Protein AF-0000000067322946 (afdb_homodimer)

Solvent-accessible surface area (backbone atoms only — not comparable to full-atom values): 24548 Å² total; per-residue (Å²): 133,87,91,70,87,67,65,72,63,44,41,66,24,53,55,15,77,59,27,58,57,23,61,69,42,35,69,72,88,60,49,67,82,47,16,80,63,34,53,45,49,14,8,49,31,56,38,44,69,89,38,52,57,18,73,52,90,95,55,76,48,85,44,21,18,17,45,37,29,33,56,47,69,25,25,78,84,68,79,54,48,31,35,37,69,29,37,24,50,40,33,40,50,65,66,45,53,72,65,61,15,50,51,48,16,50,52,50,24,67,71,39,6,61,66,18,43,95,51,94,66,80,58,95,71,26,48,28,29,43,72,34,44,39,47,51,45,48,36,24,46,74,58,30,48,49,67,60,14,21,28,27,38,44,37,51,54,35,52,40,54,36,29,26,76,89,40,85,61,28,30,40,66,69,27,49,52,48,42,42,58,60,28,47,28,37,80,25,67,58,15,42,52,52,35,46,50,52,53,50,52,49,40,73,72,54,38,44,96,86,51,32,32,42,45,65,55,55,50,27,44,53,42,19,49,40,54,54,50,48,27,50,52,49,52,52,51,53,57,71,77,103,133,86,91,67,83,70,62,70,62,43,40,67,24,51,56,15,78,58,25,58,57,22,62,69,42,36,68,72,89,60,51,66,82,46,17,80,64,35,55,44,47,13,8,50,31,56,37,44,67,89,37,51,57,18,73,52,89,94,56,78,48,83,44,22,18,18,46,34,28,34,55,47,68,26,24,78,84,67,79,52,48,32,34,37,69,30,38,24,50,40,33,42,50,64,66,44,54,73,64,62,15,51,52,47,15,50,53,49,25,67,70,38,6,61,65,18,42,96,51,94,68,80,57,95,69,25,47,28,30,43,71,33,44,38,48,51,43,49,35,23,46,73,57,29,50,48,67,61,15,23,27,27,36,45,37,50,54,34,51,40,53,37,30,26,77,89,39,86,59,28,30,40,65,69,26,50,52,50,42,42,59,61,30,47,29,36,81,25,66,60,15,42,52,51,37,45,51,53,52,49,52,49,40,73,72,54,38,45,97,88,52,33,31,41,46,66,56,56,50,28,45,52,44,20,49,39,55,54,50,48,29,50,53,49,52,52,52,53,56,71,76,103

pLDDT: mean 95.19, std 11.11, range [24.11, 98.94]

InterPro domains:
  IPR007736 Caleosin-related [PF05042] (63-230)
  IPR007736 Caleosin-related [PTHR31495] (4-237)

Secondary structure (DSSP, 8-state):
----S-HHHHTT----TT-THHHHS---TTGGGTSSSTTSPBSS---BTTBTT---TT---TT--HHHHHHHTT-TTSSSEE-HHHHHHHHHHTT--HHHHHHHHHHHHHHHHHHH-SSSS--TT--EEGGGGGGG-BSSS---B-TTS-B-HHHHHHHHHHH--SSTTEE-HHHHHHHHHHTPPBT-HHHHHHHHHHHHHHHHHH--TTS-EEHHHHHHHHTTHHHHHHHHHHHHHHHHH-/----SSHHHHTT----TT-THHHHS---TTGGGTSSSTTSPBSS---BTTBTT---TT---TT--HHHHHHHTT-TTSSSEE-HHHHHHHHHHTT--HHHHHHHHHHHHHHHHHHH-SSSS--TT--EEGGGGGGG-BSSS---B-TTS-B-HHHHHHHHHHH--SBTTEE-HHHHHHHHHHTPPBT-HHHHHHHHHHHHHHHHHH--TTS-EEHHHHHHHHTTHHHHHHHHHHHHHHHHH-

Sequence (484 aa):
MAEEAKAPADATSTVAEEAPVTAERPVRPDLETHLPKPYLARALVVPDVYHPEGAVEGHEHGQKSVLQQHVAFFDLDGDGIVYPWETYGGMRALGFNVIVSFVFAIVFNIGFSFPTLPSWIPSLLLPVYIKNIHRDKHGSDSSTYDTEGRFMPVNFESIFSKYARTAPDKLSFGDIWRMTEGNRLNFDFIGWIVSKGEWILLYVLAKDEEGFLSREAVRRCFDGSLFEFIAQQRREAHEKLHMAEEAKAPADATSTVAEEAPVTAERPVRPDLETHLPKPYLARALVVPDVYHPEGAVEGHEHGQKSVLQQHVAFFDLDGDGIVYPWETYGGMRALGFNVIVSFVFAIVFNIGFSFPTLPSWIPSLLLPVYIKNIHRDKHGSDSSTYDTEGRFMPVNFESIFSKYARTAPDKLSFGDIWRMTEGNRLNFDFIGWIVSKGEWILLYVLAKDEEGFLSREAVRRCFDGSLFEFIAQQRREAHEKLH

Nearest PDB structures (foldseek):
  6u2m-assembly2_C  TM=3.483E-01  e=3.264E-02  Rhodococcus sp. (in: high G+C Gram-positive bacteria)
  1kfu-assembly1_L  TM=4.540E-01  e=4.239E-01  Homo sapiens
  1h4b-assembly1_A  TM=6.573E-01  e=2.605E+00  Betula pendula
  5joj-assembly1_A  TM=6.038E-01  e=1.995E+00  Homo sapiens
  7swg-assembly1_A  TM=3.468E-01  e=3.994E+00  Homo sapiens

Radius of gyration: 23.42 Å; Cα contacts (8 Å, |Δi|>4): 884; chains: 2; bounding box: 45×84×63 Å

Structure (mmCIF, N/CA/C/O backbone):
data_AF-0000000067322946-model_v1
#
loop_
_entity.id
_entity.type
_entity.pdbx_description
1 polymer Caleosin
#
loop_
_atom_site.group_PDB
_atom_site.id
_atom_site.type_symbol
_atom_site.label_atom_id
_atom_site.label_alt_id
_atom_site.label_comp_id
_atom_site.label_asym_id
_atom_site.label_entity_id
_atom_site.label_seq_id
_atom_site.pdbx_PDB_ins_code
_atom_site.Cartn_x
_atom_site.Cartn_y
_atom_site.Cartn_z
_atom_site.occupancy
_atom_site.B_iso_or_equiv
_atom_site.auth_seq_id
_atom_site.auth_comp_id
_atom_site.auth_asym_id
_atom_site.auth_atom_id
_atom_site.pdbx_PDB_model_num
ATOM 1 N N . MET A 1 1 ? 9.695 42.5 -11.812 1 24.11 1 MET A N 1
ATOM 2 C CA . MET A 1 1 ? 10.273 41.375 -12.523 1 24.11 1 MET A CA 1
ATOM 3 C C . MET A 1 1 ? 9.602 40.062 -12.109 1 24.11 1 MET A C 1
ATOM 5 O O . MET A 1 1 ? 9.281 39.875 -10.938 1 24.11 1 MET A O 1
ATOM 9 N N . ALA A 1 2 ? 8.961 39.219 -13.148 1 32.5 2 ALA A N 1
ATOM 10 C CA . ALA A 1 2 ? 7.898 38.219 -13.109 1 32.5 2 ALA A CA 1
ATOM 11 C C . ALA A 1 2 ? 8.289 37.062 -12.219 1 32.5 2 ALA A C 1
ATOM 13 O O . ALA A 1 2 ? 9.234 36.312 -12.516 1 32.5 2 ALA A O 1
ATOM 14 N N . GLU A 1 3 ? 8.336 36.906 -10.914 1 30.22 3 GLU A N 1
ATOM 15 C CA . GLU A 1 3 ? 8.195 35.875 -9.875 1 30.22 3 GLU A CA 1
ATOM 16 C C . GLU A 1 3 ? 7.355 34.719 -10.367 1 30.22 3 GLU A C 1
ATOM 18 O O . GLU A 1 3 ? 6.164 34.625 -10.062 1 30.22 3 GLU A O 1
ATOM 23 N N . GLU A 1 4 ? 7.285 34.125 -11.648 1 34.47 4 GLU A N 1
ATOM 24 C CA . GLU A 1 4 ? 6.543 33.5 -12.742 1 34.47 4 GLU A CA 1
ATOM 25 C C . GLU A 1 4 ? 6.262 32.031 -12.453 1 34.47 4 GLU A C 1
ATOM 27 O O . GLU A 1 4 ? 6.781 31.469 -11.484 1 34.47 4 GLU A O 1
ATOM 32 N N . ALA A 1 5 ? 6.551 30.797 -13.492 1 37.53 5 ALA A N 1
ATOM 33 C CA . ALA A 1 5 ? 6.152 29.5 -14.062 1 37.53 5 ALA A CA 1
ATOM 34 C C . ALA A 1 5 ? 6.707 28.344 -13.227 1 37.53 5 ALA A C 1
ATOM 36 O O . ALA A 1 5 ? 7.438 27.5 -13.742 1 37.53 5 ALA A O 1
ATOM 37 N N . LYS A 1 6 ? 7.297 28.25 -12.109 1 43.44 6 LYS A N 1
ATOM 38 C CA . LYS A 1 6 ? 7.773 27.234 -11.172 1 43.44 6 LYS A CA 1
ATOM 39 C C . LYS A 1 6 ? 6.656 26.266 -10.797 1 43.44 6 LYS A C 1
ATOM 41 O O . LYS A 1 6 ? 6.906 25.219 -10.18 1 43.44 6 LYS A O 1
ATOM 46 N N . ALA A 1 7 ? 5.395 26.531 -10.883 1 49.09 7 ALA A N 1
ATOM 47 C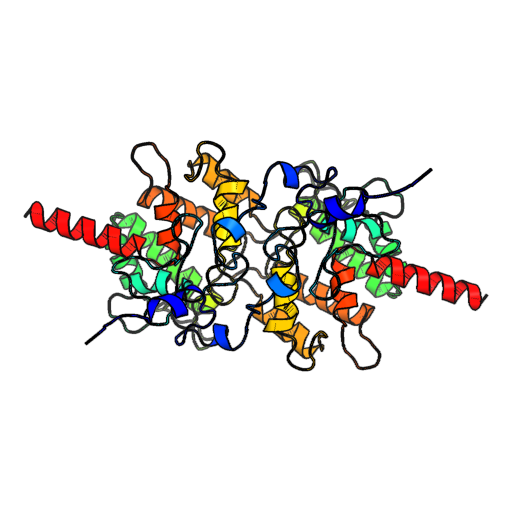 CA . ALA A 1 7 ? 4.117 25.922 -10.516 1 49.09 7 ALA A CA 1
ATOM 48 C C . ALA A 1 7 ? 3.869 24.641 -11.305 1 49.09 7 ALA A C 1
ATOM 50 O O . ALA A 1 7 ? 3.508 23.609 -10.734 1 49.09 7 ALA A O 1
ATOM 51 N N . PRO A 1 8 ? 4.109 24.672 -12.68 1 54.25 8 PRO A N 1
ATOM 52 C CA . PRO A 1 8 ? 3.729 23.5 -13.461 1 54.25 8 PRO A CA 1
ATOM 53 C C . PRO A 1 8 ? 4.633 22.297 -13.203 1 54.25 8 PRO A C 1
ATOM 55 O O . PRO A 1 8 ? 4.156 21.156 -13.148 1 54.25 8 PRO A O 1
ATOM 58 N N . ALA A 1 9 ? 5.922 22.547 -12.906 1 69.75 9 ALA A N 1
ATOM 59 C CA . ALA A 1 9 ? 6.91 21.484 -12.766 1 69.75 9 ALA A CA 1
ATOM 60 C C . ALA A 1 9 ? 6.754 20.766 -11.422 1 69.75 9 ALA A C 1
ATOM 62 O O . ALA A 1 9 ? 6.887 19.547 -11.352 1 69.75 9 ALA A O 1
ATOM 63 N N . ASP A 1 10 ? 6.238 21.469 -10.531 1 86.19 10 ASP A N 1
ATOM 64 C CA . ASP A 1 10 ? 6.082 20.891 -9.203 1 86.19 10 ASP A CA 1
ATOM 65 C C . ASP A 1 10 ? 4.891 19.938 -9.156 1 86.19 10 ASP A C 1
ATOM 67 O O . ASP A 1 10 ? 4.922 18.922 -8.438 1 86.19 10 ASP A O 1
ATOM 71 N N . ALA A 1 11 ? 3.969 20.156 -9.961 1 91.44 11 ALA A N 1
ATOM 72 C CA . ALA A 1 11 ? 2.695 19.438 -9.922 1 91.44 11 ALA A CA 1
ATOM 73 C C . ALA A 1 11 ? 2.881 17.969 -10.258 1 91.44 11 ALA A C 1
ATOM 75 O O . ALA A 1 11 ? 2.1 17.109 -9.82 1 91.44 11 ALA A O 1
ATOM 76 N N . THR A 1 12 ? 3.955 17.672 -10.953 1 94.75 12 THR A N 1
ATOM 77 C CA . THR A 1 12 ? 4.145 16.281 -11.328 1 94.75 12 THR A CA 1
ATOM 78 C C . THR A 1 12 ? 5.535 15.789 -10.93 1 94.75 12 THR A C 1
ATOM 80 O O . THR A 1 12 ? 6.02 14.781 -11.445 1 94.75 12 THR A O 1
ATOM 83 N N . SER A 1 13 ? 6.145 16.594 -10.016 1 97.44 13 SER A N 1
ATOM 84 C CA . SER A 1 13 ? 7.469 16.188 -9.562 1 97.44 13 SER A CA 1
ATOM 85 C C . SER A 1 13 ? 7.406 14.891 -8.75 1 97.44 13 SER A C 1
ATOM 87 O O . SER A 1 13 ? 6.559 14.75 -7.867 1 97.44 13 SER A O 1
ATOM 89 N N . THR A 1 14 ? 8.297 13.977 -9.117 1 98.5 14 THR A N 1
ATOM 90 C CA . THR A 1 14 ? 8.359 12.703 -8.406 1 98.5 14 THR A CA 1
ATOM 91 C C . THR A 1 14 ? 9.547 12.672 -7.453 1 98.5 14 THR A C 1
ATOM 93 O O . THR A 1 14 ? 9.766 11.68 -6.754 1 98.5 14 THR A O 1
ATOM 96 N N . VAL A 1 15 ? 10.336 13.805 -7.395 1 98.62 15 VAL A N 1
ATOM 97 C CA . VAL A 1 15 ? 11.539 13.875 -6.574 1 98.62 15 VAL A CA 1
ATOM 98 C C . VAL A 1 15 ? 11.461 15.094 -5.652 1 98.62 15 VAL A C 1
ATOM 100 O O . VAL A 1 15 ? 11.086 16.188 -6.086 1 98.62 15 VAL A O 1
ATOM 103 N N . ALA A 1 16 ? 11.656 14.891 -4.391 1 98.62 16 ALA A N 1
ATOM 104 C CA . ALA A 1 16 ? 11.875 15.938 -3.398 1 98.62 16 ALA A CA 1
ATOM 105 C C . ALA A 1 16 ? 13.336 15.992 -2.971 1 98.62 16 ALA A C 1
ATOM 107 O O . ALA A 1 16 ? 13.906 14.984 -2.545 1 98.62 16 ALA A O 1
ATOM 108 N N . GLU A 1 17 ? 13.93 17.094 -2.965 1 98.25 17 GLU A N 1
ATOM 109 C CA . GLU A 1 17 ? 15.359 17.234 -2.695 1 98.25 17 GLU A CA 1
ATOM 110 C C . GLU A 1 17 ? 15.688 16.844 -1.259 1 98.25 17 GLU A C 1
ATOM 112 O O . GLU A 1 17 ? 16.75 16.281 -0.995 1 98.25 17 GLU A O 1
ATOM 117 N N . GLU A 1 18 ? 14.797 17.094 -0.373 1 98.38 18 GLU A N 1
ATOM 118 C CA . GLU A 1 18 ? 15.047 16.812 1.036 1 98.38 18 GLU A CA 1
ATOM 119 C C . GLU A 1 18 ? 14.742 15.359 1.367 1 98.38 18 GLU A C 1
ATOM 121 O O . GLU A 1 18 ? 14.969 14.914 2.496 1 98.38 18 GLU A O 1
ATOM 126 N N . ALA A 1 19 ? 14.258 14.586 0.443 1 98.5 19 ALA A N 1
ATOM 127 C CA . ALA A 1 19 ? 14.023 13.148 0.562 1 98.5 19 ALA A CA 1
ATOM 128 C C . ALA A 1 19 ? 14.734 12.383 -0.552 1 98.5 19 ALA A C 1
ATOM 130 O O . ALA A 1 19 ? 14.094 11.922 -1.5 1 98.5 19 ALA A O 1
ATOM 131 N N . PRO A 1 20 ? 15.992 12.148 -0.406 1 98.12 20 PRO A N 1
ATOM 132 C CA . PRO A 1 20 ? 16.797 11.555 -1.472 1 98.12 20 PRO A CA 1
ATOM 133 C C . PRO A 1 20 ? 16.266 10.195 -1.926 1 98.12 20 PRO A C 1
ATOM 135 O O . PRO A 1 20 ? 16.484 9.797 -3.072 1 98.12 20 PRO A O 1
ATOM 138 N N . VAL A 1 21 ? 15.578 9.555 -1.101 1 98.44 21 VAL A N 1
ATOM 139 C CA . VAL A 1 21 ? 15.047 8.234 -1.42 1 98.44 21 VAL A CA 1
ATOM 140 C C . VAL A 1 21 ? 14.109 8.328 -2.619 1 98.44 21 VAL A C 1
ATOM 142 O O . VAL A 1 21 ? 13.969 7.371 -3.385 1 98.44 21 VAL A O 1
ATOM 145 N N . THR A 1 22 ? 13.453 9.492 -2.834 1 98.69 22 THR A N 1
ATOM 146 C CA . THR A 1 22 ? 12.547 9.664 -3.961 1 98.69 22 THR A CA 1
ATOM 147 C C . THR A 1 22 ? 13.312 9.633 -5.281 1 98.69 22 THR A C 1
ATOM 149 O O . THR A 1 22 ? 12.773 9.203 -6.305 1 98.69 22 THR A O 1
ATOM 152 N N . ALA A 1 23 ? 14.523 10.086 -5.246 1 98.38 23 ALA A N 1
ATOM 153 C CA . ALA A 1 23 ? 15.375 10.016 -6.434 1 98.38 23 ALA A CA 1
ATOM 154 C C . ALA A 1 23 ? 15.984 8.625 -6.59 1 98.38 23 ALA A C 1
ATOM 156 O O . ALA A 1 23 ? 16.156 8.141 -7.707 1 98.38 23 ALA A O 1
ATOM 157 N N . GLU A 1 24 ? 16.312 8.016 -5.508 1 98.12 24 GLU A N 1
ATOM 158 C CA . GLU A 1 24 ? 16.938 6.691 -5.508 1 98.12 24 GLU A CA 1
ATOM 159 C C . GLU A 1 24 ? 15.977 5.629 -6.027 1 98.12 24 GLU A C 1
ATOM 161 O O . GLU A 1 24 ? 16.406 4.625 -6.598 1 98.12 24 GLU A O 1
ATOM 166 N N . ARG A 1 25 ? 14.727 5.84 -5.797 1 98.5 25 ARG A N 1
ATOM 167 C CA . ARG A 1 25 ? 13.68 4.926 -6.234 1 98.5 25 ARG A CA 1
ATOM 168 C C . ARG A 1 25 ? 12.711 5.621 -7.188 1 98.5 25 ARG A C 1
ATOM 170 O O . ARG A 1 25 ? 11.586 5.938 -6.812 1 98.5 25 ARG A O 1
ATOM 177 N N . PRO A 1 26 ? 13.125 5.746 -8.383 1 98 26 PRO A N 1
ATOM 178 C CA . PRO A 1 26 ? 12.344 6.531 -9.352 1 98 26 PRO A CA 1
ATOM 179 C C . PRO A 1 26 ? 11.086 5.805 -9.82 1 98 26 PRO A C 1
ATOM 181 O O . PRO A 1 26 ? 11.023 4.574 -9.766 1 98 26 PRO A O 1
ATOM 184 N N . VAL A 1 27 ? 10.102 6.535 -10.211 1 98 27 VAL A N 1
ATOM 185 C CA . VAL A 1 27 ? 8.883 6.012 -10.828 1 98 27 VAL A CA 1
ATOM 186 C C . VAL A 1 27 ? 8.742 6.566 -12.242 1 98 27 VAL A C 1
ATOM 188 O O . VAL A 1 27 ? 9.242 7.656 -12.539 1 98 27 VAL A O 1
ATOM 191 N N . ARG A 1 28 ? 8.07 5.859 -13.094 1 95.69 28 ARG A N 1
ATOM 192 C CA . ARG A 1 28 ? 7.965 6.223 -14.5 1 95.69 28 ARG A CA 1
ATOM 193 C C . ARG A 1 28 ? 6.82 7.207 -14.734 1 95.69 28 ARG A C 1
ATOM 195 O O . ARG A 1 28 ? 5.676 6.926 -14.375 1 95.69 28 ARG A O 1
ATOM 202 N N . PRO A 1 29 ? 7.098 8.312 -15.375 1 96.75 29 PRO A N 1
ATOM 203 C CA . PRO A 1 29 ? 6.055 9.305 -15.609 1 96.75 29 PRO A CA 1
ATOM 204 C C . PRO A 1 29 ? 5.34 9.109 -16.938 1 96.75 29 PRO A C 1
ATOM 206 O O . PRO A 1 29 ? 4.496 9.93 -17.328 1 96.75 29 PRO A O 1
ATOM 209 N N . ASP A 1 30 ? 5.609 8.055 -17.734 1 97.12 30 ASP A N 1
ATOM 210 C CA . ASP A 1 30 ? 5.074 7.91 -19.094 1 97.12 30 ASP A CA 1
ATOM 211 C C . ASP A 1 30 ? 4.27 6.621 -19.234 1 97.12 30 ASP A C 1
ATOM 213 O O . ASP A 1 30 ? 4.133 6.086 -20.328 1 97.12 30 ASP A O 1
ATOM 217 N N . LEU A 1 31 ? 3.76 6.078 -18.156 1 97.75 31 LEU A N 1
ATOM 218 C CA . LEU A 1 31 ? 3.078 4.789 -18.203 1 97.75 31 LEU A CA 1
ATOM 219 C C . LEU A 1 31 ? 1.843 4.863 -19.109 1 97.75 31 LEU A C 1
ATOM 221 O O . LEU A 1 31 ? 1.492 3.887 -19.766 1 97.75 31 LEU A O 1
ATOM 225 N N . GLU A 1 32 ? 1.165 6.016 -19.094 1 96.69 32 GLU A N 1
ATOM 226 C CA . GLU A 1 32 ? -0.086 6.152 -19.828 1 96.69 32 GLU A CA 1
ATOM 227 C C . GLU A 1 32 ? 0.139 6 -21.344 1 96.69 32 GLU A C 1
ATOM 229 O O . GLU A 1 32 ? -0.802 5.734 -22.094 1 96.69 32 GLU A O 1
ATOM 234 N N . THR A 1 33 ? 1.333 6.18 -21.781 1 97.06 33 THR A N 1
ATOM 235 C CA . THR A 1 33 ? 1.634 6.051 -23.203 1 97.06 33 THR A CA 1
ATOM 236 C C . THR A 1 33 ? 1.754 4.582 -23.609 1 97.06 33 THR A C 1
ATOM 238 O O . THR A 1 33 ? 1.711 4.246 -24.797 1 97.06 33 THR A O 1
ATOM 241 N N . HIS A 1 34 ? 1.852 3.65 -22.625 1 96.31 34 HIS A N 1
ATOM 242 C CA . HIS A 1 34 ? 2.092 2.238 -22.906 1 96.31 34 HIS A CA 1
ATOM 243 C C . HIS A 1 34 ? 0.958 1.37 -22.359 1 96.31 34 HIS A C 1
ATOM 245 O O . HIS A 1 34 ? 0.754 0.248 -22.828 1 96.31 34 HIS A O 1
ATOM 251 N N . LEU A 1 35 ? 0.288 1.902 -21.359 1 95.38 35 LEU A N 1
ATOM 252 C CA . LEU A 1 35 ? -0.744 1.163 -20.641 1 95.38 35 LEU A CA 1
ATOM 253 C C . LEU A 1 35 ? -2.002 2.01 -20.469 1 95.38 35 LEU A C 1
ATOM 255 O O . LEU A 1 35 ? -1.948 3.102 -19.906 1 95.38 35 LEU A O 1
ATOM 259 N N . PRO A 1 36 ? -3.055 1.455 -21.031 1 95.69 36 PRO A N 1
ATOM 260 C CA . PRO A 1 36 ? -4.281 2.209 -20.766 1 95.69 36 PRO A CA 1
ATOM 261 C C . PRO A 1 36 ? -4.613 2.299 -19.281 1 95.69 36 PRO A C 1
ATOM 263 O O . PRO A 1 36 ? -4.625 1.281 -18.578 1 95.69 36 PRO A O 1
ATOM 266 N N . LYS A 1 37 ? -4.844 3.506 -18.734 1 97.31 37 LYS A N 1
ATOM 267 C CA . LYS A 1 37 ? -5.258 3.764 -17.359 1 97.31 37 LYS A CA 1
ATOM 268 C C . LYS A 1 37 ? -4.367 3.014 -16.375 1 97.31 37 LYS A C 1
ATOM 270 O O . LYS A 1 37 ? -4.855 2.201 -15.586 1 97.31 37 LYS A O 1
ATOM 275 N N . PRO A 1 38 ? -3.121 3.303 -16.297 1 98.06 38 PRO A N 1
ATOM 276 C CA . PRO A 1 38 ? -2.199 2.564 -15.438 1 98.06 38 PRO A CA 1
ATOM 277 C C . PRO A 1 38 ? -2.557 2.686 -13.953 1 98.06 38 PRO A C 1
ATOM 279 O O . PRO A 1 38 ? -2.047 1.925 -13.133 1 98.06 38 PRO A O 1
ATOM 282 N N . TYR A 1 39 ? -3.496 3.623 -13.625 1 98.25 39 TYR A N 1
ATOM 283 C CA . TYR A 1 39 ? -3.904 3.846 -12.242 1 98.25 39 TYR A CA 1
ATOM 284 C C . TYR A 1 39 ? -5.027 2.896 -11.852 1 98.25 39 TYR A C 1
ATOM 286 O O . TYR A 1 39 ? -5.309 2.723 -10.664 1 98.25 39 TYR A O 1
ATOM 294 N N . LEU A 1 40 ? -5.676 2.281 -12.789 1 98.5 40 LEU A N 1
ATOM 295 C CA . LEU A 1 40 ? -6.914 1.546 -12.555 1 98.5 40 LEU A CA 1
ATOM 296 C C . LEU A 1 40 ? -6.621 0.115 -12.117 1 98.5 40 LEU A C 1
ATOM 298 O O . LEU A 1 40 ? -5.902 -0.615 -12.805 1 98.5 40 LEU A O 1
ATOM 302 N N . ALA A 1 41 ? -7.117 -0.269 -10.938 1 98.69 41 ALA A N 1
ATOM 303 C CA . ALA A 1 41 ? -6.996 -1.646 -10.461 1 98.69 41 ALA A CA 1
ATOM 304 C C . ALA A 1 41 ? -7.672 -2.619 -11.422 1 98.69 41 ALA A C 1
ATOM 306 O O . ALA A 1 41 ? -8.781 -2.365 -11.891 1 98.69 41 ALA A O 1
ATOM 307 N N . ARG A 1 42 ? -7.027 -3.693 -11.773 1 98.81 42 ARG A N 1
ATOM 308 C CA . ARG A 1 42 ? -7.562 -4.73 -12.648 1 98.81 42 ARG A CA 1
ATOM 309 C C . ARG A 1 42 ? -8.023 -5.945 -11.844 1 98.81 42 ARG A C 1
ATOM 311 O O . ARG A 1 42 ? -7.223 -6.559 -11.133 1 98.81 42 ARG A O 1
ATOM 318 N N . ALA A 1 43 ? -9.219 -6.316 -12.055 1 98.75 43 ALA A N 1
ATOM 319 C CA . ALA A 1 43 ? -9.758 -7.41 -11.25 1 98.75 43 ALA A CA 1
ATOM 320 C C . ALA A 1 43 ? -9.391 -8.766 -11.852 1 98.75 43 ALA A C 1
ATOM 322 O O . ALA A 1 43 ? -9.25 -9.75 -11.125 1 98.75 43 ALA A O 1
ATOM 323 N N . LEU A 1 44 ? -9.117 -8.773 -13.195 1 98.75 44 LEU A N 1
ATOM 324 C CA . LEU A 1 44 ? -9.172 -10.086 -13.836 1 98.75 44 LEU A CA 1
ATOM 325 C C . LEU A 1 44 ? -7.852 -10.398 -14.539 1 98.75 44 LEU A C 1
ATOM 327 O O . LEU A 1 44 ? -7.555 -11.562 -14.82 1 98.75 44 LEU A O 1
ATOM 331 N N . VAL A 1 45 ? -7.086 -9.352 -14.859 1 98.69 45 VAL A N 1
ATOM 332 C CA . VAL A 1 45 ? -5.93 -9.57 -15.719 1 98.69 45 VAL A CA 1
ATOM 333 C C . VAL A 1 45 ? -4.711 -8.844 -15.148 1 98.69 45 VAL A C 1
ATOM 335 O O . VAL A 1 45 ? -4.836 -8.078 -14.188 1 98.69 45 VAL A O 1
ATOM 338 N N . VAL A 1 46 ? -3.553 -9.125 -15.641 1 98.75 46 VAL A N 1
ATOM 339 C CA . VAL A 1 46 ? -2.303 -8.578 -15.117 1 98.75 46 VAL A CA 1
ATOM 340 C C . VAL A 1 46 ? -1.541 -7.867 -16.234 1 98.75 46 VAL A C 1
ATOM 342 O O . VAL A 1 46 ? -0.536 -8.383 -16.734 1 98.75 46 VAL A O 1
ATOM 345 N N . PRO A 1 47 ? -1.897 -6.668 -16.609 1 98.56 47 PRO A N 1
ATOM 346 C CA . PRO A 1 47 ? -1.222 -5.945 -17.688 1 98.56 47 PRO A CA 1
ATOM 347 C C . PRO A 1 47 ? 0.114 -5.348 -17.25 1 98.56 47 PRO A C 1
ATOM 349 O O . PRO A 1 47 ? 0.348 -5.156 -16.047 1 98.56 47 PRO A O 1
ATOM 352 N N . ASP A 1 48 ? 0.963 -5.133 -18.172 1 97.62 48 ASP A N 1
ATOM 353 C CA . ASP A 1 48 ? 2.158 -4.305 -18.047 1 97.62 48 ASP A CA 1
ATOM 354 C C . ASP A 1 48 ? 2.457 -3.561 -19.344 1 97.62 48 ASP A C 1
ATOM 356 O O . ASP A 1 48 ? 1.644 -3.568 -20.281 1 97.62 48 ASP A O 1
ATOM 360 N N . VAL A 1 49 ? 3.504 -2.889 -19.469 1 97 49 VAL A N 1
ATOM 361 C CA . VAL A 1 49 ? 3.799 -2.004 -20.594 1 97 49 VAL A CA 1
ATOM 362 C C . VAL A 1 49 ? 3.969 -2.826 -21.859 1 97 49 VAL A C 1
ATOM 364 O O . VAL A 1 49 ? 3.732 -2.326 -22.969 1 97 49 VAL A O 1
ATOM 367 N N . TYR A 1 50 ? 4.285 -4.094 -21.781 1 97.12 50 TYR A N 1
ATOM 368 C CA . TYR A 1 50 ? 4.488 -4.941 -22.953 1 97.12 50 TYR A CA 1
ATOM 369 C C . TYR A 1 50 ? 3.24 -5.762 -23.266 1 97.12 50 TYR A C 1
ATOM 371 O O . TYR A 1 50 ? 3.102 -6.312 -24.359 1 97.12 50 TYR A O 1
ATOM 379 N N . HIS A 1 51 ? 2.352 -5.84 -22.281 1 97.44 51 HIS A N 1
AT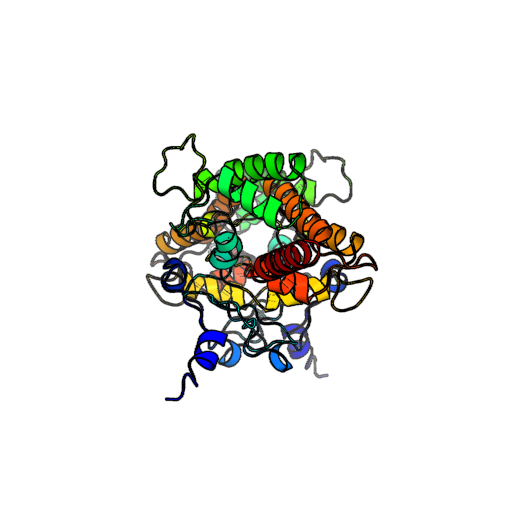OM 380 C CA . HIS A 1 51 ? 1.092 -6.562 -22.422 1 97.44 51 HIS A CA 1
ATOM 381 C C . HIS A 1 51 ? -0.079 -5.723 -21.922 1 97.44 51 HIS A C 1
ATOM 383 O O . HIS A 1 51 ? -0.695 -6.059 -20.906 1 97.44 51 HIS A O 1
ATOM 389 N N . PRO A 1 52 ? -0.451 -4.723 -22.609 1 96.31 52 PRO A N 1
ATOM 390 C CA . PRO A 1 52 ? -1.444 -3.764 -22.109 1 96.31 52 PRO A CA 1
ATOM 391 C C . PRO A 1 52 ? -2.809 -4.402 -21.875 1 96.31 52 PRO A C 1
ATOM 393 O O . PRO A 1 52 ? -3.578 -3.922 -21.031 1 96.31 52 PRO A O 1
ATOM 396 N N . GLU A 1 53 ? -3.152 -5.5 -22.531 1 95.12 53 GLU A N 1
ATOM 397 C CA . GLU A 1 53 ? -4.438 -6.164 -22.328 1 95.12 53 GLU A CA 1
ATOM 398 C C . GLU A 1 53 ? -4.406 -7.07 -21.094 1 95.12 53 GLU A C 1
ATOM 400 O O . GLU A 1 53 ? -5.449 -7.371 -20.516 1 95.12 53 GLU A O 1
ATOM 405 N N . GLY A 1 54 ? -3.217 -7.566 -20.719 1 96.5 54 GLY A N 1
ATOM 406 C CA . GLY A 1 54 ? -2.973 -8.227 -19.453 1 96.5 54 GLY A CA 1
ATOM 407 C C . GLY A 1 54 ? -3.369 -9.688 -19.453 1 96.5 54 GLY A C 1
ATOM 408 O O . GLY A 1 54 ? -2.973 -10.445 -18.562 1 96.5 54 GLY A O 1
ATOM 409 N N . ALA A 1 55 ? -4.141 -10.156 -20.438 1 92.81 55 ALA A N 1
ATOM 410 C CA . ALA A 1 55 ? -4.559 -11.547 -20.516 1 92.81 55 ALA A CA 1
ATOM 411 C C . ALA A 1 55 ? -3.381 -12.461 -20.859 1 92.81 55 ALA A C 1
ATOM 413 O O . ALA A 1 55 ? -2.51 -12.086 -21.641 1 92.81 55 ALA A O 1
ATOM 414 N N . VAL A 1 56 ? -3.34 -13.602 -20.203 1 95.12 56 VAL A N 1
ATOM 415 C CA . VAL A 1 56 ? -2.33 -14.617 -20.5 1 95.12 56 VAL A CA 1
ATOM 416 C C . VAL A 1 56 ? -2.953 -15.75 -21.297 1 95.12 56 VAL A C 1
ATOM 418 O O . VAL A 1 56 ? -3.984 -16.297 -20.906 1 95.12 56 VAL A O 1
ATOM 421 N N . GLU A 1 57 ? -2.312 -16.078 -22.375 1 93.06 57 GLU A N 1
ATOM 422 C CA . GLU A 1 57 ? -2.832 -17.125 -23.234 1 93.06 57 GLU A CA 1
ATOM 423 C C . GLU A 1 57 ? -2.959 -18.453 -22.484 1 93.06 57 GLU A C 1
ATOM 425 O O . GLU A 1 57 ? -2.033 -18.859 -21.781 1 93.06 57 GLU A O 1
ATOM 430 N N . GLY A 1 58 ? -4.148 -19.016 -22.594 1 94.19 58 GLY A N 1
ATOM 431 C CA . GLY A 1 58 ? -4.375 -20.328 -21.984 1 94.19 58 GLY A CA 1
ATOM 432 C C . GLY A 1 58 ? -4.824 -20.234 -20.531 1 94.19 58 GLY A C 1
ATOM 433 O O . GLY A 1 58 ? -5.195 -21.234 -19.922 1 94.19 58 GLY A O 1
ATOM 434 N N . HIS A 1 59 ? -4.703 -19.078 -19.969 1 97 59 HIS A N 1
ATOM 435 C CA . HIS A 1 59 ? -5.109 -18.875 -18.578 1 97 59 HIS A CA 1
ATOM 436 C C . HIS A 1 59 ? -6.516 -18.281 -18.5 1 97 59 HIS A C 1
ATOM 438 O O . HIS A 1 59 ? -6.785 -17.234 -19.094 1 97 59 HIS A O 1
ATOM 444 N N . GLU A 1 60 ? -7.363 -18.953 -17.812 1 96 60 GLU A N 1
ATOM 445 C CA . GLU A 1 60 ? -8.734 -18.484 -17.625 1 96 60 GLU A CA 1
ATOM 446 C C . GLU A 1 60 ? -8.961 -17.969 -16.203 1 96 60 GLU A C 1
ATOM 448 O O . GLU A 1 60 ? -8.781 -18.703 -15.234 1 96 60 GLU A O 1
ATOM 453 N N . HIS A 1 61 ? -9.359 -16.781 -16.109 1 97.31 61 HIS A N 1
ATOM 454 C CA . HIS A 1 61 ? -9.492 -16.156 -14.797 1 97.31 61 HIS A CA 1
ATOM 455 C C . HIS A 1 61 ? -10.742 -16.656 -14.078 1 97.31 61 HIS A C 1
ATOM 457 O O . HIS A 1 61 ? -10.805 -16.641 -12.852 1 97.31 61 HIS A O 1
ATOM 463 N N . GLY A 1 62 ? -11.836 -17.062 -14.836 1 96.88 62 GLY A N 1
ATOM 464 C CA . GLY A 1 62 ? -13.055 -17.562 -14.219 1 96.88 62 GLY A CA 1
ATOM 465 C C . GLY A 1 62 ? -13.75 -16.531 -13.359 1 96.88 62 GLY A C 1
ATOM 466 O O . GLY A 1 62 ? -14.344 -16.875 -12.328 1 96.88 62 GLY A O 1
ATOM 467 N N . GLN A 1 63 ? -13.555 -15.289 -13.594 1 97.94 63 GLN A N 1
ATOM 468 C CA . GLN A 1 63 ? -14.133 -14.172 -12.852 1 97.94 63 GLN A CA 1
ATOM 469 C C . GLN A 1 63 ? -13.633 -14.148 -11.414 1 97.94 63 GLN A C 1
ATOM 471 O O . GLN A 1 63 ? -14.32 -13.672 -10.516 1 97.94 63 GLN A O 1
ATOM 476 N N . LYS A 1 64 ? -12.508 -14.75 -11.195 1 98.81 64 LYS A N 1
ATOM 477 C CA . LYS A 1 64 ? -11.781 -14.617 -9.938 1 98.81 64 LYS A CA 1
ATOM 478 C C . LYS A 1 64 ? -10.875 -13.391 -9.945 1 98.81 64 LYS A C 1
ATOM 480 O O . LYS A 1 64 ? -10.344 -13.016 -10.992 1 98.81 64 LYS A O 1
ATOM 485 N N . SER A 1 65 ? -10.75 -12.719 -8.75 1 98.88 65 SER A N 1
ATOM 486 C CA . SER A 1 65 ? -9.75 -11.648 -8.672 1 98.88 65 SER A CA 1
ATOM 487 C C . SER A 1 65 ? -8.352 -12.18 -8.961 1 98.88 65 SER A C 1
ATOM 489 O O . SER A 1 65 ? -8.109 -13.383 -8.883 1 98.88 65 SER A O 1
ATOM 491 N N . VAL A 1 66 ? -7.473 -11.328 -9.32 1 98.94 66 VAL A N 1
ATOM 492 C CA . VAL A 1 66 ? -6.109 -11.727 -9.656 1 98.94 66 VAL A CA 1
ATOM 493 C C . VAL A 1 66 ? -5.492 -12.492 -8.484 1 98.94 66 VAL A C 1
ATOM 495 O O . VAL A 1 66 ? -4.832 -13.516 -8.672 1 98.94 66 VAL A O 1
ATOM 498 N N . LEU A 1 67 ? -5.723 -12.039 -7.277 1 98.94 67 LEU A N 1
ATOM 499 C CA . LEU A 1 67 ? -5.184 -12.727 -6.105 1 98.94 67 LEU A CA 1
ATOM 500 C C . LEU A 1 67 ? -5.82 -14.102 -5.941 1 98.94 67 LEU A C 1
ATOM 502 O O . LEU A 1 67 ? -5.137 -15.07 -5.602 1 98.94 67 LEU A O 1
ATOM 506 N N . GLN A 1 68 ? -7.113 -14.219 -6.176 1 98.94 68 GLN A N 1
ATOM 507 C CA . GLN A 1 68 ? -7.762 -15.523 -6.148 1 98.94 68 GLN A CA 1
ATOM 508 C C . GLN A 1 68 ? -7.148 -16.469 -7.18 1 98.94 68 GLN A C 1
ATOM 510 O O . GLN A 1 68 ? -6.926 -17.641 -6.895 1 98.94 68 GLN A O 1
ATOM 515 N N . GLN A 1 69 ? -6.934 -15.945 -8.359 1 98.88 69 GLN A N 1
ATOM 516 C CA . GLN A 1 69 ? -6.32 -16.734 -9.422 1 98.88 69 GLN A CA 1
ATOM 517 C C . GLN A 1 69 ? -4.957 -17.266 -8.984 1 98.88 69 GLN A C 1
ATOM 519 O O . GLN A 1 69 ? -4.637 -18.438 -9.227 1 98.88 69 GLN A O 1
ATOM 524 N N . HIS A 1 70 ? -4.184 -16.453 -8.344 1 98.81 70 HIS A N 1
ATOM 525 C CA . HIS A 1 70 ? -2.854 -16.812 -7.855 1 98.81 70 HIS A CA 1
ATOM 526 C C . HIS A 1 70 ? -2.904 -18.062 -6.98 1 98.81 70 HIS A C 1
ATOM 528 O O . HIS A 1 70 ? -2.047 -18.938 -7.094 1 98.81 70 HIS A O 1
ATOM 534 N N . VAL A 1 71 ? -3.896 -18.203 -6.16 1 98.56 71 VAL A N 1
ATOM 535 C CA . VAL A 1 71 ? -3.969 -19.266 -5.168 1 98.56 71 VAL A CA 1
ATOM 536 C C . VAL A 1 71 ? -4.75 -20.453 -5.734 1 98.56 71 VAL A C 1
ATOM 538 O O . VAL A 1 71 ? -4.609 -21.578 -5.262 1 98.56 71 VAL A O 1
ATOM 541 N N . ALA A 1 72 ? -5.543 -20.172 -6.801 1 98.62 72 ALA A N 1
ATOM 542 C CA . ALA A 1 72 ? -6.441 -21.172 -7.363 1 98.62 72 ALA A CA 1
ATOM 543 C C . ALA A 1 72 ? -5.66 -22.375 -7.895 1 98.62 72 ALA A C 1
ATOM 545 O O . ALA A 1 72 ? -6.168 -23.5 -7.914 1 98.62 72 ALA A O 1
ATOM 546 N N . PHE A 1 73 ? -4.426 -22.172 -8.281 1 98.44 73 PHE A N 1
ATOM 547 C CA . PHE A 1 73 ? -3.582 -23.25 -8.773 1 98.44 73 PHE A CA 1
ATOM 548 C C . PHE A 1 73 ? -3.475 -24.375 -7.742 1 98.44 73 PHE A C 1
ATOM 550 O O . PHE A 1 73 ? -3.402 -25.547 -8.102 1 98.44 73 PHE A O 1
ATOM 557 N N . PHE A 1 74 ? -3.512 -24.016 -6.508 1 98.75 74 PHE A N 1
ATOM 558 C CA . PHE A 1 74 ? -3.244 -24.969 -5.441 1 98.75 74 PHE A CA 1
ATOM 559 C C . PHE A 1 74 ? -4.516 -25.719 -5.051 1 98.75 74 PHE A C 1
ATOM 561 O O . PHE A 1 74 ? -4.469 -26.656 -4.262 1 98.75 74 PHE A O 1
ATOM 568 N N . ASP A 1 75 ? -5.625 -25.219 -5.555 1 98.69 75 ASP A N 1
ATOM 569 C CA . ASP A 1 75 ? -6.895 -25.906 -5.328 1 98.69 75 ASP A CA 1
ATOM 570 C C . ASP A 1 75 ? -7.031 -27.125 -6.25 1 98.69 75 ASP A C 1
ATOM 572 O O . ASP A 1 75 ? -7.703 -27.047 -7.281 1 98.69 75 ASP A O 1
ATOM 576 N N . LEU A 1 76 ? -6.543 -28.219 -5.844 1 98.12 76 LEU A N 1
ATOM 577 C CA . LEU A 1 76 ? -6.328 -29.359 -6.723 1 98.12 76 LEU A CA 1
ATOM 578 C C . LEU A 1 76 ? -7.641 -30.078 -7.004 1 98.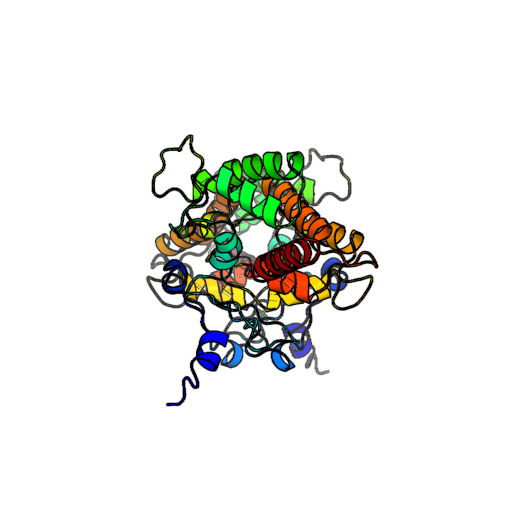12 76 LEU A C 1
ATOM 580 O O . LEU A 1 76 ? -7.781 -30.75 -8.039 1 98.12 76 LEU A O 1
ATOM 584 N N . ASP A 1 77 ? -8.633 -29.938 -6.145 1 98 77 ASP A N 1
ATOM 585 C CA . ASP A 1 77 ? -9.891 -30.641 -6.387 1 98 77 ASP A CA 1
ATOM 586 C C . ASP A 1 77 ? -10.984 -29.672 -6.832 1 98 77 ASP A C 1
ATOM 588 O O . ASP A 1 77 ? -12.125 -30.078 -7.051 1 98 77 ASP A O 1
ATOM 592 N N . GLY A 1 78 ? -10.734 -28.375 -6.801 1 97.5 78 GLY A N 1
ATOM 593 C CA . GLY A 1 78 ? -11.609 -27.375 -7.387 1 97.5 78 GLY A CA 1
ATOM 594 C C . GLY A 1 78 ? -12.781 -27.016 -6.496 1 97.5 78 GLY A C 1
ATOM 595 O O . GLY A 1 78 ? -13.789 -26.5 -6.977 1 97.5 78 GLY A O 1
ATOM 596 N N . ASP A 1 79 ? -12.672 -27.188 -5.199 1 98.31 79 ASP A N 1
ATOM 597 C CA . ASP A 1 79 ? -13.82 -26.922 -4.336 1 98.31 79 ASP A CA 1
ATOM 598 C C . ASP A 1 79 ? -13.734 -25.531 -3.721 1 98.31 79 ASP A C 1
ATOM 600 O O . ASP A 1 79 ? -14.578 -25.156 -2.906 1 98.31 79 ASP A O 1
ATOM 604 N N . GLY A 1 80 ? -12.68 -24.797 -4.047 1 98.38 80 GLY A N 1
ATOM 605 C CA . GLY A 1 80 ? -12.547 -23.422 -3.572 1 98.38 80 GLY A CA 1
ATOM 606 C C . GLY A 1 80 ? -11.805 -23.312 -2.258 1 98.38 80 GLY A C 1
ATOM 607 O O . GLY A 1 80 ? -11.703 -22.234 -1.684 1 98.38 80 GLY A O 1
ATOM 608 N N . ILE A 1 81 ? -11.297 -24.453 -1.788 1 98.69 81 ILE A N 1
ATOM 609 C CA . ILE A 1 81 ? -10.57 -24.5 -0.525 1 98.69 81 ILE A CA 1
ATOM 610 C C . ILE A 1 81 ? -9.219 -25.188 -0.735 1 98.69 81 ILE A C 1
ATOM 612 O O . ILE A 1 81 ? -9.133 -26.203 -1.433 1 98.69 81 ILE A O 1
ATOM 616 N N . VAL A 1 82 ? -8.164 -24.625 -0.201 1 98.81 82 VAL A N 1
ATOM 617 C CA . VAL A 1 82 ? -6.832 -25.219 -0.303 1 98.81 82 VAL A CA 1
ATOM 618 C C . VAL A 1 82 ? -6.41 -25.781 1.051 1 98.81 82 VAL A C 1
ATOM 620 O O . VAL A 1 82 ? -6.121 -25.031 1.983 1 98.81 82 VAL A O 1
ATOM 623 N N . TYR A 1 83 ? -6.352 -27.016 1.131 1 98.69 83 TYR A N 1
ATOM 624 C CA . TYR A 1 83 ? -5.871 -27.672 2.334 1 98.69 83 TYR A CA 1
ATOM 625 C C . TYR A 1 83 ? -4.359 -27.875 2.281 1 98.69 83 TYR A C 1
ATOM 627 O O . TYR A 1 83 ? -3.75 -27.766 1.215 1 98.69 83 TYR A O 1
ATOM 635 N N . PRO A 1 84 ? -3.73 -28.203 3.457 1 98.62 84 PRO A N 1
ATOM 636 C CA . PRO A 1 84 ? -2.273 -28.344 3.48 1 98.62 84 PRO A CA 1
ATOM 637 C C . PRO A 1 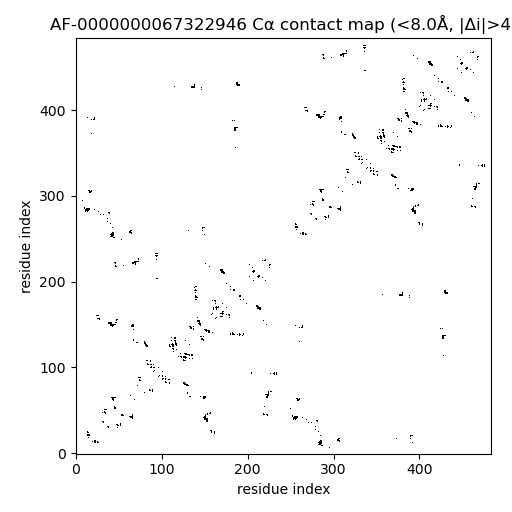84 ? -1.766 -29.391 2.496 1 98.62 84 PRO A C 1
ATOM 639 O O . PRO A 1 84 ? -0.719 -29.203 1.872 1 98.62 84 PRO A O 1
ATOM 642 N N . TRP A 1 85 ? -2.473 -30.438 2.283 1 98.62 85 TRP A N 1
ATOM 643 C CA . TRP A 1 85 ? -2.021 -31.5 1.378 1 98.62 85 TRP A CA 1
ATOM 644 C C . TRP A 1 85 ? -2.137 -31.047 -0.076 1 98.62 85 TRP A C 1
ATOM 646 O O . TRP A 1 85 ? -1.42 -31.547 -0.944 1 98.62 85 TRP A O 1
ATOM 656 N N . GLU A 1 86 ? -3.033 -30.125 -0.352 1 98.88 86 GLU A N 1
ATOM 657 C CA . GLU A 1 86 ? -3.104 -29.562 -1.7 1 98.88 86 GLU A CA 1
ATOM 658 C C . GLU A 1 86 ? -1.97 -28.578 -1.95 1 98.88 86 GLU A C 1
ATOM 660 O O . GLU A 1 86 ? -1.393 -28.547 -3.039 1 98.88 86 GLU A O 1
ATOM 665 N N . THR A 1 87 ? -1.683 -27.734 -0.881 1 98.81 87 THR A N 1
ATOM 666 C CA . THR A 1 87 ? -0.505 -26.875 -0.98 1 98.81 87 THR A CA 1
ATOM 667 C C . THR A 1 87 ? 0.746 -27.703 -1.248 1 98.81 87 THR A C 1
ATOM 669 O O . THR A 1 87 ? 1.537 -27.375 -2.135 1 98.81 87 THR A O 1
ATOM 672 N N . TYR A 1 88 ? 0.878 -28.781 -0.488 1 98.75 88 TYR A N 1
ATOM 673 C CA . TYR A 1 88 ? 1.999 -29.688 -0.678 1 98.75 88 TYR A CA 1
ATOM 674 C C . TYR A 1 88 ? 2.031 -30.219 -2.105 1 98.75 88 TYR A C 1
ATOM 676 O O . TYR A 1 88 ? 3.074 -30.203 -2.762 1 98.75 88 TYR A O 1
ATOM 684 N N . GLY A 1 89 ? 0.931 -30.719 -2.578 1 98.75 89 GLY A N 1
ATOM 685 C CA . GLY A 1 89 ? 0.848 -31.25 -3.934 1 98.75 89 GLY A CA 1
ATOM 686 C C . GLY A 1 89 ? 1.204 -30.219 -4.992 1 98.75 89 GLY A C 1
ATOM 687 O O . GLY A 1 89 ? 1.883 -30.531 -5.969 1 98.75 89 GLY A O 1
ATOM 688 N N . GLY A 1 90 ? 0.684 -28.984 -4.812 1 98.69 90 GLY A N 1
ATOM 689 C CA . GLY A 1 90 ? 1.027 -27.906 -5.73 1 98.69 90 GLY A CA 1
ATOM 690 C C . GLY A 1 90 ? 2.51 -27.578 -5.75 1 98.69 90 GLY A C 1
ATOM 691 O O . GLY A 1 90 ? 3.1 -27.406 -6.816 1 98.69 90 GLY A O 1
ATOM 692 N N . MET A 1 91 ? 3.113 -27.562 -4.555 1 98.69 91 MET A N 1
ATOM 693 C CA . MET A 1 91 ? 4.547 -27.312 -4.461 1 98.69 91 MET A CA 1
ATOM 694 C C . MET A 1 91 ? 5.344 -28.406 -5.156 1 98.69 91 MET A C 1
ATOM 696 O O . MET A 1 91 ? 6.312 -28.125 -5.863 1 98.69 91 MET A O 1
ATOM 700 N N . ARG A 1 92 ? 4.922 -29.609 -5.008 1 98.62 92 ARG A N 1
ATOM 701 C CA . ARG A 1 92 ? 5.559 -30.734 -5.691 1 98.62 92 ARG A CA 1
ATOM 702 C C . ARG A 1 92 ? 5.43 -30.594 -7.207 1 98.62 92 ARG A C 1
ATOM 704 O O . ARG A 1 92 ? 6.387 -30.844 -7.941 1 98.62 92 ARG A O 1
ATOM 711 N N . ALA A 1 93 ? 4.258 -30.234 -7.633 1 98.44 93 ALA A N 1
ATOM 712 C CA . ALA A 1 93 ? 4.004 -30.062 -9.062 1 98.44 93 ALA A CA 1
ATOM 713 C C . ALA A 1 93 ? 4.898 -28.984 -9.656 1 98.44 93 ALA A C 1
ATOM 715 O O . ALA A 1 93 ? 5.242 -29.031 -10.844 1 98.44 93 ALA A O 1
ATOM 716 N N . LEU A 1 94 ? 5.305 -28.047 -8.82 1 98.5 94 LEU A N 1
ATOM 717 C CA . LEU A 1 94 ? 6.145 -26.938 -9.273 1 98.5 94 LEU A CA 1
ATOM 718 C C . LEU A 1 94 ? 7.617 -27.328 -9.242 1 98.5 94 LEU A C 1
ATOM 720 O O . LEU A 1 94 ? 8.477 -26.562 -9.688 1 98.5 94 LEU A O 1
ATOM 724 N N . GLY A 1 95 ? 7.914 -28.469 -8.641 1 97.56 95 GLY A N 1
ATOM 725 C CA . GLY A 1 95 ? 9.266 -29 -8.719 1 97.56 95 GLY A CA 1
ATOM 726 C C . GLY A 1 95 ? 10.039 -28.859 -7.426 1 97.56 95 GLY A C 1
ATOM 727 O O . GLY A 1 95 ? 11.227 -29.203 -7.367 1 97.56 95 GLY A O 1
ATOM 728 N N . PHE A 1 96 ? 9.422 -28.438 -6.402 1 98.25 96 PHE A N 1
ATOM 729 C CA . PHE A 1 96 ? 10.094 -28.359 -5.109 1 98.25 96 PHE A CA 1
ATOM 730 C C . PHE A 1 96 ? 10.234 -29.75 -4.5 1 98.25 96 PHE A C 1
ATOM 732 O O . PHE A 1 96 ? 9.391 -30.625 -4.734 1 98.25 96 PHE A O 1
ATOM 739 N N . ASN A 1 97 ? 11.266 -30 -3.713 1 97.88 97 ASN A N 1
ATOM 740 C CA . ASN A 1 97 ? 11.461 -31.312 -3.113 1 97.88 97 ASN A CA 1
ATOM 741 C C . ASN A 1 97 ? 10.508 -31.547 -1.944 1 97.88 97 ASN A C 1
ATOM 743 O O . ASN A 1 97 ? 9.758 -30.641 -1.56 1 97.88 97 ASN A O 1
ATOM 747 N N . VAL A 1 98 ? 10.492 -32.656 -1.382 1 98.31 98 VAL A N 1
ATOM 748 C CA . VAL A 1 98 ? 9.531 -33.125 -0.392 1 98.31 98 VAL A CA 1
ATOM 749 C C . VAL A 1 98 ? 9.641 -32.281 0.873 1 98.31 98 VAL A C 1
ATOM 751 O O . VAL A 1 98 ? 8.625 -31.906 1.466 1 98.31 98 VAL A O 1
ATOM 754 N N . ILE A 1 99 ? 10.836 -31.906 1.279 1 98.06 99 ILE A N 1
ATOM 755 C CA . ILE A 1 99 ? 11.062 -31.188 2.529 1 98.06 99 ILE A CA 1
ATOM 756 C C . ILE A 1 99 ? 10.547 -29.75 2.398 1 98.06 99 ILE A C 1
ATOM 758 O O . ILE A 1 99 ? 9.758 -29.297 3.229 1 98.06 99 ILE A O 1
ATOM 762 N N . VAL A 1 100 ? 10.969 -29.094 1.29 1 97 100 VAL A N 1
ATOM 763 C CA . VAL A 1 100 ? 10.547 -27.719 1.039 1 97 100 VAL A CA 1
ATOM 764 C C . VAL A 1 100 ? 9.031 -27.656 0.89 1 97 100 VAL A C 1
ATOM 766 O O . VAL A 1 100 ? 8.383 -26.781 1.468 1 97 100 VAL A O 1
ATOM 769 N N . SER A 1 101 ? 8.484 -28.609 0.187 1 98.44 101 SER A N 1
ATOM 770 C CA . SER A 1 101 ? 7.047 -28.656 -0.031 1 98.44 101 SER A CA 1
ATOM 771 C C . SER A 1 101 ? 6.293 -28.844 1.283 1 98.44 101 SER A C 1
ATOM 773 O O . SER A 1 101 ? 5.285 -28.188 1.526 1 98.44 101 SER A O 1
ATOM 775 N N . PHE A 1 102 ? 6.824 -29.734 2.109 1 98.19 102 PHE A N 1
ATOM 776 C CA . PHE A 1 102 ? 6.195 -30.016 3.395 1 98.19 102 PHE A CA 1
ATOM 777 C C . PHE A 1 102 ? 6.234 -28.781 4.297 1 98.19 102 PHE A C 1
ATOM 779 O O . PHE A 1 102 ? 5.219 -28.391 4.875 1 98.19 102 PHE A O 1
ATOM 786 N N . VAL A 1 103 ? 7.355 -28.156 4.41 1 96.94 103 VAL A N 1
ATOM 787 C CA . VAL A 1 103 ? 7.551 -27.016 5.281 1 96.94 103 VAL A CA 1
ATOM 788 C C . VAL A 1 103 ? 6.656 -25.859 4.82 1 96.94 103 VAL A C 1
ATOM 790 O O . VAL A 1 103 ? 5.934 -25.266 5.625 1 96.94 103 VAL A O 1
ATOM 793 N N . PHE A 1 104 ? 6.629 -25.594 3.531 1 95.94 104 PHE A N 1
ATOM 794 C CA . PHE A 1 104 ? 5.883 -24.438 3.041 1 95.94 104 PHE A CA 1
ATOM 795 C C . PHE A 1 104 ? 4.383 -24.703 3.08 1 95.94 104 PHE A C 1
ATOM 797 O O . PHE A 1 104 ? 3.586 -23.797 3.293 1 95.94 104 PHE A O 1
ATOM 804 N N . ALA A 1 105 ? 4.02 -25.984 2.887 1 97.94 105 ALA A N 1
ATOM 805 C CA . ALA A 1 105 ? 2.607 -26.312 3.07 1 97.94 105 ALA A CA 1
ATOM 806 C C . ALA A 1 105 ? 2.139 -25.953 4.477 1 97.94 105 ALA A C 1
ATOM 808 O O . ALA A 1 105 ? 1.061 -25.375 4.652 1 97.94 105 ALA A O 1
ATOM 809 N N . ILE A 1 106 ? 2.975 -26.234 5.473 1 96.69 106 ILE A N 1
ATOM 810 C CA . ILE A 1 106 ? 2.65 -25.938 6.863 1 96.69 106 ILE A CA 1
ATOM 811 C C . ILE A 1 106 ? 2.674 -24.422 7.086 1 96.69 106 ILE A C 1
ATOM 813 O O . ILE A 1 106 ? 1.722 -23.859 7.621 1 96.69 106 ILE A O 1
ATOM 817 N N . VAL A 1 107 ? 3.666 -23.766 6.645 1 95.38 107 VAL A N 1
ATOM 818 C CA . VAL A 1 107 ? 3.867 -22.344 6.867 1 95.38 107 VAL A CA 1
ATOM 819 C C . VAL A 1 107 ? 2.74 -21.547 6.207 1 95.38 107 VAL A C 1
ATOM 821 O O . VAL A 1 107 ? 2.135 -20.688 6.836 1 95.38 107 VAL A O 1
ATOM 824 N N . PHE A 1 108 ? 2.426 -21.875 4.965 1 96.44 108 PHE A N 1
ATOM 825 C CA . PHE A 1 108 ? 1.417 -21.125 4.227 1 96.44 108 PHE A CA 1
ATOM 826 C C . PHE A 1 108 ? 0.032 -21.344 4.824 1 96.44 108 PHE A C 1
ATOM 828 O O . PHE A 1 108 ? -0.714 -20.391 5.043 1 96.44 108 PHE A O 1
ATOM 835 N N . ASN A 1 109 ? -0.267 -22.594 5.094 1 98.06 109 ASN A N 1
ATOM 836 C CA . ASN A 1 109 ? -1.613 -22.859 5.586 1 98.06 109 ASN A CA 1
ATOM 837 C C . ASN A 1 109 ? -1.797 -22.359 7.016 1 98.06 109 ASN A C 1
ATOM 839 O O . ASN A 1 109 ? -2.881 -21.906 7.383 1 98.06 109 ASN A O 1
ATOM 843 N N . ILE A 1 110 ? -0.781 -22.391 7.859 1 95.69 110 ILE A N 1
ATOM 844 C CA . ILE A 1 110 ? -0.867 -21.781 9.188 1 95.69 110 ILE A CA 1
ATOM 845 C C . ILE A 1 110 ? -1.041 -20.281 9.062 1 95.69 110 ILE A C 1
ATOM 847 O O . ILE A 1 110 ? -1.85 -19.672 9.773 1 95.69 110 ILE A O 1
ATOM 851 N N . GLY A 1 111 ? -0.387 -19.672 8.125 1 94.44 111 GLY A N 1
ATOM 852 C CA . GLY A 1 111 ? -0.406 -18.234 7.953 1 94.44 111 GLY A CA 1
ATOM 853 C C . GLY A 1 111 ? -1.686 -17.719 7.312 1 94.44 111 GLY A C 1
ATOM 854 O O . GLY A 1 111 ? -2.158 -16.625 7.641 1 94.44 111 GLY A O 1
ATOM 855 N N . PHE A 1 112 ? -2.305 -18.547 6.477 1 96.25 112 PHE A N 1
ATOM 856 C CA . PHE A 1 112 ? -3.352 -18 5.625 1 96.25 112 PHE A CA 1
ATOM 857 C C . PHE A 1 112 ? -4.715 -18.547 6.02 1 96.25 112 PHE A C 1
ATOM 859 O O . PHE A 1 112 ? -5.75 -18 5.621 1 96.25 112 PHE A O 1
ATOM 866 N N . SER A 1 113 ? -4.77 -19.578 6.812 1 97.94 113 SER A N 1
ATOM 867 C CA . SER A 1 113 ? -6.035 -20.266 7.066 1 97.94 113 SER A CA 1
ATOM 868 C C . SER A 1 113 ? -6.984 -19.391 7.879 1 97.94 113 SER A C 1
ATOM 870 O O . SER A 1 113 ? -8.086 -19.078 7.426 1 97.94 113 SER A O 1
ATOM 872 N N . PHE A 1 114 ? -6.621 -18.906 8.977 1 96.44 114 PHE A N 1
ATOM 873 C CA . PHE A 1 114 ? -7.523 -18.297 9.945 1 96.44 114 PHE A CA 1
ATOM 874 C C . PHE A 1 114 ? -8.219 -17.078 9.336 1 96.44 114 PHE A C 1
ATOM 876 O O . PHE A 1 114 ? -9.445 -16.984 9.359 1 96.44 114 PHE A O 1
ATOM 883 N N . PRO A 1 115 ? -7.5 -16.172 8.664 1 96.12 115 PRO A N 1
ATOM 884 C CA . PRO A 1 115 ? -8.172 -14.992 8.125 1 96.12 115 PRO A CA 1
ATOM 885 C C . PRO A 1 115 ? -9.188 -15.336 7.039 1 96.12 115 PRO A C 1
ATOM 887 O O . PRO A 1 115 ? -10.109 -14.547 6.781 1 96.12 115 PRO A O 1
ATOM 890 N N . THR A 1 116 ? -9.062 -16.422 6.449 1 97.88 116 THR A N 1
ATOM 891 C CA . THR A 1 116 ? -9.922 -16.734 5.316 1 97.88 116 THR A CA 1
ATOM 892 C C . THR A 1 116 ? -11.141 -17.531 5.77 1 97.88 116 THR A C 1
ATOM 894 O O . THR A 1 116 ? -12.07 -17.75 4.992 1 97.88 116 THR A O 1
ATOM 897 N N . LEU A 1 117 ? -11.109 -17.953 6.98 1 97.62 117 LEU A N 1
ATOM 898 C CA . LEU A 1 117 ? -12.211 -18.781 7.477 1 97.62 117 LEU A CA 1
ATOM 899 C C . LEU A 1 117 ? -13.516 -18 7.477 1 97.62 117 LEU A C 1
ATOM 901 O O . LEU A 1 117 ? -13.523 -16.797 7.711 1 97.62 117 LEU A O 1
ATOM 905 N N . PRO A 1 118 ? -14.625 -18.656 7.215 1 93.81 118 PRO A N 1
ATOM 906 C CA . PRO A 1 118 ? -15.922 -17.984 7.25 1 93.81 118 PRO A CA 1
ATOM 907 C C . PRO A 1 118 ? -16.391 -17.672 8.664 1 93.81 118 PRO A C 1
ATOM 909 O O . PRO A 1 118 ? -17.328 -16.891 8.859 1 93.81 118 PRO A O 1
ATOM 912 N N . SER A 1 119 ? -15.742 -18.312 9.68 1 91.5 119 SER A N 1
ATOM 913 C CA . SER A 1 119 ? -16.078 -18.062 11.078 1 91.5 119 SER A CA 1
ATOM 914 C C . SER A 1 119 ? -14.828 -17.734 11.891 1 91.5 119 SER A C 1
ATOM 916 O O . SER A 1 119 ? -13.703 -17.906 11.414 1 91.5 119 SER A O 1
ATOM 918 N N . TRP A 1 120 ? -15 -17.297 13.031 1 90.31 120 TRP A N 1
ATOM 919 C CA . TRP A 1 120 ? -13.875 -16.906 13.883 1 90.31 120 TRP A CA 1
ATOM 920 C C . TRP A 1 120 ? -13.289 -18.125 14.594 1 90.31 120 TRP A C 1
ATOM 922 O O . TRP A 1 120 ? -12.328 -18 15.359 1 90.31 120 TRP A O 1
ATOM 932 N N . ILE A 1 121 ? -13.836 -19.328 14.328 1 92.75 121 ILE A N 1
ATOM 933 C CA . ILE A 1 121 ? -13.359 -20.562 14.961 1 92.75 121 ILE A CA 1
ATOM 934 C C . ILE A 1 121 ? -12.203 -21.141 14.156 1 92.75 121 ILE A C 1
ATOM 936 O O . ILE A 1 121 ? -12.367 -21.469 12.977 1 92.75 121 ILE A O 1
ATOM 940 N N . PRO A 1 122 ? -11.156 -21.266 14.852 1 92.56 122 PRO A N 1
ATOM 941 C CA . PRO A 1 122 ? -10.023 -21.859 14.133 1 92.56 122 PRO A CA 1
ATOM 942 C C . PRO A 1 122 ? -10.266 -23.312 13.742 1 92.56 122 PRO A C 1
ATOM 944 O O . PRO A 1 122 ? -11.023 -24.016 14.414 1 92.56 122 PRO A O 1
ATOM 947 N N . SER A 1 123 ? -9.734 -23.719 12.664 1 94.62 123 SER A N 1
ATOM 948 C CA . SER A 1 123 ? -9.82 -25.094 12.172 1 94.62 123 SER A CA 1
ATOM 949 C C . SER A 1 123 ? -8.469 -25.797 12.258 1 94.62 123 SER A C 1
ATOM 951 O O . SER A 1 123 ? -7.449 -25.25 11.844 1 94.62 123 SER A O 1
ATOM 953 N N . LEU A 1 124 ? -8.422 -27 12.719 1 94.69 124 LEU A N 1
ATOM 954 C CA . LEU A 1 124 ? -7.191 -27.766 12.852 1 94.69 124 LEU A CA 1
ATOM 955 C C . LEU A 1 124 ? -6.746 -28.312 11.508 1 94.69 124 LEU A C 1
ATOM 957 O O . LEU A 1 124 ? -5.594 -28.719 11.352 1 94.69 124 LEU A O 1
ATOM 961 N N . LEU A 1 125 ? -7.672 -28.281 10.492 1 97.44 125 LEU A N 1
ATOM 962 C CA . LEU A 1 125 ? -7.32 -28.766 9.164 1 97.44 125 LEU A CA 1
ATOM 963 C C . LEU A 1 125 ? -6.648 -27.656 8.352 1 97.44 125 LEU A C 1
ATOM 965 O O . LEU A 1 125 ? -6.188 -27.891 7.234 1 97.44 125 LEU A O 1
ATOM 969 N N . LEU A 1 126 ? -6.656 -26.453 8.797 1 98.12 126 LEU A N 1
ATOM 970 C CA . LEU A 1 126 ? -5.969 -25.281 8.273 1 98.12 126 LEU A CA 1
ATOM 971 C C . LEU A 1 126 ? -6.371 -25.016 6.824 1 98.12 126 LEU A C 1
ATOM 973 O O . LEU A 1 126 ? -5.512 -24.875 5.953 1 98.12 126 LEU A O 1
ATOM 977 N N . PRO A 1 127 ? -7.703 -24.984 6.539 1 98.44 127 PRO A N 1
ATOM 978 C CA . PRO A 1 127 ? -8.156 -24.656 5.184 1 98.44 127 PRO A CA 1
ATOM 979 C C . PRO A 1 127 ? -7.945 -23.188 4.82 1 98.44 127 PRO A C 1
ATOM 981 O O . PRO A 1 127 ? -8.055 -22.312 5.684 1 98.44 127 PRO A O 1
ATOM 984 N N . VAL A 1 128 ? -7.617 -22.953 3.627 1 98.62 128 VAL A N 1
ATOM 985 C CA . VAL A 1 128 ? -7.555 -21.594 3.082 1 98.62 128 VAL A CA 1
ATOM 986 C C . VAL A 1 128 ? -8.688 -21.391 2.082 1 98.62 128 VAL A C 1
ATOM 988 O O . VAL A 1 128 ? -8.703 -22 1.012 1 98.62 128 VAL A O 1
ATOM 991 N N . TYR A 1 129 ? -9.633 -20.578 2.414 1 98.62 129 TYR A N 1
ATOM 992 C CA . TYR A 1 129 ? -10.773 -20.297 1.546 1 98.62 129 TYR A CA 1
ATOM 993 C C . TYR A 1 129 ? -10.414 -19.25 0.504 1 98.62 129 TYR A C 1
ATOM 995 O O . TYR A 1 129 ? -10.172 -18.078 0.842 1 98.62 129 TYR A O 1
ATOM 1003 N N . ILE A 1 130 ? -10.445 -19.609 -0.747 1 98.75 130 ILE A N 1
ATOM 1004 C CA . ILE A 1 130 ? -10.031 -18.75 -1.853 1 98.75 130 ILE A CA 1
ATOM 1005 C C . ILE A 1 130 ? -10.953 -17.531 -1.939 1 98.75 130 ILE A C 1
ATOM 1007 O O . ILE A 1 130 ? -10.508 -16.422 -2.229 1 98.75 130 ILE A O 1
ATOM 1011 N N . LYS A 1 131 ? -12.227 -17.719 -1.668 1 98.06 131 LYS A N 1
ATOM 1012 C CA . LYS A 1 131 ? -13.211 -16.641 -1.74 1 98.06 131 LYS A CA 1
ATOM 1013 C C . LYS A 1 131 ? -12.82 -15.477 -0.843 1 98.06 131 LYS A C 1
ATOM 1015 O O . LYS A 1 131 ? -13.117 -14.32 -1.149 1 98.06 131 LYS A O 1
ATOM 1020 N N . ASN A 1 132 ? -12.086 -15.75 0.271 1 98.19 132 ASN A N 1
ATOM 1021 C CA . ASN A 1 132 ? -11.734 -14.742 1.268 1 98.19 132 ASN A CA 1
ATOM 1022 C C . ASN A 1 132 ? -10.242 -14.438 1.253 1 98.19 132 ASN A C 1
ATOM 1024 O O . ASN A 1 132 ? -9.719 -13.836 2.189 1 98.19 132 ASN A O 1
ATOM 1028 N N . ILE A 1 133 ? -9.531 -14.789 0.151 1 98.69 133 ILE A N 1
ATOM 1029 C CA . ILE A 1 133 ? -8.07 -14.766 0.159 1 98.69 133 ILE A CA 1
ATOM 1030 C C . ILE A 1 133 ? -7.578 -13.328 0.238 1 98.69 133 ILE A C 1
ATOM 1032 O O . ILE A 1 133 ? -6.438 -13.07 0.633 1 98.69 133 ILE A O 1
ATOM 1036 N N . HIS A 1 134 ? -8.438 -12.297 -0.143 1 98.5 134 HIS A N 1
ATOM 1037 C CA . HIS A 1 134 ? -8.031 -10.891 -0.056 1 98.5 134 HIS A CA 1
ATOM 1038 C C . HIS A 1 134 ? -7.73 -10.5 1.384 1 98.5 134 HIS A C 1
ATOM 1040 O O . HIS A 1 134 ? -6.938 -9.578 1.625 1 98.5 134 HIS A O 1
ATOM 1046 N N . ARG A 1 135 ? -8.258 -11.242 2.373 1 97.88 135 ARG A N 1
ATOM 1047 C CA . ARG A 1 135 ? -8.031 -10.945 3.787 1 97.88 135 ARG A CA 1
ATOM 1048 C C . ARG A 1 135 ? -6.617 -11.328 4.211 1 97.88 135 ARG A C 1
ATOM 1050 O O . ARG A 1 135 ? -6.16 -10.938 5.285 1 97.88 135 ARG A O 1
ATOM 1057 N N . ASP A 1 136 ? -5.91 -12.031 3.365 1 97.81 136 ASP A N 1
ATOM 1058 C CA . ASP A 1 136 ? -4.574 -12.516 3.695 1 97.81 136 ASP A CA 1
ATOM 1059 C C . ASP A 1 136 ? -3.498 -11.586 3.143 1 97.81 136 ASP A C 1
ATOM 1061 O O . ASP A 1 136 ? -2.305 -11.859 3.283 1 97.81 136 ASP A O 1
ATOM 1065 N N . LYS A 1 137 ? -3.957 -10.531 2.426 1 98.25 137 LYS A N 1
ATOM 1066 C CA . LYS A 1 137 ? -2.936 -9.578 2.021 1 98.25 137 LYS A CA 1
ATOM 1067 C C . LYS A 1 137 ? -2.127 -9.094 3.223 1 98.25 137 LYS A C 1
ATOM 1069 O O . LYS A 1 137 ? -2.697 -8.68 4.234 1 98.25 137 LYS A O 1
ATOM 1074 N N . HIS A 1 138 ? -0.872 -9.227 3.193 1 97.56 138 HIS A N 1
ATOM 1075 C CA . HIS A 1 138 ? 0.005 -8.75 4.254 1 97.56 138 HIS A CA 1
ATOM 1076 C C . HIS A 1 138 ? 0.756 -7.492 3.822 1 97.56 138 HIS A C 1
ATOM 1078 O O . HIS A 1 138 ? 0.655 -7.07 2.668 1 97.56 138 HIS A O 1
ATOM 1084 N N . GLY A 1 139 ? 1.439 -6.84 4.762 1 97.81 139 GLY A N 1
ATOM 1085 C CA . GLY A 1 139 ? 2.184 -5.621 4.496 1 97.81 139 GLY A CA 1
ATOM 1086 C C . GLY A 1 139 ? 3.596 -5.875 4.008 1 97.81 139 GLY A C 1
ATOM 1087 O O . GLY A 1 139 ? 3.98 -7.023 3.775 1 97.81 139 GLY A O 1
ATOM 1088 N N . SER A 1 140 ? 4.305 -4.793 3.709 1 98.44 140 SER A N 1
ATOM 1089 C CA . SER A 1 140 ? 5.711 -4.812 3.316 1 98.44 140 SER A CA 1
ATOM 1090 C C . SER A 1 140 ? 5.902 -5.52 1.977 1 98.44 140 SER A C 1
ATOM 1092 O O . SER A 1 140 ? 6.961 -6.094 1.716 1 98.44 140 SER A O 1
ATOM 1094 N N . ASP A 1 141 ? 4.828 -5.621 1.199 1 97.56 141 ASP A N 1
ATOM 1095 C CA . ASP A 1 141 ? 4.887 -6.191 -0.143 1 97.56 141 ASP A CA 1
ATOM 1096 C C . ASP A 1 141 ? 5.023 -5.098 -1.199 1 97.56 141 ASP A C 1
ATOM 1098 O O . ASP A 1 141 ? 5.328 -3.949 -0.875 1 97.56 141 ASP A O 1
ATOM 1102 N N . SER A 1 142 ? 4.902 -5.414 -2.453 1 98 142 SER A N 1
ATOM 1103 C CA . SER A 1 142 ? 5.035 -4.465 -3.553 1 98 142 SER A CA 1
ATOM 1104 C C . SER A 1 142 ? 3.748 -3.678 -3.768 1 98 142 SER A C 1
ATOM 1106 O O . SER A 1 142 ? 3.715 -2.736 -4.559 1 98 142 SER A O 1
ATOM 1108 N N . SER A 1 143 ? 2.68 -3.988 -3.068 1 97.88 143 SER A N 1
ATOM 1109 C CA . SER A 1 143 ? 1.358 -3.383 -3.199 1 97.88 143 SER A CA 1
ATOM 1110 C C . SER A 1 143 ? 0.805 -3.562 -4.609 1 97.88 143 SER A C 1
ATOM 1112 O O . SER A 1 143 ? -0.014 -2.764 -5.066 1 97.88 143 SER A O 1
ATOM 1114 N N . THR A 1 144 ? 1.311 -4.605 -5.27 1 98.75 144 THR A N 1
ATOM 1115 C CA . THR A 1 144 ? 0.78 -4.906 -6.594 1 98.75 144 THR A CA 1
ATOM 1116 C C . THR A 1 144 ? -0.645 -5.445 -6.5 1 98.75 144 THR A C 1
ATOM 1118 O O . THR A 1 144 ? -1.446 -5.262 -7.414 1 98.75 144 THR A O 1
ATOM 1121 N N . TYR A 1 145 ? -0.949 -6.062 -5.402 1 98.75 145 TYR A N 1
ATOM 1122 C CA . TYR A 1 145 ? -2.344 -6.316 -5.062 1 98.75 145 TYR A CA 1
ATOM 1123 C C . TYR A 1 145 ? -2.918 -5.176 -4.23 1 98.75 145 TYR A C 1
ATOM 1125 O O . TYR A 1 145 ? -2.252 -4.66 -3.328 1 98.75 145 TYR A O 1
ATOM 1133 N N . ASP A 1 146 ? -4.098 -4.77 -4.543 1 98.5 146 ASP A N 1
ATOM 1134 C CA . ASP A 1 146 ? -4.766 -3.904 -3.574 1 98.5 146 ASP A CA 1
ATOM 1135 C C . ASP A 1 146 ? -5.496 -4.727 -2.514 1 98.5 146 ASP A C 1
ATOM 1137 O O . ASP A 1 146 ? -5.363 -5.953 -2.473 1 98.5 146 ASP A O 1
ATOM 1141 N N . THR A 1 147 ? -6.18 -4.145 -1.633 1 98.56 147 THR A N 1
ATOM 1142 C CA . THR A 1 147 ? -6.738 -4.82 -0.469 1 98.56 147 THR A CA 1
ATOM 1143 C C . THR A 1 147 ? -7.906 -5.719 -0.876 1 98.56 147 THR A C 1
ATOM 1145 O O . THR A 1 147 ? -8.344 -6.57 -0.098 1 98.56 147 THR A O 1
ATOM 1148 N N . GLU A 1 148 ? -8.43 -5.594 -2.104 1 98.75 148 GLU A N 1
ATOM 1149 C CA . GLU A 1 148 ? -9.516 -6.422 -2.615 1 98.75 148 GLU A CA 1
ATOM 1150 C C . GLU A 1 148 ? -8.984 -7.605 -3.418 1 98.75 148 GLU A C 1
ATOM 1152 O O . GLU A 1 148 ? -9.75 -8.484 -3.812 1 98.75 148 GLU A O 1
ATOM 1157 N N . GLY A 1 149 ? -7.652 -7.559 -3.686 1 98.81 149 GLY A N 1
ATOM 1158 C CA . GLY A 1 149 ? -7.043 -8.641 -4.441 1 98.81 149 GLY A CA 1
ATOM 1159 C C . GLY A 1 149 ? -6.918 -8.336 -5.922 1 98.81 149 GLY A C 1
ATOM 1160 O O . GLY A 1 149 ? -6.645 -9.234 -6.723 1 98.81 149 GLY A O 1
ATOM 1161 N N . ARG A 1 150 ? -7.16 -7.078 -6.32 1 98.88 150 ARG A N 1
ATOM 1162 C CA . ARG A 1 150 ? -6.98 -6.648 -7.703 1 98.88 150 ARG A CA 1
ATOM 1163 C C . ARG A 1 150 ? -5.516 -6.348 -7.996 1 98.88 150 ARG A C 1
ATOM 1165 O O . ARG A 1 150 ? -4.695 -6.258 -7.078 1 98.88 150 ARG A O 1
ATOM 1172 N N . PHE A 1 151 ? -5.23 -6.266 -9.227 1 98.88 151 PHE A N 1
ATOM 1173 C CA . PHE A 1 151 ? -3.881 -6.008 -9.719 1 98.88 151 PHE A CA 1
ATOM 1174 C C . PHE A 1 151 ? -3.684 -4.527 -10.008 1 98.88 151 PHE A C 1
ATOM 1176 O O . PHE A 1 151 ? -4.449 -3.932 -10.773 1 98.88 151 PHE A O 1
ATOM 1183 N N . MET A 1 152 ? -2.676 -3.918 -9.406 1 98.81 152 MET A N 1
ATOM 1184 C CA . MET A 1 152 ? -2.342 -2.518 -9.656 1 98.81 152 MET A CA 1
ATOM 1185 C C . MET A 1 152 ? -1.188 -2.402 -10.641 1 98.81 152 MET A C 1
ATOM 1187 O O . MET A 1 152 ? -0.024 -2.555 -10.266 1 98.81 152 MET A O 1
ATOM 1191 N N . PRO A 1 153 ? -1.507 -2.018 -11.906 1 98.62 153 PRO A N 1
ATOM 1192 C CA . PRO A 1 153 ? -0.452 -1.962 -12.922 1 98.62 153 PRO A CA 1
ATOM 1193 C C . PRO A 1 153 ? 0.67 -0.994 -12.555 1 98.62 153 PRO A C 1
ATOM 1195 O O . PRO A 1 153 ? 1.848 -1.298 -12.766 1 98.62 153 PRO A O 1
ATOM 1198 N N . VAL A 1 154 ? 0.354 0.107 -11.984 1 98.75 154 VAL A N 1
ATOM 1199 C CA . VAL A 1 154 ? 1.352 1.12 -11.664 1 98.75 154 VAL A CA 1
ATOM 1200 C C . VAL A 1 154 ? 2.33 0.567 -10.625 1 98.75 154 VAL A C 1
ATOM 1202 O O . VAL A 1 154 ? 3.537 0.806 -10.719 1 98.75 154 VAL A O 1
ATOM 1205 N N . ASN A 1 155 ? 1.83 -0.132 -9.656 1 98.81 155 ASN A N 1
ATOM 1206 C CA . ASN A 1 155 ? 2.697 -0.691 -8.625 1 98.81 155 ASN A CA 1
ATOM 1207 C C . ASN A 1 155 ? 3.582 -1.804 -9.18 1 98.81 155 ASN A C 1
ATOM 1209 O O . ASN A 1 155 ? 4.742 -1.939 -8.781 1 98.81 155 ASN A O 1
ATOM 1213 N N . PHE A 1 156 ? 3.01 -2.588 -10.078 1 98.88 156 PHE A N 1
ATOM 1214 C CA . PHE A 1 156 ? 3.826 -3.586 -10.758 1 98.88 156 PHE A CA 1
ATOM 1215 C C . PHE A 1 156 ? 4.988 -2.926 -11.492 1 98.88 156 PHE A C 1
ATOM 1217 O O . PHE A 1 156 ? 6.137 -3.355 -11.367 1 98.88 156 PHE A O 1
ATOM 1224 N N . GLU A 1 157 ? 4.695 -1.874 -12.305 1 98.62 157 GLU A N 1
ATOM 1225 C CA . GLU A 1 157 ? 5.719 -1.158 -13.055 1 98.62 157 GLU A CA 1
ATOM 1226 C C . GLU A 1 157 ? 6.758 -0.536 -12.125 1 98.62 157 GLU A C 1
ATOM 1228 O O . GLU A 1 157 ? 7.945 -0.48 -12.461 1 98.62 157 GLU A O 1
ATOM 1233 N N . SER A 1 158 ? 6.336 -0.16 -10.969 1 98.44 158 SER A N 1
ATOM 1234 C CA . SER A 1 158 ? 7.227 0.487 -10.008 1 98.44 158 SER A CA 1
ATOM 1235 C C . SER A 1 158 ? 8.242 -0.499 -9.445 1 98.44 158 SER A C 1
ATOM 1237 O O . SER A 1 158 ? 9.328 -0.103 -9.023 1 98.44 158 SER A O 1
ATOM 1239 N N . ILE A 1 159 ? 7.906 -1.811 -9.438 1 98.75 159 ILE A N 1
ATOM 1240 C CA . ILE A 1 159 ? 8.875 -2.814 -9.016 1 98.75 159 ILE A CA 1
ATOM 1241 C C . ILE A 1 159 ? 10.156 -2.674 -9.828 1 98.75 159 ILE A C 1
ATOM 1243 O O . ILE A 1 159 ? 11.25 -2.617 -9.273 1 98.75 159 ILE A O 1
ATOM 1247 N N . PHE A 1 160 ? 10.016 -2.543 -11.062 1 98.5 160 PHE A N 1
ATOM 1248 C CA . PHE A 1 160 ? 11.172 -2.555 -11.953 1 98.5 160 PHE A CA 1
ATOM 1249 C C . PHE A 1 160 ? 11.812 -1.175 -12.031 1 98.5 160 PHE A C 1
ATOM 1251 O O . PHE A 1 160 ? 13.039 -1.054 -12.07 1 98.5 160 PHE A O 1
ATOM 1258 N N . SER A 1 161 ? 10.984 -0.107 -12.039 1 97.88 161 SER A N 1
ATOM 1259 C CA . SER A 1 161 ? 11.562 1.23 -12.109 1 97.88 161 SER A CA 1
ATOM 1260 C C . SER A 1 161 ? 12.344 1.564 -10.852 1 97.88 161 SER A C 1
ATOM 1262 O O . SER A 1 161 ? 13.391 2.221 -10.914 1 97.88 161 SER A O 1
ATOM 1264 N N . LYS A 1 162 ? 11.93 1.098 -9.734 1 98.38 162 LYS A N 1
ATOM 1265 C CA . LYS A 1 162 ? 12.562 1.419 -8.461 1 98.38 162 LYS A CA 1
ATOM 1266 C C . LYS A 1 162 ? 13.758 0.513 -8.195 1 98.38 162 LYS A C 1
ATOM 1268 O O . LYS A 1 162 ? 14.766 0.951 -7.637 1 98.38 162 LYS A O 1
ATOM 1273 N N . TYR A 1 163 ? 13.672 -0.801 -8.656 1 98.38 163 TYR A N 1
ATOM 1274 C CA . TYR A 1 163 ? 14.586 -1.729 -7.996 1 98.38 163 TYR A CA 1
ATOM 1275 C C . TYR A 1 163 ? 15.375 -2.539 -9.016 1 98.38 163 TYR A C 1
ATOM 1277 O O . TYR A 1 163 ? 16.375 -3.184 -8.68 1 98.38 163 TYR A O 1
ATOM 1285 N N . ALA A 1 164 ? 14.883 -2.555 -10.297 1 98 164 ALA A N 1
ATOM 1286 C CA . ALA A 1 164 ? 15.672 -3.262 -11.305 1 98 164 ALA A CA 1
ATOM 1287 C C . ALA A 1 164 ? 16.906 -2.465 -11.695 1 98 164 ALA A C 1
ATOM 1289 O O . ALA A 1 164 ? 16.938 -1.829 -12.758 1 98 164 ALA A O 1
ATOM 1290 N N . ARG A 1 165 ? 17.984 -2.553 -10.953 1 94 165 ARG A N 1
ATOM 1291 C CA . ARG A 1 165 ? 19.172 -1.722 -11.109 1 94 165 ARG A CA 1
ATOM 1292 C C . ARG A 1 165 ? 20.219 -2.422 -11.969 1 94 165 ARG A C 1
ATOM 1294 O O . ARG A 1 165 ? 21.031 -1.768 -12.617 1 94 165 ARG A O 1
ATOM 1301 N N . THR A 1 166 ? 20.219 -3.701 -11.969 1 95.38 166 THR A N 1
ATOM 1302 C CA . THR A 1 166 ? 21.219 -4.473 -12.688 1 95.38 166 THR A CA 1
ATOM 1303 C C . THR A 1 166 ? 20.906 -4.543 -14.172 1 95.38 166 THR A C 1
ATOM 1305 O O . THR A 1 166 ? 21.797 -4.402 -15.016 1 95.38 166 THR A O 1
ATOM 1308 N N . ALA A 1 167 ? 19.688 -4.848 -14.547 1 94 167 ALA A N 1
ATOM 1309 C CA . ALA A 1 167 ? 19.156 -4.871 -15.906 1 94 167 ALA A CA 1
ATOM 1310 C C . ALA A 1 167 ? 17.688 -4.453 -15.938 1 94 167 ALA A C 1
ATOM 1312 O O . ALA A 1 167 ? 16.938 -4.77 -15.023 1 94 167 ALA A O 1
ATOM 1313 N N . PRO A 1 168 ? 17.453 -3.789 -17.109 1 91.38 168 PRO A N 1
ATOM 1314 C CA . PRO A 1 168 ? 16.062 -3.367 -17.203 1 91.38 168 PRO A CA 1
ATOM 1315 C C . PRO A 1 168 ? 15.094 -4.543 -17.344 1 91.38 168 PRO A C 1
ATOM 1317 O O . PRO A 1 168 ? 15.43 -5.555 -17.953 1 91.38 168 PRO A O 1
ATOM 1320 N N . ASP A 1 169 ? 13.969 -4.656 -16.672 1 94.06 169 ASP A N 1
ATOM 1321 C CA . ASP A 1 169 ? 12.844 -5.566 -16.812 1 94.06 169 ASP A CA 1
ATOM 1322 C C . ASP A 1 169 ? 13.164 -6.945 -16.25 1 94.06 169 ASP A C 1
ATOM 1324 O O . ASP A 1 169 ? 12.578 -7.949 -16.656 1 94.06 169 ASP A O 1
ATOM 1328 N N . LYS A 1 170 ? 14.141 -7.074 -15.523 1 98.06 170 LYS A N 1
ATOM 1329 C CA . LYS A 1 170 ? 14.438 -8.289 -14.773 1 98.06 170 LYS A CA 1
ATOM 1330 C C . LYS A 1 170 ? 15.062 -7.957 -13.422 1 98.06 170 LYS A C 1
ATOM 1332 O O . LYS A 1 170 ? 15.594 -6.863 -13.227 1 98.06 170 LYS A O 1
ATOM 1337 N N . LEU A 1 171 ? 15.008 -8.906 -12.5 1 98.81 171 LEU A N 1
ATOM 1338 C CA . LEU A 1 171 ? 15.477 -8.664 -11.141 1 98.81 171 LEU A CA 1
ATOM 1339 C C . LEU A 1 171 ? 16.547 -9.68 -10.758 1 98.81 171 LEU A C 1
ATOM 1341 O O . LEU A 1 171 ? 16.344 -10.891 -10.875 1 98.81 171 LEU A O 1
ATOM 1345 N N . SER A 1 172 ? 17.703 -9.195 -10.375 1 98.69 172 SER A N 1
ATOM 1346 C CA . SER A 1 172 ? 18.672 -10.047 -9.711 1 98.69 172 SER A CA 1
ATOM 1347 C C . SER A 1 172 ? 18.266 -10.336 -8.273 1 98.69 172 SER A C 1
ATOM 1349 O O . SER A 1 172 ? 17.328 -9.719 -7.75 1 98.69 172 SER A O 1
ATOM 1351 N N . PHE A 1 173 ? 18.953 -11.258 -7.68 1 98.56 173 PHE A N 1
ATOM 1352 C CA . PHE A 1 173 ? 18.688 -11.531 -6.277 1 98.56 173 PHE A CA 1
ATOM 1353 C C . PHE A 1 173 ? 18.922 -10.289 -5.426 1 98.56 173 PHE A C 1
ATOM 1355 O O . PHE A 1 173 ? 18.156 -10.008 -4.496 1 98.56 173 PHE A O 1
ATOM 1362 N N . GLY A 1 174 ? 20.016 -9.555 -5.75 1 98.56 174 GLY A N 1
ATOM 1363 C CA . GLY A 1 174 ? 20.281 -8.305 -5.062 1 98.56 174 GLY A CA 1
ATOM 1364 C C . GLY A 1 174 ? 19.172 -7.289 -5.203 1 98.56 174 GLY A C 1
ATOM 1365 O O . GLY A 1 174 ? 18.844 -6.582 -4.246 1 98.56 174 GLY A O 1
ATOM 1366 N N . ASP A 1 175 ? 18.578 -7.207 -6.391 1 98.75 175 ASP A N 1
ATOM 1367 C CA . ASP A 1 175 ? 17.453 -6.309 -6.629 1 98.75 175 ASP A CA 1
ATOM 1368 C C . ASP A 1 175 ? 16.25 -6.707 -5.785 1 98.75 175 ASP A C 1
ATOM 1370 O O . ASP A 1 175 ? 15.578 -5.848 -5.207 1 98.75 175 ASP A O 1
ATOM 1374 N N . ILE A 1 176 ? 16 -8 -5.688 1 98.81 176 ILE A N 1
ATOM 1375 C CA . ILE A 1 176 ? 14.883 -8.523 -4.902 1 98.81 176 ILE A CA 1
ATOM 1376 C C . ILE A 1 176 ? 15.102 -8.203 -3.426 1 98.81 176 ILE A C 1
ATOM 1378 O O . ILE A 1 176 ? 14.18 -7.777 -2.732 1 98.81 176 ILE A O 1
ATOM 1382 N N . TRP A 1 177 ? 16.344 -8.375 -3.004 1 98.56 177 TRP A N 1
ATOM 1383 C CA . TRP A 1 177 ? 16.688 -8.07 -1.616 1 98.56 177 TRP A CA 1
ATOM 1384 C C . TRP A 1 177 ? 16.469 -6.59 -1.313 1 98.56 177 TRP A C 1
ATOM 1386 O O . TRP A 1 177 ? 15.875 -6.242 -0.287 1 98.56 177 TRP A O 1
ATOM 1396 N N . ARG A 1 178 ? 16.875 -5.727 -2.184 1 98.12 178 ARG A N 1
ATOM 1397 C CA . ARG A 1 178 ? 16.703 -4.285 -2.035 1 98.12 178 ARG A CA 1
ATOM 1398 C C . ARG A 1 178 ? 15.219 -3.916 -2.027 1 98.12 178 ARG A C 1
ATOM 1400 O O . ARG A 1 178 ? 14.797 -3.064 -1.245 1 98.12 178 ARG A O 1
ATOM 1407 N N . MET A 1 179 ? 14.5 -4.559 -2.9 1 98.69 179 MET A N 1
ATOM 1408 C CA . MET A 1 179 ? 13.062 -4.281 -2.979 1 98.69 179 MET A CA 1
ATOM 1409 C C . MET A 1 179 ? 12.367 -4.648 -1.676 1 98.69 179 MET A C 1
ATOM 1411 O O . MET A 1 179 ? 11.578 -3.865 -1.145 1 98.69 179 MET A O 1
ATOM 1415 N N . THR A 1 180 ? 12.68 -5.875 -1.171 1 98.69 180 THR A N 1
ATOM 1416 C CA . THR A 1 180 ? 12.016 -6.332 0.042 1 98.69 180 THR A CA 1
ATOM 1417 C C . THR A 1 180 ? 12.445 -5.496 1.244 1 98.69 180 THR A C 1
ATOM 1419 O O . THR A 1 180 ? 11.664 -5.289 2.174 1 98.69 180 THR A O 1
ATOM 1422 N N . GLU A 1 181 ? 13.656 -4.941 1.204 1 97.94 181 GLU A N 1
ATOM 1423 C CA . GLU A 1 181 ? 14.086 -4.004 2.234 1 97.94 181 GLU A CA 1
ATOM 1424 C C . GLU A 1 181 ? 13.383 -2.66 2.092 1 97.94 181 GLU A C 1
ATOM 1426 O O . GLU A 1 181 ? 12.914 -2.092 3.082 1 97.94 181 GLU A O 1
ATOM 1431 N N . GLY A 1 182 ? 13.305 -2.199 0.895 1 97.81 182 GLY A N 1
ATOM 1432 C CA . GLY A 1 182 ? 12.711 -0.898 0.625 1 97.81 182 GLY A CA 1
ATOM 1433 C C . GLY A 1 182 ? 11.219 -0.85 0.899 1 97.81 182 GLY A C 1
ATOM 1434 O O . GLY A 1 182 ? 10.664 0.222 1.147 1 97.81 182 GLY A O 1
ATOM 1435 N N . ASN A 1 183 ? 10.555 -2.02 0.897 1 98.44 183 ASN A N 1
ATOM 1436 C CA . ASN A 1 183 ? 9.109 -2.096 1.075 1 98.44 183 ASN A CA 1
ATOM 1437 C C . ASN A 1 183 ? 8.734 -2.371 2.529 1 98.44 183 ASN A C 1
ATOM 1439 O O . ASN A 1 183 ? 7.555 -2.473 2.863 1 98.44 183 ASN A O 1
ATOM 1443 N N . ARG A 1 184 ? 9.719 -2.494 3.443 1 97.88 184 ARG A N 1
ATOM 1444 C CA . ARG A 1 184 ? 9.414 -2.771 4.844 1 97.88 184 ARG A CA 1
ATOM 1445 C C . ARG A 1 184 ? 8.57 -1.659 5.453 1 97.88 184 ARG A C 1
ATOM 1447 O O . ARG A 1 184 ? 8.898 -0.478 5.324 1 97.88 184 ARG A O 1
ATOM 1454 N N . LEU A 1 185 ? 7.504 -2.055 6.055 1 98.12 185 LEU A N 1
ATOM 1455 C CA . LEU A 1 185 ? 6.664 -1.129 6.805 1 98.12 185 LEU A CA 1
ATOM 1456 C C . LEU A 1 185 ? 6.996 -1.174 8.289 1 98.12 185 LEU A C 1
ATOM 1458 O O . LEU A 1 185 ? 7.348 -2.23 8.82 1 98.12 185 LEU A O 1
ATOM 1462 N N . ASN A 1 186 ? 6.855 -0.041 8.875 1 95.88 186 ASN A N 1
ATOM 1463 C CA . ASN A 1 186 ? 7.184 0.089 10.289 1 95.88 186 ASN A CA 1
ATOM 1464 C C . ASN A 1 186 ? 6.367 -0.873 11.141 1 95.88 186 ASN A C 1
ATOM 1466 O O . ASN A 1 186 ? 5.148 -0.953 11 1 95.88 186 ASN A O 1
ATOM 1470 N N . PHE A 1 187 ? 7.023 -1.698 11.992 1 94.94 187 PHE A N 1
ATOM 1471 C CA . PHE A 1 187 ? 6.488 -2.631 12.977 1 94.94 187 PHE A CA 1
ATOM 1472 C C . PHE A 1 187 ? 5.703 -3.746 12.297 1 94.94 187 PHE A C 1
ATOM 1474 O O . PHE A 1 187 ? 4.816 -4.344 12.906 1 94.94 187 PHE A O 1
ATOM 1481 N N . ASP A 1 188 ? 5.895 -3.969 11.055 1 97.5 188 ASP A N 1
ATOM 1482 C CA . ASP A 1 188 ? 5.262 -5.051 10.305 1 97.5 188 ASP A CA 1
ATOM 1483 C C . ASP A 1 188 ? 6.184 -6.262 10.203 1 97.5 188 ASP A C 1
ATOM 1485 O O . ASP A 1 188 ? 6.445 -6.758 9.102 1 97.5 188 ASP A O 1
ATOM 1489 N N . PHE A 1 189 ? 6.625 -6.918 11.305 1 96.38 189 PHE A N 1
ATOM 1490 C CA . PHE A 1 189 ? 7.664 -7.941 11.352 1 96.38 189 PHE A CA 1
ATOM 1491 C C . PHE A 1 189 ? 7.238 -9.188 10.578 1 96.38 189 PHE A C 1
ATOM 1493 O O . PHE A 1 189 ? 8.039 -9.773 9.852 1 96.38 189 PHE A O 1
ATOM 1500 N N . ILE A 1 190 ? 6.016 -9.531 10.68 1 96.25 190 ILE A N 1
ATOM 1501 C CA . ILE A 1 190 ? 5.547 -10.711 9.961 1 96.25 190 ILE A CA 1
ATOM 1502 C C . ILE A 1 190 ? 5.504 -10.422 8.461 1 96.25 190 ILE A C 1
ATOM 1504 O O . ILE A 1 190 ? 5.93 -11.242 7.648 1 96.25 190 ILE A O 1
ATOM 1508 N N . GLY A 1 191 ? 5.02 -9.203 8.078 1 97.31 191 GLY A N 1
ATOM 1509 C CA . GLY A 1 191 ? 5.023 -8.805 6.68 1 97.31 191 GLY A CA 1
ATOM 1510 C C . GLY A 1 191 ? 6.414 -8.781 6.07 1 97.31 191 GLY A C 1
ATOM 1511 O O . GLY A 1 191 ? 6.59 -9.141 4.906 1 97.31 191 GLY A O 1
ATOM 1512 N N . TRP A 1 192 ? 7.48 -8.414 6.883 1 98.06 192 TRP A N 1
ATOM 1513 C CA . TRP A 1 192 ? 8.867 -8.438 6.43 1 98.06 192 TRP A CA 1
ATOM 1514 C C . TRP A 1 192 ? 9.289 -9.852 6.023 1 98.06 192 TRP A C 1
ATOM 1516 O O . TRP A 1 192 ? 9.828 -10.055 4.934 1 98.06 192 TRP A O 1
ATOM 1526 N N . ILE A 1 193 ? 8.914 -10.75 6.891 1 96.62 193 ILE A N 1
ATOM 1527 C CA . ILE A 1 193 ? 9.359 -12.125 6.734 1 96.62 193 ILE A CA 1
ATOM 1528 C C . ILE A 1 193 ? 8.602 -12.789 5.586 1 96.62 193 ILE A C 1
ATOM 1530 O O . ILE A 1 193 ? 9.203 -13.453 4.738 1 96.62 193 ILE A O 1
ATOM 1534 N N . VAL A 1 194 ? 7.324 -12.594 5.512 1 96.5 194 VAL A N 1
ATOM 1535 C CA . VAL A 1 194 ? 6.492 -13.234 4.496 1 96.5 194 VAL A CA 1
ATOM 1536 C C . VAL A 1 194 ? 6.867 -12.703 3.115 1 96.5 194 VAL A C 1
ATOM 1538 O O . VAL A 1 194 ? 7.047 -13.477 2.174 1 96.5 194 VAL A O 1
ATOM 1541 N N . SER A 1 195 ? 7.023 -11.406 3.018 1 97.69 195 SER A N 1
ATOM 1542 C CA . SER A 1 195 ? 7.391 -10.805 1.741 1 97.69 195 SER A CA 1
ATOM 1543 C C . SER A 1 195 ? 8.734 -11.336 1.244 1 97.69 195 SER A C 1
ATOM 1545 O O . SER A 1 195 ? 8.852 -11.75 0.089 1 97.69 195 SER A O 1
ATOM 1547 N N . LYS A 1 196 ? 9.742 -11.344 2.102 1 97.62 196 LYS A N 1
ATOM 1548 C CA . LYS A 1 196 ? 11.07 -11.828 1.724 1 97.62 196 LYS A CA 1
ATOM 1549 C C . LYS A 1 196 ? 11.016 -13.312 1.352 1 97.62 196 LYS A C 1
ATOM 1551 O O . LYS A 1 196 ? 11.602 -13.727 0.348 1 97.62 196 LYS A O 1
ATOM 1556 N N . GLY A 1 197 ? 10.32 -14.102 2.135 1 96.5 197 GLY A N 1
ATOM 1557 C CA . GLY A 1 197 ? 10.195 -15.523 1.857 1 96.5 197 GLY A CA 1
ATOM 1558 C C . GLY A 1 197 ? 9.516 -15.812 0.531 1 96.5 197 GLY A C 1
ATOM 1559 O O . GLY A 1 197 ? 9.977 -16.672 -0.231 1 96.5 197 GLY A O 1
ATOM 1560 N N . GLU A 1 198 ? 8.414 -15.07 0.226 1 97 198 GLU A N 1
ATOM 1561 C CA . GLU A 1 198 ? 7.676 -15.273 -1.017 1 97 198 GLU A CA 1
ATOM 1562 C C . GLU A 1 198 ? 8.531 -14.922 -2.23 1 97 198 GLU A C 1
ATOM 1564 O O . GLU A 1 198 ? 8.523 -15.648 -3.23 1 97 198 GLU A O 1
ATOM 1569 N N . TRP A 1 199 ? 9.281 -13.844 -2.143 1 98.44 199 TRP A N 1
ATOM 1570 C CA . TRP A 1 199 ? 10.102 -13.43 -3.275 1 98.44 199 TRP A CA 1
ATOM 1571 C C . TRP A 1 199 ? 11.273 -14.375 -3.473 1 98.44 199 TRP A C 1
ATOM 1573 O O . TRP A 1 199 ? 11.672 -14.656 -4.605 1 98.44 199 TRP A O 1
ATOM 1583 N N . ILE A 1 200 ? 11.828 -14.898 -2.373 1 97.88 200 ILE A N 1
ATOM 1584 C CA . ILE A 1 200 ? 12.898 -15.883 -2.471 1 97.88 200 ILE A CA 1
ATOM 1585 C C . ILE A 1 200 ? 12.367 -17.156 -3.113 1 97.88 200 ILE A C 1
ATOM 1587 O O . ILE A 1 200 ? 13.016 -17.75 -3.99 1 97.88 200 ILE A O 1
ATOM 1591 N N . LEU A 1 201 ? 11.211 -17.594 -2.711 1 97.81 201 LEU A N 1
ATOM 1592 C CA . LEU A 1 201 ? 10.602 -18.781 -3.287 1 97.81 201 LEU A CA 1
ATOM 1593 C C . LEU A 1 201 ? 10.359 -18.594 -4.781 1 97.81 201 LEU A C 1
ATOM 1595 O O . LEU A 1 201 ? 10.633 -19.516 -5.57 1 97.81 201 LEU A O 1
ATOM 1599 N N . LEU A 1 202 ? 9.852 -17.438 -5.203 1 98.5 202 LEU A N 1
ATOM 1600 C CA . LEU A 1 202 ? 9.633 -17.141 -6.617 1 98.5 202 LEU A CA 1
ATOM 1601 C C . LEU A 1 202 ? 10.953 -17.156 -7.379 1 98.5 202 LEU A C 1
ATOM 1603 O O . LEU A 1 202 ? 11.023 -17.672 -8.492 1 98.5 202 LEU A O 1
ATOM 1607 N N . TYR A 1 203 ? 11.977 -16.547 -6.746 1 98.75 203 TYR A N 1
ATOM 1608 C CA . TYR A 1 203 ? 13.297 -16.516 -7.359 1 98.75 203 TYR A CA 1
ATOM 1609 C C . TYR A 1 203 ? 13.82 -17.922 -7.617 1 98.75 203 TYR A C 1
ATOM 1611 O O . TYR A 1 203 ? 14.305 -18.219 -8.711 1 98.75 203 TYR A O 1
ATOM 1619 N N . VAL A 1 204 ? 13.719 -18.797 -6.664 1 98 204 VAL A N 1
ATOM 1620 C CA . VAL A 1 204 ? 14.18 -20.172 -6.789 1 98 204 VAL A CA 1
ATOM 1621 C C . VAL A 1 204 ? 13.359 -20.891 -7.852 1 98 204 VAL A C 1
ATOM 1623 O O . VAL A 1 204 ? 13.898 -21.672 -8.641 1 98 204 VAL A O 1
ATOM 1626 N N . LEU A 1 205 ? 12.148 -20.594 -7.906 1 98.12 205 LEU A N 1
ATOM 1627 C CA . LEU A 1 205 ? 11.227 -21.266 -8.812 1 98.12 205 LEU A CA 1
ATOM 1628 C C . LEU A 1 205 ? 11.492 -20.859 -10.258 1 98.12 205 LEU A C 1
ATOM 1630 O O . LEU A 1 205 ? 11.422 -21.703 -11.164 1 98.12 205 LEU A O 1
ATOM 1634 N N . ALA A 1 206 ? 11.867 -19.562 -10.5 1 98.5 206 ALA A N 1
ATOM 1635 C CA . ALA A 1 206 ? 11.711 -19.094 -11.875 1 98.5 206 ALA A CA 1
ATOM 1636 C C . ALA A 1 206 ? 12.945 -18.344 -12.344 1 98.5 206 ALA A C 1
ATOM 1638 O O . ALA A 1 206 ? 12.953 -17.75 -13.422 1 98.5 206 ALA A O 1
ATOM 1639 N N . LYS A 1 207 ? 13.992 -18.234 -11.492 1 98.12 207 LYS A N 1
ATOM 1640 C CA . LYS A 1 207 ? 15.203 -17.578 -11.977 1 98.12 207 LYS A CA 1
ATOM 1641 C C . LYS A 1 207 ? 15.734 -18.266 -13.234 1 98.12 207 LYS A C 1
ATOM 1643 O O . LYS A 1 207 ? 15.625 -19.484 -13.375 1 98.12 207 LYS A O 1
ATOM 1648 N N . ASP A 1 208 ? 16.188 -17.484 -14.102 1 97.38 208 ASP A N 1
ATOM 1649 C CA . ASP A 1 208 ? 16.75 -18.062 -15.328 1 97.38 208 ASP A CA 1
ATOM 1650 C C . ASP A 1 208 ? 18.219 -18.453 -15.125 1 97.38 208 ASP A C 1
ATOM 1652 O O . ASP A 1 208 ? 18.734 -18.375 -14.008 1 97.38 208 ASP A O 1
ATOM 1656 N N . GLU A 1 209 ? 18.859 -18.906 -16.188 1 97.25 209 GLU A N 1
ATOM 1657 C CA . GLU A 1 209 ? 20.219 -19.438 -16.109 1 97.25 209 GLU A CA 1
ATOM 1658 C C . GLU A 1 209 ? 21.219 -18.344 -15.734 1 97.25 209 GLU A C 1
ATOM 1660 O O . GLU A 1 209 ? 22.266 -18.641 -15.164 1 97.25 209 GLU A O 1
ATOM 1665 N N . GLU A 1 210 ? 20.859 -17.109 -16.016 1 97.25 210 GLU A N 1
ATOM 1666 C CA . GLU A 1 210 ? 21.75 -15.992 -15.742 1 97.25 210 GLU A CA 1
ATOM 1667 C C . GLU A 1 210 ? 21.516 -15.438 -14.336 1 97.25 210 GLU A C 1
ATOM 1669 O O . GLU A 1 210 ? 22.203 -14.5 -13.914 1 97.25 210 GLU A O 1
ATOM 1674 N N . GLY A 1 211 ? 20.547 -16 -13.633 1 97.56 211 GLY A N 1
ATOM 1675 C CA . GLY A 1 211 ? 20.297 -15.602 -12.258 1 97.56 211 GLY A CA 1
ATOM 1676 C C . GLY A 1 211 ? 19.312 -14.453 -12.141 1 97.56 211 GLY A C 1
ATOM 1677 O O . GLY A 1 211 ? 19.312 -13.719 -11.156 1 97.56 211 GLY A O 1
ATOM 1678 N N . PHE A 1 212 ? 18.516 -14.211 -13.18 1 98.62 212 PHE A N 1
ATOM 1679 C CA . PHE A 1 212 ? 17.547 -13.125 -13.156 1 98.62 212 PHE A CA 1
ATOM 1680 C C . PHE A 1 212 ? 16.125 -13.672 -13.133 1 98.62 212 PHE A C 1
ATOM 1682 O O . PHE A 1 212 ? 15.852 -14.719 -13.719 1 98.62 212 PHE A O 1
ATOM 1689 N N . LEU A 1 213 ? 15.344 -13.039 -12.398 1 98.69 213 LEU A N 1
ATOM 1690 C CA . LEU A 1 213 ? 13.898 -13.219 -12.477 1 98.69 213 LEU A CA 1
ATOM 1691 C C . LEU A 1 213 ? 13.289 -12.273 -13.5 1 98.69 213 LEU A C 1
ATOM 1693 O O . LEU A 1 213 ? 13.305 -11.055 -13.312 1 98.69 213 LEU A O 1
ATOM 1697 N N . SER A 1 214 ? 12.75 -12.812 -14.539 1 98.25 214 SER A N 1
ATOM 1698 C CA . SER A 1 214 ? 12.25 -11.984 -15.633 1 98.25 214 SER A CA 1
ATOM 1699 C C . SER A 1 214 ? 10.953 -11.273 -15.242 1 98.25 214 SER A C 1
ATOM 1701 O O . SER A 1 214 ? 10.188 -11.781 -14.43 1 98.25 214 SER A O 1
ATOM 1703 N N . ARG A 1 215 ? 10.727 -10.203 -15.852 1 97.94 215 ARG A N 1
ATOM 1704 C CA . ARG A 1 215 ? 9.5 -9.43 -15.703 1 97.94 215 ARG A CA 1
ATOM 1705 C C . ARG A 1 215 ? 8.273 -10.281 -16 1 97.94 215 ARG A C 1
ATOM 1707 O O . ARG A 1 215 ? 7.266 -10.203 -15.297 1 97.94 215 ARG A O 1
ATOM 1714 N N . GLU A 1 216 ? 8.328 -11.055 -17.031 1 98 216 GLU A N 1
ATOM 1715 C CA . GLU A 1 216 ? 7.219 -11.914 -17.422 1 98 216 GLU A CA 1
ATOM 1716 C C . GLU A 1 216 ? 6.926 -12.961 -16.359 1 98 216 GLU A C 1
ATOM 1718 O O . GLU A 1 216 ? 5.762 -13.242 -16.047 1 98 216 GLU A O 1
ATOM 1723 N N . ALA A 1 217 ? 7.934 -13.539 -15.781 1 98.5 217 ALA A N 1
ATOM 1724 C CA . ALA A 1 217 ? 7.734 -14.5 -14.703 1 98.5 217 ALA A CA 1
ATOM 1725 C C . ALA A 1 217 ? 7.051 -13.852 -13.5 1 98.5 217 ALA A C 1
ATOM 1727 O O . ALA A 1 217 ? 6.129 -14.43 -12.922 1 98.5 217 ALA A O 1
ATOM 1728 N N . VAL A 1 218 ? 7.52 -12.664 -13.164 1 98.81 218 VAL A N 1
ATOM 1729 C CA . VAL A 1 218 ? 6.918 -11.938 -12.047 1 98.81 218 VAL A CA 1
ATOM 1730 C C . VAL A 1 218 ? 5.457 -11.633 -12.359 1 98.81 218 VAL A C 1
ATOM 1732 O O . VAL A 1 218 ? 4.574 -11.867 -11.531 1 98.81 218 VAL A O 1
ATOM 1735 N N . ARG A 1 219 ? 5.227 -11.117 -13.531 1 98.81 219 ARG A N 1
ATOM 1736 C CA . ARG A 1 219 ? 3.879 -10.758 -13.961 1 98.81 219 ARG A CA 1
ATOM 1737 C C . ARG A 1 219 ? 2.943 -11.961 -13.883 1 98.81 219 ARG A C 1
ATOM 1739 O O . ARG A 1 219 ? 1.855 -11.875 -13.312 1 98.81 219 ARG A O 1
ATOM 1746 N N . ARG A 1 220 ? 3.375 -13.086 -14.336 1 98.81 220 ARG A N 1
ATOM 1747 C CA . ARG A 1 220 ? 2.539 -14.281 -14.422 1 98.81 220 ARG A CA 1
ATOM 1748 C C . ARG A 1 220 ? 2.406 -14.961 -13.07 1 98.81 220 ARG A C 1
ATOM 1750 O O . ARG A 1 220 ? 1.525 -15.805 -12.867 1 98.81 220 ARG A O 1
ATOM 1757 N N . CYS A 1 221 ? 3.32 -14.664 -12.18 1 98.75 221 CYS A N 1
ATOM 1758 C CA . CYS A 1 221 ? 3.168 -15.156 -10.812 1 98.75 221 CYS A CA 1
ATOM 1759 C C . CYS A 1 221 ? 1.933 -14.555 -10.156 1 98.75 221 CYS A C 1
ATOM 1761 O O . CYS A 1 221 ? 1.232 -15.234 -9.398 1 98.75 221 CYS A O 1
ATOM 1763 N N . PHE A 1 222 ? 1.596 -13.32 -10.469 1 98.81 222 PHE A N 1
ATOM 1764 C CA . PHE A 1 222 ? 0.541 -12.594 -9.766 1 98.81 222 PHE A CA 1
ATOM 1765 C C . PHE A 1 222 ? -0.824 -13.203 -10.062 1 98.81 222 PHE A C 1
ATOM 1767 O O . PHE A 1 222 ? -1.713 -13.195 -9.211 1 98.81 222 PHE A O 1
ATOM 1774 N N . ASP A 1 223 ? -1.04 -13.75 -11.25 1 98.5 223 ASP A N 1
ATOM 1775 C CA . ASP A 1 223 ? -2.338 -14.375 -11.484 1 98.5 223 ASP A CA 1
ATOM 1776 C C . ASP A 1 223 ? -2.225 -15.898 -11.492 1 98.5 223 ASP A C 1
ATOM 1778 O O . ASP A 1 223 ? -3.176 -16.594 -11.852 1 98.5 223 ASP A O 1
ATOM 1782 N N . GLY A 1 224 ? -1.046 -16.438 -11.211 1 98.69 224 GLY A N 1
ATOM 1783 C CA . GLY A 1 224 ? -0.872 -17.875 -11.047 1 98.69 224 GLY A CA 1
ATOM 1784 C C . GLY A 1 224 ? -0.616 -18.609 -12.352 1 98.69 224 GLY A C 1
ATOM 1785 O O . GLY A 1 224 ? -0.344 -19.812 -12.359 1 98.69 224 GLY A O 1
ATOM 1786 N N . SER A 1 225 ? -0.663 -17.906 -13.484 1 98.75 225 SER A N 1
ATOM 1787 C CA . SER A 1 225 ? -0.431 -18.547 -14.773 1 98.75 225 SER A CA 1
ATOM 1788 C C . SER A 1 225 ? 0.993 -19.094 -14.875 1 98.75 225 SER A C 1
ATOM 1790 O O . SER A 1 225 ? 1.247 -20.062 -15.594 1 98.75 225 SER A O 1
ATOM 1792 N N . LEU A 1 226 ? 1.928 -18.484 -14.141 1 98.81 226 LEU A N 1
ATOM 1793 C CA . LEU A 1 226 ? 3.289 -19 -14.078 1 98.81 226 LEU A CA 1
ATOM 1794 C C . LEU A 1 226 ? 3.305 -20.438 -13.547 1 98.81 226 LEU A C 1
ATOM 1796 O O . LEU A 1 226 ? 4.016 -21.297 -14.07 1 98.81 226 LEU A O 1
ATOM 1800 N N . PHE A 1 227 ? 2.539 -20.688 -12.508 1 98.75 227 PHE A N 1
ATOM 1801 C CA . PHE A 1 227 ? 2.494 -22 -11.875 1 98.75 227 PHE A CA 1
ATOM 1802 C C . PHE A 1 227 ? 1.953 -23.047 -12.844 1 98.75 227 PHE A C 1
ATOM 1804 O O . PHE A 1 227 ? 2.514 -24.141 -12.961 1 98.75 227 PHE A O 1
ATOM 1811 N N . GLU A 1 228 ? 0.875 -22.656 -13.508 1 98.31 228 GLU A N 1
ATOM 1812 C CA . GLU A 1 228 ? 0.302 -23.547 -14.508 1 98.31 228 GLU A CA 1
ATOM 1813 C C . GLU A 1 228 ? 1.323 -23.891 -15.586 1 98.31 228 GLU A C 1
ATOM 1815 O O . GLU A 1 228 ? 1.449 -25.062 -15.977 1 98.31 228 GLU A O 1
ATOM 1820 N N . PHE A 1 229 ? 1.974 -22.906 -16.016 1 98.19 229 PHE A N 1
ATOM 1821 C CA . PHE A 1 229 ? 2.965 -23.062 -17.078 1 98.19 229 PHE A CA 1
ATOM 1822 C C . PHE A 1 229 ? 4.074 -24.016 -16.641 1 98.19 229 PHE A C 1
ATOM 1824 O O . PHE A 1 229 ? 4.41 -24.953 -17.359 1 98.19 229 PHE A O 1
ATOM 1831 N N . ILE A 1 230 ? 4.637 -23.812 -15.508 1 98.31 230 ILE A N 1
ATOM 1832 C CA . ILE A 1 230 ? 5.75 -24.609 -15.008 1 98.31 230 ILE A CA 1
ATOM 1833 C C . ILE A 1 230 ? 5.297 -26.047 -14.789 1 98.31 230 ILE A C 1
ATOM 1835 O O . ILE A 1 230 ? 5.988 -26.984 -15.18 1 98.31 230 ILE A O 1
ATOM 1839 N N . ALA A 1 231 ? 4.164 -26.203 -14.172 1 98.25 231 ALA A N 1
ATOM 1840 C CA . ALA A 1 231 ? 3.645 -27.547 -13.906 1 98.25 231 ALA A CA 1
ATOM 1841 C C . ALA A 1 231 ? 3.422 -28.312 -15.211 1 98.25 231 ALA A C 1
ATOM 1843 O O . ALA A 1 231 ? 3.725 -29.5 -15.305 1 98.25 231 ALA A O 1
ATOM 1844 N N . GLN A 1 232 ? 2.846 -27.594 -16.156 1 97.19 232 GLN A N 1
ATOM 1845 C CA . GLN A 1 232 ? 2.611 -28.219 -17.453 1 97.19 232 GLN A CA 1
ATOM 1846 C C . GLN A 1 232 ? 3.926 -28.641 -18.109 1 97.19 232 GLN A C 1
ATOM 1848 O O . GLN A 1 232 ? 4.027 -29.734 -18.672 1 97.19 232 GLN A O 1
ATOM 1853 N N . GLN A 1 233 ? 4.879 -27.766 -18.062 1 96.62 233 GLN A N 1
ATOM 1854 C CA . GLN A 1 233 ? 6.184 -28.078 -18.641 1 96.62 233 GLN A CA 1
ATOM 1855 C C . GLN A 1 233 ? 6.793 -29.312 -17.969 1 96.62 233 GLN A C 1
ATOM 1857 O O . GLN A 1 233 ? 7.387 -30.156 -18.656 1 96.62 233 GLN A O 1
ATOM 1862 N N . ARG A 1 234 ? 6.664 -29.391 -16.734 1 96.38 234 ARG A N 1
ATOM 1863 C CA . ARG A 1 234 ? 7.227 -30.5 -15.984 1 96.38 234 ARG A CA 1
ATOM 1864 C C . ARG A 1 234 ? 6.496 -31.797 -16.312 1 96.38 234 ARG A C 1
ATOM 1866 O O . ARG A 1 234 ? 7.121 -32.875 -16.422 1 96.38 234 ARG A O 1
ATOM 1873 N N . ARG A 1 235 ? 5.207 -31.734 -16.453 1 95.62 235 ARG A N 1
ATOM 1874 C CA . ARG A 1 235 ? 4.43 -32.906 -16.844 1 95.62 235 ARG A CA 1
ATOM 1875 C C . ARG A 1 235 ? 4.844 -33.406 -18.219 1 95.62 235 ARG A C 1
ATOM 1877 O O . ARG A 1 235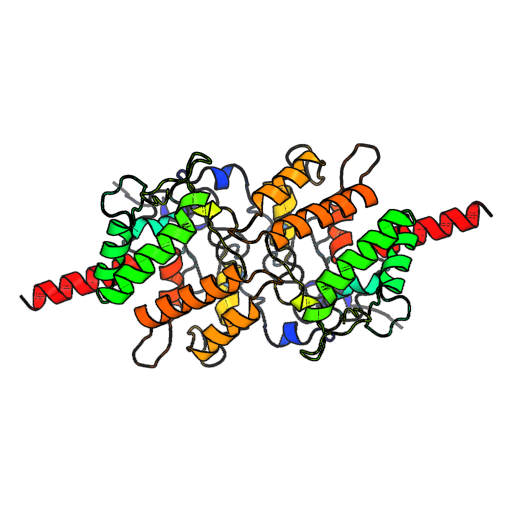 ? 5.008 -34.625 -18.422 1 95.62 235 ARG A O 1
ATOM 1884 N N . GLU A 1 236 ? 4.996 -32.469 -19.078 1 95.31 236 GLU A N 1
ATOM 1885 C CA . GLU A 1 236 ? 5.391 -32.844 -20.438 1 95.31 236 GLU A CA 1
ATOM 1886 C C . GLU A 1 236 ? 6.797 -33.438 -20.469 1 95.31 236 GLU A C 1
ATOM 1888 O O . GLU A 1 236 ? 7.062 -34.375 -21.219 1 95.31 236 GLU A O 1
ATOM 1893 N N . ALA A 1 237 ? 7.641 -32.906 -19.703 1 93 237 ALA A N 1
ATOM 1894 C CA . ALA A 1 237 ? 9 -33.406 -19.625 1 93 237 ALA A CA 1
ATOM 1895 C C . ALA A 1 237 ? 9.016 -34.844 -19.047 1 93 237 ALA A C 1
ATOM 1897 O O . ALA A 1 237 ? 9.789 -35.688 -19.5 1 93 237 ALA A O 1
ATOM 1898 N N . HIS A 1 238 ? 8.266 -35.062 -18.109 1 91 238 HIS A N 1
ATOM 1899 C CA . HIS A 1 238 ? 8.172 -36.406 -17.5 1 91 238 HIS A CA 1
ATOM 1900 C C . HIS A 1 238 ? 7.598 -37.406 -18.469 1 91 238 HIS A C 1
ATOM 1902 O O . HIS A 1 238 ? 8.031 -38.562 -18.5 1 91 238 HIS A O 1
ATOM 1908 N N . GLU A 1 239 ? 6.641 -37 -19.266 1 91.44 239 GLU A N 1
ATOM 1909 C CA . GLU A 1 239 ? 6.012 -37.875 -20.234 1 91.44 239 GLU A CA 1
ATOM 1910 C C . GLU A 1 239 ? 6.977 -38.219 -21.375 1 91.44 239 GLU A C 1
ATOM 1912 O O . GLU A 1 239 ? 6.91 -39.312 -21.938 1 91.44 239 GLU A O 1
ATOM 1917 N N . LYS A 1 240 ? 7.797 -37.344 -21.719 1 90.19 240 LYS A N 1
ATOM 1918 C CA . LYS A 1 240 ? 8.773 -37.594 -22.781 1 90.19 240 LYS A CA 1
ATOM 1919 C C . LYS A 1 240 ? 9.867 -38.531 -22.312 1 90.19 240 LYS A C 1
ATOM 1921 O O . LYS A 1 240 ? 10.469 -39.25 -23.125 1 90.19 240 LYS A O 1
ATOM 1926 N N . LEU A 1 241 ? 10.195 -38.438 -21.078 1 84 241 LEU A N 1
ATOM 1927 C CA . LEU A 1 241 ? 11.242 -39.281 -20.531 1 84 241 LEU A CA 1
ATOM 1928 C C . LEU A 1 241 ? 10.727 -40.719 -20.297 1 84 241 LEU A C 1
ATOM 1930 O O . LEU A 1 241 ? 11.508 -41.656 -20.172 1 84 241 LEU A O 1
ATOM 1934 N N . HIS A 1 242 ? 9.461 -40.969 -20.281 1 76.06 242 HIS A N 1
ATOM 1935 C CA . HIS A 1 242 ? 8.867 -42.281 -20.094 1 76.06 242 HIS A CA 1
ATOM 1936 C C . HIS A 1 242 ? 7.973 -42.656 -21.266 1 76.06 242 HIS A C 1
ATOM 1938 O O . HIS A 1 242 ? 7.867 -43.844 -21.625 1 76.06 242 HIS A O 1
ATOM 1944 N N . MET B 1 1 ? -19.484 -19.406 -35.125 1 24.95 1 MET B N 1
ATOM 1945 C CA . MET B 1 1 ? -20.031 -18.266 -34.375 1 24.95 1 MET B CA 1
ATOM 1946 C C . MET B 1 1 ? -18.984 -17.656 -33.469 1 24.95 1 MET B C 1
ATOM 1948 O O . MET B 1 1 ? -18.188 -18.391 -32.844 1 24.95 1 MET B O 1
ATOM 1952 N N . ALA B 1 2 ? -18.688 -16.203 -33.594 1 30.33 2 ALA B N 1
ATOM 1953 C CA . ALA B 1 2 ? -17.516 -15.391 -33.219 1 30.33 2 ALA B CA 1
ATOM 1954 C C . ALA B 1 2 ? -17.281 -15.445 -31.719 1 30.33 2 ALA B C 1
ATOM 1956 O O . ALA B 1 2 ? -18.094 -14.961 -30.938 1 30.33 2 ALA B O 1
ATOM 1957 N N . GLU B 1 3 ? -16.828 -16.422 -31.047 1 30.61 3 GLU B N 1
ATOM 1958 C CA . GLU B 1 3 ? -16.109 -16.578 -29.797 1 30.61 3 GLU B CA 1
ATOM 1959 C C . GLU B 1 3 ? -15.266 -15.359 -29.469 1 30.61 3 GLU B C 1
ATOM 1961 O O . GLU B 1 3 ? -14.102 -15.484 -29.078 1 30.61 3 GLU B O 1
ATOM 1966 N N . GLU B 1 4 ? -15.367 -14.133 -29.969 1 31.47 4 GLU B N 1
ATOM 1967 C CA . GLU B 1 4 ? -14.789 -12.867 -30.406 1 31.47 4 GLU B CA 1
ATOM 1968 C C . GLU B 1 4 ? -14.5 -11.953 -29.219 1 31.47 4 GLU B C 1
ATOM 1970 O O . GLU B 1 4 ? -13.375 -11.453 -29.062 1 31.47 4 GLU B O 1
ATOM 1975 N N . ALA B 1 5 ? -15.414 -10.688 -28.891 1 39.22 5 ALA B N 1
ATOM 1976 C CA . ALA B 1 5 ? -15.219 -9.344 -28.375 1 39.22 5 ALA B CA 1
ATOM 1977 C C . ALA B 1 5 ? -15.188 -9.344 -26.844 1 39.22 5 ALA B C 1
ATOM 1979 O O . ALA B 1 5 ? -15.797 -8.492 -26.203 1 39.22 5 ALA B O 1
ATOM 1980 N N . LYS B 1 6 ? -15.297 -10.242 -26 1 44.84 6 LYS B N 1
ATOM 1981 C CA . LYS B 1 6 ? -15.234 -10.406 -24.562 1 44.84 6 LYS B CA 1
ATOM 1982 C C . LYS B 1 6 ? -13.883 -9.938 -24.016 1 44.84 6 LYS B C 1
ATOM 1984 O O . LYS B 1 6 ? -13.711 -9.805 -22.797 1 44.84 6 LYS B O 1
ATOM 1989 N N . ALA B 1 7 ? -12.836 -9.906 -24.672 1 49.22 7 ALA B N 1
ATOM 1990 C CA . ALA B 1 7 ? -11.43 -9.594 -24.453 1 49.22 7 ALA B CA 1
ATOM 1991 C C . ALA B 1 7 ? -11.25 -8.141 -24.031 1 49.22 7 ALA B C 1
ATOM 1993 O O . ALA B 1 7 ? -10.547 -7.852 -23.062 1 49.22 7 ALA B O 1
ATOM 1994 N N . PRO B 1 8 ? -11.945 -7.195 -24.703 1 54.22 8 PRO B N 1
ATOM 1995 C CA . PRO B 1 8 ? -11.664 -5.793 -24.391 1 54.22 8 PRO B CA 1
ATOM 1996 C C . PRO B 1 8 ? -12.219 -5.363 -23.047 1 54.22 8 PRO B C 1
ATOM 1998 O O . PRO B 1 8 ? -11.562 -4.613 -22.312 1 54.22 8 PRO B O 1
ATOM 2001 N N . ALA B 1 9 ? -13.336 -5.922 -22.609 1 70.5 9 ALA B N 1
ATOM 2002 C CA . ALA B 1 9 ? -14.023 -5.52 -21.375 1 70.5 9 ALA B CA 1
ATOM 2003 C C . ALA B 1 9 ? -13.305 -6.055 -20.141 1 70.5 9 ALA B C 1
ATOM 2005 O O . ALA B 1 9 ? -13.203 -5.359 -19.125 1 70.5 9 ALA B O 1
ATOM 2006 N N . ASP B 1 10 ? -12.656 -7.086 -20.359 1 86.56 10 ASP B N 1
ATOM 2007 C CA . ASP B 1 10 ? -11.961 -7.707 -19.234 1 86.56 10 ASP B CA 1
ATOM 2008 C C . ASP B 1 10 ? -10.68 -6.945 -18.891 1 86.56 10 ASP B C 1
ATOM 2010 O O . ASP B 1 10 ? -10.297 -6.871 -17.734 1 86.56 10 ASP B O 1
ATOM 2014 N N . ALA B 1 11 ? -10.141 -6.312 -19.828 1 91.69 11 ALA B N 1
ATOM 2015 C CA . ALA B 1 11 ? -8.828 -5.688 -19.703 1 91.69 11 ALA B CA 1
ATOM 2016 C C . ALA B 1 11 ? -8.867 -4.535 -18.703 1 91.69 11 ALA B C 1
ATOM 2018 O O . ALA B 1 11 ? -7.848 -4.211 -18.078 1 91.69 11 ALA B O 1
ATOM 2019 N N . THR B 1 12 ? -10.047 -4 -18.484 1 94.88 12 THR B N 1
ATOM 2020 C CA . THR B 1 12 ? -10.117 -2.867 -17.578 1 94.88 12 THR B CA 1
ATOM 2021 C C . THR B 1 12 ? -11.188 -3.098 -16.516 1 94.88 12 THR B C 1
ATOM 2023 O O . THR B 1 12 ? -11.641 -2.15 -15.859 1 94.88 12 THR B O 1
ATOM 2026 N N . SER B 1 13 ? -11.586 -4.402 -16.406 1 97.5 13 SER B N 1
ATOM 2027 C CA . SER B 1 13 ? -12.594 -4.707 -15.398 1 97.5 13 SER B CA 1
ATOM 2028 C C . SER B 1 13 ? -12.047 -4.5 -13.992 1 97.5 13 SER B C 1
ATOM 2030 O O . SER B 1 13 ? -10.938 -4.941 -13.68 1 97.5 13 SER B O 1
ATOM 2032 N N . THR B 1 14 ? -12.844 -3.793 -13.195 1 98.5 14 THR B N 1
ATOM 2033 C CA . THR B 1 14 ? -12.445 -3.543 -11.812 1 98.5 14 THR B CA 1
ATOM 2034 C C . THR B 1 14 ? -13.219 -4.445 -10.859 1 98.5 14 THR B C 1
ATOM 2036 O O . THR B 1 14 ? -13.016 -4.387 -9.641 1 98.5 14 THR B O 1
ATOM 2039 N N . VAL B 1 15 ? -14.117 -5.336 -11.422 1 98.62 15 VAL B N 1
ATOM 2040 C CA . VAL B 1 15 ? -14.969 -6.207 -10.609 1 98.62 15 VAL B CA 1
ATOM 2041 C C . VAL B 1 15 ? -14.789 -7.656 -11.047 1 98.62 15 VAL B C 1
ATOM 2043 O O . VAL B 1 15 ? -14.766 -7.957 -12.242 1 98.62 15 VAL B O 1
ATOM 2046 N N . ALA B 1 16 ? -14.508 -8.523 -10.133 1 98.62 16 ALA B N 1
ATOM 2047 C CA . ALA B 1 16 ? -14.547 -9.977 -10.305 1 98.62 16 ALA B CA 1
ATOM 2048 C C . ALA B 1 16 ? -15.766 -10.578 -9.617 1 98.62 16 ALA B C 1
ATOM 2050 O O . ALA B 1 16 ? -15.984 -10.367 -8.422 1 98.62 16 ALA B O 1
ATOM 2051 N N . GLU B 1 17 ? -16.5 -11.359 -10.258 1 98.25 17 GLU B N 1
ATOM 2052 C CA . GLU B 1 17 ? -17.75 -11.891 -9.734 1 98.25 17 GLU B CA 1
ATOM 2053 C C . GLU B 1 17 ? -17.5 -12.789 -8.523 1 98.25 17 GLU B C 1
ATOM 2055 O O . GLU B 1 17 ? -18.312 -12.812 -7.59 1 98.25 17 GLU B O 1
ATOM 2060 N N . GLU B 1 18 ? -16.422 -13.484 -8.531 1 98.38 18 GLU B N 1
ATOM 2061 C CA . GLU B 1 18 ? -16.125 -14.422 -7.445 1 98.38 18 GLU B CA 1
ATOM 2062 C C . GLU B 1 18 ? -15.492 -13.711 -6.258 1 98.38 18 GLU B C 1
ATOM 2064 O O . GLU B 1 18 ? -15.242 -14.32 -5.219 1 98.38 18 GLU B O 1
ATOM 2069 N N . ALA B 1 19 ? -15.219 -12.445 -6.336 1 98.56 19 ALA B N 1
ATOM 2070 C CA . ALA B 1 19 ? -14.719 -11.594 -5.258 1 98.56 19 ALA B CA 1
ATOM 2071 C C . ALA B 1 19 ? -15.625 -10.383 -5.051 1 98.56 19 AL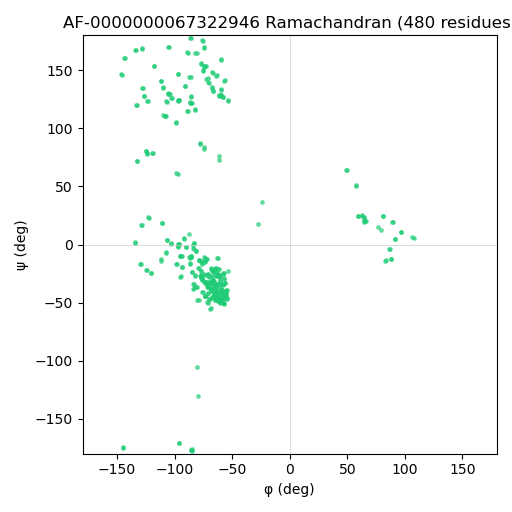A B C 1
ATOM 2073 O O . ALA B 1 19 ? -15.273 -9.266 -5.445 1 98.56 19 ALA B O 1
ATOM 2074 N N . PRO B 1 20 ? -16.703 -10.555 -4.371 1 98.19 20 PRO B N 1
ATOM 2075 C CA . PRO B 1 20 ? -17.703 -9.508 -4.234 1 98.19 20 PRO B CA 1
ATOM 2076 C C . PRO B 1 20 ? -17.141 -8.219 -3.631 1 98.19 20 PRO B C 1
ATOM 2078 O O . PRO B 1 20 ? -17.672 -7.133 -3.889 1 98.19 20 PRO B O 1
ATOM 2081 N N . VAL B 1 21 ? -16.125 -8.328 -2.916 1 98.44 21 VAL B N 1
ATOM 2082 C CA . VAL B 1 21 ? -15.516 -7.172 -2.27 1 98.44 21 VAL B CA 1
ATOM 2083 C C . VAL B 1 21 ? -15.062 -6.164 -3.328 1 98.44 21 VAL B C 1
ATOM 2085 O O . VAL B 1 21 ? -15.039 -4.957 -3.074 1 98.44 21 VAL B O 1
ATOM 2088 N N . THR B 1 22 ? -14.734 -6.617 -4.555 1 98.69 22 THR B N 1
ATOM 2089 C CA . THR B 1 22 ? -14.305 -5.719 -5.617 1 98.69 22 THR B CA 1
ATOM 2090 C C . THR B 1 22 ? -15.453 -4.824 -6.07 1 98.69 22 THR B C 1
ATOM 2092 O O . THR B 1 22 ? -15.234 -3.688 -6.492 1 98.69 22 THR B O 1
ATOM 2095 N N . ALA B 1 23 ? -16.641 -5.324 -5.977 1 98.38 23 ALA B N 1
ATOM 2096 C CA . ALA B 1 23 ? -17.812 -4.523 -6.289 1 98.38 23 ALA B CA 1
ATOM 2097 C C . ALA B 1 23 ? -18.203 -3.633 -5.113 1 98.38 23 ALA B C 1
ATOM 2099 O O . ALA B 1 23 ? -18.656 -2.5 -5.305 1 98.38 23 ALA B O 1
ATOM 2100 N N . GLU B 1 24 ? -18.047 -4.137 -3.936 1 98.19 24 GLU B N 1
ATOM 2101 C CA . GLU B 1 24 ? -18.406 -3.412 -2.719 1 98.19 24 GLU B CA 1
ATOM 2102 C C . GLU B 1 24 ? -17.516 -2.188 -2.523 1 98.19 24 GLU B C 1
ATOM 2104 O O . GLU B 1 24 ? -17.938 -1.194 -1.928 1 98.19 24 GLU B O 1
ATOM 2109 N N . ARG B 1 25 ? -16.312 -2.291 -2.971 1 98.5 25 ARG B N 1
ATOM 2110 C CA . ARG B 1 25 ? -15.336 -1.211 -2.877 1 98.5 25 ARG B CA 1
ATOM 2111 C C . ARG B 1 25 ? -14.875 -0.763 -4.262 1 98.5 25 ARG B C 1
ATOM 2113 O O . ARG B 1 25 ? -13.75 -1.057 -4.676 1 98.5 25 ARG B O 1
ATOM 2120 N N . PRO B 1 26 ? -15.688 0.003 -4.875 1 98 26 PRO B N 1
ATOM 2121 C CA . PRO B 1 26 ? -15.43 0.369 -6.27 1 98 26 PRO B CA 1
ATOM 2122 C C . PRO B 1 26 ? -14.305 1.394 -6.41 1 98 26 PRO B C 1
ATOM 2124 O O . PRO B 1 26 ? -14.016 2.133 -5.469 1 98 26 PRO B O 1
ATOM 2127 N N . VAL B 1 27 ? -13.641 1.396 -7.516 1 98 27 VAL B N 1
ATOM 2128 C CA . VAL B 1 27 ? -12.641 2.396 -7.875 1 98 27 VAL B 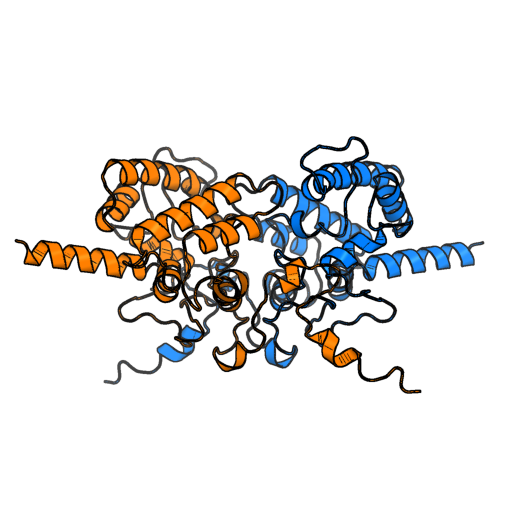CA 1
ATOM 2129 C C . VAL B 1 27 ? -13.086 3.146 -9.125 1 98 27 VAL B C 1
ATOM 2131 O O . VAL B 1 27 ? -13.836 2.611 -9.945 1 98 27 VAL B O 1
ATOM 2134 N N . ARG B 1 28 ? -12.633 4.359 -9.289 1 95.69 28 ARG B N 1
ATOM 2135 C CA . ARG B 1 28 ? -13.078 5.223 -10.383 1 95.69 28 ARG B CA 1
ATOM 2136 C C . ARG B 1 28 ? -12.266 4.977 -11.641 1 95.69 28 ARG B C 1
ATOM 2138 O O . ARG B 1 28 ? -11.039 5.082 -11.625 1 95.69 28 ARG B O 1
ATOM 2145 N N . PRO B 1 29 ? -12.93 4.723 -12.742 1 96.81 29 PRO B N 1
ATOM 2146 C CA . PRO B 1 29 ? -12.211 4.449 -13.984 1 96.81 29 PRO B CA 1
ATOM 2147 C C . PRO B 1 29 ? -11.969 5.707 -14.82 1 96.81 29 PRO B C 1
ATOM 2149 O O . PRO B 1 29 ? -11.453 5.625 -15.938 1 96.81 29 PRO B O 1
ATOM 2152 N N . ASP B 1 30 ? -12.305 6.93 -14.352 1 97.12 30 ASP B N 1
ATOM 2153 C CA . ASP B 1 30 ? -12.25 8.133 -15.172 1 97.12 30 ASP B CA 1
ATOM 2154 C C . ASP B 1 30 ? -11.344 9.188 -14.547 1 97.12 30 ASP B C 1
ATOM 2156 O O . ASP B 1 30 ? -11.508 10.383 -14.789 1 97.12 30 ASP B O 1
ATOM 2160 N N . LEU B 1 31 ? -10.414 8.805 -13.711 1 97.75 31 LEU B N 1
ATOM 2161 C CA . LEU B 1 31 ? -9.586 9.766 -12.992 1 97.75 31 LEU B CA 1
ATOM 2162 C C . LEU B 1 31 ? -8.758 10.602 -13.969 1 97.75 31 LEU B C 1
ATOM 2164 O O . LEU B 1 31 ? -8.5 11.781 -13.711 1 97.75 31 LEU B O 1
ATOM 2168 N N . GLU B 1 32 ? -8.328 10 -15.078 1 96.69 32 GLU B N 1
ATOM 2169 C CA . GLU B 1 32 ? -7.441 10.68 -16.016 1 96.69 32 GLU B CA 1
ATOM 2170 C C . GLU B 1 32 ? -8.141 11.883 -16.656 1 96.69 32 GLU B C 1
ATOM 2172 O O . GLU B 1 32 ? -7.48 12.773 -17.188 1 96.69 32 GLU B O 1
ATOM 2177 N N . THR B 1 33 ? -9.422 11.906 -16.625 1 97.06 33 THR B N 1
ATOM 2178 C CA . THR B 1 33 ? -10.164 13.016 -17.203 1 97.06 33 THR B CA 1
ATOM 2179 C C . THR B 1 33 ? -10.164 14.219 -16.266 1 97.06 33 THR B C 1
ATOM 2181 O O . THR B 1 33 ? -10.469 15.336 -16.688 1 97.06 33 THR B O 1
ATOM 2184 N N . HIS B 1 34 ? -9.758 14.039 -14.984 1 96.19 34 HIS B N 1
ATOM 2185 C CA . HIS B 1 34 ? -9.844 15.102 -13.984 1 96.19 34 HIS B CA 1
ATOM 2186 C C . HIS B 1 34 ? -8.461 15.43 -13.414 1 96.19 34 HIS B C 1
ATOM 2188 O O . HIS B 1 34 ? -8.25 16.531 -12.891 1 96.19 34 HIS B O 1
ATOM 2194 N N . LEU B 1 35 ? -7.59 14.453 -13.5 1 95.31 35 LEU B N 1
ATOM 2195 C CA . LEU B 1 35 ? -6.266 14.539 -12.891 1 95.31 35 LEU B CA 1
ATOM 2196 C C . LEU B 1 35 ? -5.184 14.086 -13.867 1 95.31 35 LEU B C 1
ATOM 2198 O O . LEU B 1 35 ? -5.227 12.961 -14.367 1 95.31 35 LEU B O 1
ATOM 2202 N N . PRO B 1 36 ? -4.312 15.039 -14.109 1 95.69 36 PRO B N 1
ATOM 2203 C CA . PRO B 1 36 ? -3.211 14.57 -14.953 1 95.69 36 PRO B CA 1
ATOM 2204 C C . PRO B 1 36 ? -2.418 13.438 -14.312 1 95.69 36 PRO B C 1
ATOM 2206 O O . PRO B 1 36 ? -2.004 13.547 -13.156 1 95.69 36 PRO B O 1
ATOM 2209 N N . LYS B 1 37 ? -2.217 12.305 -15.008 1 97.31 37 LYS B N 1
ATOM 2210 C CA . LYS B 1 37 ? -1.411 11.164 -14.586 1 97.31 37 LYS B CA 1
ATOM 2211 C C . LYS B 1 37 ? -1.773 10.734 -13.164 1 97.31 37 LYS B C 1
ATOM 2213 O O . LYS B 1 37 ? -0.918 10.719 -12.273 1 97.31 37 LYS B O 1
ATOM 2218 N N . PRO B 1 38 ? -2.949 10.289 -12.922 1 98.06 38 PRO B N 1
ATOM 2219 C CA . PRO B 1 38 ? -3.387 9.945 -11.57 1 98.06 38 PRO B CA 1
ATOM 2220 C C . PRO B 1 38 ? -2.572 8.805 -10.961 1 98.06 38 PRO B C 1
ATOM 2222 O O . PRO B 1 38 ? -2.637 8.57 -9.75 1 98.06 38 PRO B O 1
ATOM 2225 N N . TYR B 1 39 ? -1.751 8.117 -11.812 1 98.25 39 TYR B N 1
ATOM 2226 C CA . TYR B 1 39 ? -0.94 6.996 -11.352 1 98.25 39 TYR B CA 1
ATOM 2227 C C . TYR B 1 39 ? 0.393 7.48 -10.797 1 98.25 39 TYR B C 1
ATOM 2229 O O . TYR B 1 39 ? 1.086 6.734 -10.094 1 98.25 39 TYR B O 1
ATOM 2237 N N . LEU B 1 40 ? 0.783 8.68 -11.078 1 98.5 40 LEU B N 1
ATOM 2238 C CA . LEU B 1 40 ? 2.133 9.172 -10.812 1 98.5 40 LEU B CA 1
ATOM 2239 C C . LEU B 1 40 ? 2.252 9.68 -9.383 1 98.5 40 LEU B C 1
ATOM 2241 O O . LEU B 1 40 ? 1.476 10.547 -8.961 1 98.5 40 LEU B O 1
ATOM 2245 N N . ALA B 1 41 ? 3.174 9.102 -8.609 1 98.69 41 ALA B N 1
ATOM 2246 C CA . ALA B 1 41 ? 3.457 9.586 -7.262 1 98.69 41 ALA B CA 1
ATOM 2247 C C . ALA B 1 41 ? 3.916 11.039 -7.285 1 98.69 41 ALA B C 1
ATOM 2249 O O . ALA B 1 41 ? 4.742 11.422 -8.109 1 98.69 41 ALA B O 1
ATOM 2250 N N . ARG B 1 42 ? 3.383 11.867 -6.43 1 98.81 42 ARG B N 1
ATOM 2251 C CA . ARG B 1 42 ? 3.752 13.273 -6.301 1 98.81 42 ARG B CA 1
ATOM 2252 C C . ARG B 1 42 ? 4.648 13.5 -5.09 1 98.81 42 ARG B C 1
ATOM 2254 O O . ARG B 1 42 ? 4.258 13.211 -3.959 1 98.81 42 ARG B O 1
ATOM 2261 N N . ALA B 1 43 ? 5.75 14.102 -5.344 1 98.75 43 ALA B N 1
ATOM 2262 C CA . ALA B 1 43 ? 6.703 14.258 -4.25 1 98.75 43 ALA B CA 1
ATOM 2263 C C . ALA B 1 43 ? 6.387 15.5 -3.422 1 98.75 43 ALA B C 1
ATOM 2265 O O . ALA B 1 43 ? 6.664 15.547 -2.221 1 98.75 43 ALA B O 1
ATOM 2266 N N . LEU B 1 44 ? 5.668 16.484 -4.062 1 98.75 44 LEU B N 1
ATOM 2267 C CA . LEU B 1 44 ? 5.715 17.797 -3.441 1 98.75 44 LEU B CA 1
ATOM 2268 C C . LEU B 1 44 ? 4.309 18.312 -3.145 1 98.75 44 LEU B C 1
ATOM 2270 O O . LEU B 1 44 ? 4.133 19.203 -2.312 1 98.75 44 LEU B O 1
ATOM 2274 N N . VAL B 1 45 ? 3.314 17.781 -3.854 1 98.69 45 VAL B N 1
ATOM 2275 C CA . VAL B 1 45 ? 1.986 18.375 -3.773 1 98.69 45 VAL B CA 1
ATOM 2276 C C . VAL B 1 45 ? 0.936 17.281 -3.592 1 98.69 45 VAL B C 1
ATOM 2278 O O . VAL B 1 45 ? 1.246 16.094 -3.686 1 98.69 45 VAL B O 1
ATOM 2281 N N . VAL B 1 46 ? -0.26 17.625 -3.262 1 98.75 46 VAL B N 1
ATOM 2282 C CA . VAL B 1 46 ? -1.33 16.688 -2.961 1 98.75 46 VAL B CA 1
ATOM 2283 C C . VAL B 1 46 ? -2.533 16.969 -3.861 1 98.75 46 VAL B C 1
ATOM 2285 O O . VAL B 1 46 ? -3.543 17.5 -3.406 1 98.75 46 VAL B O 1
ATOM 2288 N N . PRO B 1 47 ? -2.527 16.562 -5.098 1 98.56 47 PRO B N 1
ATOM 2289 C CA . PRO B 1 47 ? -3.639 16.812 -6.016 1 98.56 47 PRO B CA 1
ATOM 2290 C C . PRO B 1 47 ? -4.828 15.883 -5.777 1 98.56 47 PRO B C 1
ATOM 2292 O O . PRO B 1 47 ? -4.668 14.812 -5.188 1 98.56 47 PRO B O 1
ATOM 2295 N N . ASP B 1 48 ? -5.965 16.312 -6.16 1 97.56 48 ASP B N 1
ATOM 2296 C CA . ASP B 1 48 ? -7.168 15.5 -6.305 1 97.56 48 ASP B CA 1
ATOM 2297 C C . ASP B 1 48 ? -8.016 15.977 -7.488 1 97.56 48 ASP B C 1
ATOM 2299 O O . ASP B 1 48 ? -7.578 16.828 -8.266 1 97.56 48 ASP B O 1
ATOM 2303 N N . VAL B 1 49 ? -9.133 15.469 -7.711 1 96.88 49 VAL B N 1
ATOM 2304 C CA . VAL B 1 49 ? -9.938 15.719 -8.906 1 96.88 49 VAL B CA 1
ATOM 2305 C C . VAL B 1 49 ? -10.398 17.172 -8.922 1 96.88 49 VAL B C 1
ATOM 2307 O O . VAL B 1 49 ? -10.633 17.75 -9.992 1 96.88 49 VAL B O 1
ATOM 2310 N N . TYR B 1 50 ? -10.445 17.859 -7.809 1 97.06 50 TYR B N 1
ATOM 2311 C CA . TYR B 1 50 ? -10.891 19.25 -7.738 1 97.06 50 TYR B CA 1
ATOM 2312 C C . TYR B 1 50 ? -9.703 20.203 -7.711 1 97.06 50 TYR B C 1
ATOM 2314 O O . TYR B 1 50 ? -9.852 21.406 -7.949 1 97.06 50 TYR B O 1
ATOM 2322 N N . HIS B 1 51 ? -8.531 19.656 -7.414 1 97.38 51 HIS B N 1
ATOM 2323 C CA . HIS B 1 51 ? -7.285 20.422 -7.367 1 97.38 51 HIS B CA 1
ATOM 2324 C C . HIS B 1 51 ? -6.176 19.703 -8.125 1 97.38 51 HIS B C 1
ATOM 2326 O O . HIS B 1 51 ? -5.203 19.234 -7.523 1 97.38 51 HIS B O 1
ATOM 2332 N N . PRO B 1 52 ? -6.227 19.656 -9.391 1 96.25 52 PRO B N 1
ATOM 2333 C CA . PRO B 1 52 ? -5.305 18.844 -10.188 1 96.25 52 PRO B CA 1
ATOM 2334 C C . PRO B 1 52 ? -3.85 19.281 -10.031 1 96.25 52 PRO B C 1
ATOM 2336 O O . PRO B 1 52 ? -2.936 18.469 -10.195 1 96.25 52 PRO B O 1
ATOM 2339 N N . GLU B 1 53 ? -3.566 20.516 -9.68 1 95 53 GLU B N 1
ATOM 2340 C CA . GLU B 1 53 ? -2.197 21 -9.508 1 95 53 GLU B CA 1
ATOM 2341 C C . GLU B 1 53 ? -1.657 20.625 -8.125 1 95 53 GLU B C 1
ATOM 2343 O O . GLU B 1 53 ? -0.443 20.547 -7.938 1 95 53 GLU B O 1
ATOM 2348 N N . GLY B 1 54 ? -2.551 20.469 -7.137 1 96.31 54 GLY B N 1
ATOM 2349 C CA . GLY B 1 54 ? -2.232 19.875 -5.848 1 96.31 54 GLY B CA 1
ATOM 2350 C C . GLY B 1 54 ? -1.617 20.859 -4.875 1 96.31 54 GLY B C 1
ATOM 2351 O O . GLY B 1 54 ? -1.541 20.594 -3.674 1 96.31 54 GLY B O 1
ATOM 2352 N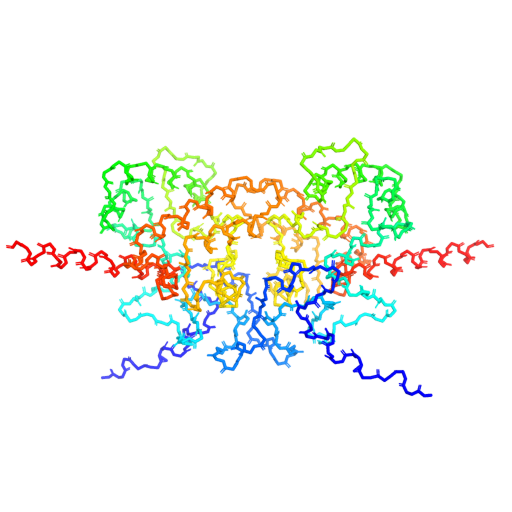 N . ALA B 1 55 ? -1.185 22.047 -5.328 1 92 55 ALA B N 1
ATOM 2353 C CA . ALA B 1 55 ? -0.592 23.047 -4.453 1 92 55 ALA B CA 1
ATOM 2354 C C . ALA B 1 55 ? -1.647 23.672 -3.547 1 92 55 ALA B C 1
ATOM 2356 O O . ALA B 1 55 ? -2.785 23.891 -3.969 1 92 55 ALA B O 1
ATOM 2357 N N . VAL B 1 56 ? -1.267 23.891 -2.299 1 94.81 56 VAL B N 1
ATOM 2358 C CA . VAL B 1 56 ? -2.133 24.562 -1.344 1 94.81 56 VAL B CA 1
ATOM 2359 C C . VAL B 1 56 ? -1.642 26 -1.131 1 94.81 56 VAL B C 1
ATOM 2361 O O . VAL B 1 56 ? -0.464 26.219 -0.841 1 94.81 56 VAL B O 1
ATOM 2364 N N . GLU B 1 57 ? -2.555 26.906 -1.25 1 92.81 57 GLU B N 1
ATOM 2365 C CA . GLU B 1 57 ? -2.197 28.312 -1.103 1 92.81 57 GLU B CA 1
ATOM 2366 C C . GLU B 1 57 ? -1.601 28.594 0.275 1 92.81 57 GLU B C 1
ATOM 2368 O O . GLU B 1 57 ? -2.146 28.156 1.292 1 92.81 57 GLU B O 1
ATOM 2373 N N . GLY B 1 58 ? -0.436 29.234 0.244 1 93.88 58 GLY B N 1
ATOM 2374 C CA . GLY B 1 58 ? 0.2 29.625 1.493 1 93.88 58 GLY B CA 1
ATOM 2375 C C . GLY B 1 58 ? 1.093 28.547 2.07 1 93.88 58 GLY B C 1
ATOM 2376 O O . GLY B 1 58 ? 1.805 28.766 3.049 1 93.88 58 GLY B O 1
ATOM 2377 N N . HIS B 1 59 ? 0.985 27.359 1.537 1 96.88 59 HIS B N 1
ATOM 2378 C CA . HIS B 1 59 ? 1.8 26.25 2.006 1 96.88 59 HIS B CA 1
ATOM 2379 C C . HIS B 1 59 ? 3.027 26.047 1.122 1 96.88 59 HIS B C 1
ATOM 2381 O O . HIS B 1 59 ? 2.902 25.891 -0.094 1 96.88 59 HIS B O 1
ATOM 2387 N N . GLU B 1 60 ? 4.16 26.078 1.723 1 95.81 60 GLU B N 1
ATOM 2388 C CA . GLU B 1 60 ? 5.418 25.875 1.006 1 95.81 60 GLU B CA 1
ATOM 2389 C C . GLU B 1 60 ? 6.016 24.516 1.321 1 95.81 60 GLU B C 1
ATOM 2391 O O . GLU B 1 60 ? 6.301 24.203 2.48 1 95.81 60 GLU B O 1
ATOM 2396 N N . HIS B 1 61 ? 6.234 23.766 0.334 1 97.31 61 HIS B N 1
ATOM 2397 C CA . HIS B 1 61 ? 6.707 22.391 0.542 1 97.31 61 HIS B CA 1
ATOM 2398 C C . HIS B 1 61 ? 8.188 22.375 0.891 1 97.31 61 HIS B C 1
ATOM 2400 O O . HIS B 1 61 ? 8.664 21.438 1.539 1 97.31 61 HIS B O 1
ATOM 2406 N N . GLY B 1 62 ? 9 23.391 0.412 1 96.88 62 GLY B N 1
ATOM 2407 C CA . GLY B 1 62 ? 10.414 23.438 0.723 1 96.88 62 GLY B CA 1
ATOM 2408 C C . GLY B 1 62 ? 11.195 22.25 0.183 1 96.88 62 GLY B C 1
ATOM 2409 O O . GLY B 1 62 ? 12.148 21.781 0.812 1 96.88 62 GLY B O 1
ATOM 2410 N N . GLN B 1 63 ? 10.734 21.625 -0.84 1 97.94 63 GLN B N 1
ATOM 2411 C CA . GLN B 1 63 ? 11.344 20.453 -1.471 1 97.94 63 GLN B CA 1
ATOM 2412 C C . GLN B 1 63 ? 11.359 19.266 -0.52 1 97.94 63 GLN B C 1
ATOM 2414 O O . GLN B 1 63 ? 12.227 18.391 -0.62 1 97.94 63 GLN B O 1
ATOM 2419 N N . LYS B 1 64 ? 10.477 19.266 0.422 1 98.81 64 LYS B N 1
ATOM 2420 C CA . LYS B 1 64 ? 10.211 18.109 1.267 1 98.81 64 LYS B CA 1
ATOM 2421 C C . LYS B 1 64 ? 9.164 17.203 0.633 1 98.81 64 LYS B C 1
ATOM 2423 O O . LYS B 1 64 ? 8.258 17.672 -0.054 1 98.81 64 LYS B O 1
ATOM 2428 N N . SER B 1 65 ? 9.344 15.836 0.838 1 98.88 65 SER B N 1
ATOM 2429 C CA . SER B 1 65 ? 8.273 14.945 0.414 1 98.88 65 SER B CA 1
ATOM 2430 C C . SER B 1 65 ? 6.969 15.266 1.131 1 98.88 65 SER B C 1
ATOM 2432 O O . SER B 1 65 ? 6.973 15.914 2.178 1 98.88 65 SER B O 1
ATOM 2434 N N . VAL B 1 66 ? 5.887 14.867 0.573 1 98.94 66 VAL B N 1
ATOM 2435 C CA . VAL B 1 66 ? 4.578 15.141 1.158 1 98.94 66 VAL B CA 1
ATOM 2436 C C . VAL B 1 66 ? 4.535 14.625 2.594 1 98.94 66 VAL B C 1
ATOM 2438 O O . VAL B 1 66 ? 4.031 15.305 3.49 1 98.94 66 VAL B O 1
ATOM 2441 N N . LEU B 1 67 ? 5.086 13.469 2.838 1 98.94 67 LEU B N 1
ATOM 2442 C CA . LEU B 1 67 ? 5.102 12.914 4.191 1 98.94 67 LEU B CA 1
ATOM 2443 C C . LEU B 1 67 ? 5.977 13.758 5.109 1 98.94 67 LEU B C 1
ATOM 2445 O O . LEU B 1 67 ? 5.621 13.992 6.27 1 98.94 67 LEU B O 1
ATOM 2449 N N . GLN B 1 68 ? 7.109 14.219 4.625 1 98.94 68 GLN B N 1
ATOM 2450 C CA . GLN B 1 68 ? 7.941 15.125 5.418 1 98.94 68 GLN B CA 1
ATOM 2451 C C . GLN B 1 68 ? 7.18 16.406 5.77 1 98.94 68 GLN B C 1
ATOM 2453 O O . GLN B 1 68 ? 7.266 16.891 6.898 1 98.94 68 GLN B O 1
ATOM 2458 N N . GLN B 1 69 ? 6.484 16.938 4.801 1 98.88 69 GLN B N 1
ATOM 2459 C CA . GLN B 1 69 ? 5.688 18.141 5.031 1 98.88 69 GLN B CA 1
ATOM 2460 C C . GLN B 1 69 ? 4.664 17.922 6.141 1 98.88 69 GLN B C 1
ATOM 2462 O O . GLN B 1 69 ? 4.48 18.781 7.008 1 98.88 69 GLN B O 1
ATOM 2467 N N . HIS B 1 70 ? 4.035 16.781 6.141 1 98.81 70 HIS B N 1
ATOM 2468 C CA . HIS B 1 70 ? 3.029 16.422 7.129 1 98.81 70 HIS B CA 1
ATOM 2469 C C . HIS B 1 70 ? 3.582 16.547 8.547 1 98.81 70 HIS B C 1
ATOM 2471 O O . HIS B 1 70 ? 2.895 17.031 9.445 1 98.81 70 HIS B O 1
ATOM 2477 N N . VAL B 1 71 ? 4.809 16.172 8.758 1 98.56 71 VAL B N 1
ATOM 2478 C CA . VAL B 1 71 ? 5.395 16.094 10.086 1 98.56 71 VAL B CA 1
ATOM 2479 C C . VAL B 1 71 ? 6.121 17.406 10.414 1 98.56 71 VAL B C 1
ATOM 2481 O O . VAL B 1 71 ? 6.34 17.734 11.578 1 98.56 71 VAL B O 1
ATOM 2484 N N . ALA B 1 72 ? 6.434 18.172 9.352 1 98.62 72 ALA B N 1
ATOM 2485 C CA . ALA B 1 72 ? 7.242 19.391 9.492 1 98.62 72 ALA B CA 1
ATOM 2486 C C . ALA B 1 72 ? 6.539 20.406 10.375 1 98.62 72 ALA B C 1
ATOM 2488 O O . ALA B 1 72 ? 7.188 21.219 11.055 1 98.62 72 ALA B O 1
ATOM 2489 N N . PHE B 1 73 ? 5.238 20.375 10.438 1 98.44 73 PHE B N 1
ATOM 2490 C CA . PHE B 1 73 ? 4.465 21.281 11.281 1 98.44 73 PHE B CA 1
ATOM 2491 C C . PHE B 1 73 ? 4.906 21.188 12.734 1 98.44 73 PHE B C 1
ATOM 2493 O O . PHE B 1 73 ? 4.914 22.188 13.453 1 98.44 73 PHE B O 1
ATOM 2500 N N . PHE B 1 74 ? 5.312 20.016 13.133 1 98.75 74 PHE B N 1
ATOM 2501 C CA . PHE B 1 74 ? 5.59 19.766 14.539 1 98.75 74 PHE B CA 1
ATOM 2502 C C . PHE B 1 74 ? 7.023 20.141 14.883 1 98.75 74 PHE B C 1
ATOM 2504 O O . PHE B 1 74 ? 7.406 20.125 16.062 1 98.75 74 PHE B O 1
ATOM 2511 N N . ASP B 1 75 ? 7.797 20.406 13.844 1 98.69 75 ASP B N 1
ATOM 2512 C CA . ASP B 1 75 ? 9.164 20.891 14.062 1 98.69 75 ASP B CA 1
ATOM 2513 C C . ASP B 1 75 ? 9.18 22.375 14.422 1 98.69 75 ASP B C 1
ATOM 2515 O O . ASP B 1 75 ? 9.445 23.219 13.57 1 98.69 75 ASP B O 1
ATOM 2519 N N . LEU B 1 76 ? 9.039 22.656 15.664 1 98.06 76 LEU B N 1
ATOM 2520 C CA . LEU B 1 76 ? 8.734 24 16.109 1 98.06 76 LEU B CA 1
ATOM 2521 C C . LEU B 1 76 ? 9.969 24.891 16.062 1 98.06 76 LEU B C 1
ATOM 2523 O O . LEU B 1 76 ? 9.859 26.109 15.953 1 98.06 76 LEU B O 1
ATOM 2527 N N . ASP B 1 77 ? 11.164 24.297 16.094 1 97.94 77 ASP B N 1
ATOM 2528 C CA . ASP B 1 77 ? 12.367 25.141 16.062 1 97.94 77 ASP B CA 1
ATOM 2529 C C . ASP B 1 77 ? 13.062 25.047 14.711 1 97.94 77 ASP B C 1
ATOM 2531 O O . ASP B 1 77 ? 14.117 25.656 14.516 1 97.94 77 ASP B O 1
ATOM 2535 N N . GLY B 1 78 ? 12.617 24.188 13.828 1 97.5 78 GLY B N 1
ATOM 2536 C CA . GLY B 1 78 ? 13.055 24.156 12.438 1 97.5 78 GLY B CA 1
ATOM 2537 C C . GLY B 1 78 ? 14.383 23.438 12.258 1 97.5 78 GLY B C 1
ATOM 2538 O O . GLY B 1 78 ? 15.07 23.656 11.258 1 97.5 78 GLY B O 1
ATOM 2539 N N . ASP B 1 79 ? 14.758 22.547 13.148 1 98.31 79 ASP B N 1
ATOM 2540 C CA . ASP B 1 79 ? 16.078 21.906 13.039 1 98.31 79 ASP B CA 1
ATOM 2541 C C . ASP B 1 79 ? 15.969 20.547 12.344 1 98.31 79 ASP B C 1
ATOM 2543 O O . ASP B 1 79 ? 16.969 19.828 12.227 1 98.31 79 ASP B O 1
ATOM 2547 N N . GLY B 1 80 ? 14.758 20.156 11.969 1 98.38 80 GLY B N 1
ATOM 2548 C CA . GLY B 1 80 ? 14.57 18.922 11.234 1 98.38 80 GLY B CA 1
ATOM 2549 C C . GLY B 1 80 ? 14.305 17.719 12.125 1 98.38 80 GLY B C 1
ATOM 2550 O O . GLY B 1 80 ? 14.227 16.594 11.648 1 98.38 80 GLY B O 1
ATOM 2551 N N . ILE B 1 81 ? 14.195 18 13.422 1 98.69 81 ILE B N 1
ATOM 2552 C CA . ILE B 1 81 ? 13.961 16.938 14.406 1 98.69 81 ILE B CA 1
ATOM 2553 C C . ILE B 1 81 ? 12.75 17.312 15.266 1 98.69 81 ILE B C 1
ATOM 2555 O O . ILE B 1 81 ? 12.594 18.469 15.672 1 98.69 81 ILE B O 1
ATOM 2559 N N . VAL B 1 82 ? 11.859 16.375 15.492 1 98.81 82 VAL B N 1
ATOM 2560 C CA . VAL B 1 82 ? 10.688 16.609 16.344 1 98.81 82 VAL B CA 1
ATOM 2561 C C . VAL B 1 82 ? 10.859 15.859 17.672 1 98.81 82 VAL B C 1
ATOM 2563 O O . VAL B 1 82 ? 10.781 14.633 17.703 1 98.81 82 VAL B O 1
ATOM 2566 N N . TYR B 1 83 ? 11.039 16.562 18.656 1 98.69 83 TYR B N 1
ATOM 2567 C CA . TYR B 1 83 ? 11.109 15.984 20 1 98.69 83 TYR B CA 1
ATOM 2568 C C . TYR B 1 83 ? 9.727 15.898 20.641 1 98.69 83 TYR B C 1
ATOM 2570 O O . TYR B 1 83 ? 8.781 16.531 20.172 1 98.69 83 TYR B O 1
ATOM 2578 N N . PRO B 1 84 ? 9.602 15.094 21.75 1 98.62 84 PRO B N 1
ATOM 2579 C CA . PRO B 1 84 ? 8.281 14.922 22.359 1 98.62 84 PRO B CA 1
ATOM 2580 C C . PRO B 1 84 ? 7.656 16.25 22.797 1 98.62 84 PRO B C 1
ATOM 2582 O O . PRO B 1 84 ? 6.441 16.422 22.656 1 98.62 84 PRO B O 1
ATOM 2585 N N . TRP B 1 85 ? 8.414 17.203 23.234 1 98.62 85 TRP B N 1
ATOM 2586 C CA . TRP B 1 85 ? 7.867 18.469 23.688 1 98.62 85 TRP B CA 1
ATOM 2587 C C . TRP B 1 85 ? 7.406 19.312 22.5 1 98.62 85 TRP B C 1
ATOM 2589 O O . TRP B 1 85 ? 6.531 20.172 22.641 1 98.62 85 TRP B O 1
ATOM 2599 N N . GLU B 1 86 ? 7.984 19.094 21.328 1 98.88 86 GLU B N 1
ATOM 2600 C CA . GLU B 1 86 ? 7.496 19.781 20.141 1 98.88 86 GLU B CA 1
ATOM 2601 C C . GLU B 1 86 ? 6.195 19.156 19.641 1 98.88 86 GLU B C 1
ATOM 2603 O O . GLU B 1 86 ? 5.285 19.875 19.203 1 98.88 86 GLU B O 1
ATOM 2608 N N . THR B 1 87 ? 6.156 17.766 19.688 1 98.81 87 THR B N 1
ATOM 2609 C CA . THR B 1 87 ? 4.891 17.109 19.391 1 98.81 87 THR B CA 1
ATOM 2610 C C . THR B 1 87 ? 3.779 17.625 20.297 1 98.81 87 THR B C 1
ATOM 2612 O O . THR B 1 87 ? 2.689 17.953 19.828 1 98.81 87 THR B O 1
ATOM 2615 N N . TYR B 1 88 ? 4.102 17.703 21.578 1 98.75 88 TYR B N 1
ATOM 2616 C CA . TYR B 1 88 ? 3.152 18.234 22.547 1 98.75 88 TYR B CA 1
ATOM 2617 C C . TYR B 1 88 ? 2.727 19.641 22.172 1 98.75 88 TYR B C 1
ATOM 2619 O O . TYR B 1 88 ? 1.533 19.953 22.156 1 98.75 88 TYR B O 1
ATOM 2627 N N . GLY B 1 89 ? 3.664 20.5 21.922 1 98.75 89 GLY B N 1
ATOM 2628 C CA . GLY B 1 89 ? 3.367 21.875 21.531 1 98.75 89 GLY B CA 1
ATOM 2629 C C . GLY B 1 89 ? 2.506 21.969 20.297 1 98.75 89 GLY B C 1
ATOM 2630 O O . GLY B 1 89 ? 1.597 22.797 20.219 1 98.75 89 GLY B O 1
ATOM 2631 N N . GLY B 1 90 ? 2.836 21.141 19.266 1 98.69 90 GLY B N 1
ATOM 2632 C CA . GLY B 1 90 ? 2.025 21.109 18.062 1 98.69 90 GLY B CA 1
ATOM 2633 C C . GLY B 1 90 ? 0.595 20.672 18.312 1 98.69 90 GLY B C 1
ATOM 2634 O O . GLY B 1 90 ? -0.344 21.281 17.797 1 98.69 90 GLY B O 1
ATOM 2635 N N . MET B 1 91 ? 0.439 19.656 19.172 1 98.62 91 MET B N 1
ATOM 2636 C CA . MET B 1 91 ? -0.899 19.188 19.516 1 98.62 91 MET B CA 1
ATOM 2637 C C . MET B 1 91 ? -1.688 20.281 20.234 1 98.62 91 MET B C 1
ATOM 2639 O O . MET B 1 91 ? -2.873 20.469 19.969 1 98.62 91 MET B O 1
ATOM 2643 N N . ARG B 1 92 ? -1.041 20.984 21.094 1 98.56 92 ARG B N 1
ATOM 2644 C CA . ARG B 1 92 ? -1.679 22.094 21.781 1 98.56 92 ARG B CA 1
ATOM 2645 C C . ARG B 1 92 ? -2.096 23.188 20.797 1 98.56 92 ARG B C 1
ATOM 2647 O O . ARG B 1 92 ? -3.191 23.734 20.906 1 98.56 92 ARG B O 1
ATOM 2654 N N . ALA B 1 93 ? -1.221 23.484 19.891 1 98.38 93 ALA B N 1
ATOM 2655 C CA . ALA B 1 93 ? -1.5 24.516 18.891 1 98.38 93 ALA B CA 1
ATOM 2656 C C . ALA B 1 93 ? -2.711 24.141 18.031 1 98.38 93 ALA B C 1
ATOM 2658 O O . ALA B 1 93 ? -3.426 25.016 17.547 1 98.38 93 ALA B O 1
ATOM 2659 N N . LEU B 1 94 ? -2.961 22.828 17.922 1 98.44 94 LEU B N 1
ATOM 2660 C CA . LEU B 1 94 ? -4.078 22.344 17.125 1 98.44 94 LEU B CA 1
ATOM 2661 C C . LEU B 1 94 ? -5.367 22.328 17.938 1 98.44 94 LEU B C 1
ATOM 2663 O O . LEU B 1 94 ? -6.441 22.047 17.391 1 98.44 94 LEU B O 1
ATOM 2667 N N . GLY B 1 95 ? -5.242 22.531 19.234 1 97.56 95 GLY B N 1
ATOM 2668 C CA . GLY B 1 95 ? -6.434 22.703 20.047 1 97.56 95 GLY B CA 1
ATOM 2669 C C . GLY B 1 95 ? -6.73 21.5 20.938 1 97.56 95 GLY B C 1
ATOM 2670 O O . GLY B 1 95 ? -7.75 21.469 21.625 1 97.56 95 GLY B O 1
ATOM 2671 N N . PHE B 1 96 ? -5.879 20.562 20.969 1 98.25 96 PHE B N 1
ATOM 2672 C CA . PHE B 1 96 ? -6.07 19.422 21.859 1 98.25 96 PHE B CA 1
ATOM 2673 C C . PHE B 1 96 ? -5.758 19.812 23.297 1 98.25 96 PHE B C 1
ATOM 2675 O O . PHE B 1 96 ? -4.914 20.672 23.547 1 98.25 96 PHE B O 1
ATOM 2682 N N . ASN B 1 97 ? -6.395 19.188 24.281 1 97.81 97 ASN B N 1
ATOM 2683 C CA . ASN B 1 97 ? -6.148 19.531 25.672 1 97.81 97 ASN B CA 1
ATOM 2684 C C . ASN B 1 97 ? -4.832 18.953 26.172 1 97.81 97 ASN B C 1
ATOM 2686 O O . ASN B 1 97 ? -4.16 18.219 25.438 1 97.81 97 ASN B O 1
ATOM 2690 N N . VAL B 1 98 ? -4.441 19.219 27.328 1 98.31 98 VAL B N 1
ATOM 2691 C CA . VAL B 1 98 ? -3.131 18.922 27.891 1 98.31 98 VAL B CA 1
ATOM 2692 C C . VAL B 1 98 ? -2.947 17.406 27.984 1 98.31 98 VAL B C 1
ATOM 2694 O O . VAL B 1 98 ? -1.869 16.875 27.688 1 98.31 98 VAL B O 1
ATOM 2697 N N . ILE B 1 99 ? -3.982 16.656 28.344 1 98.06 99 ILE B N 1
ATOM 2698 C CA . ILE B 1 99 ? -3.885 15.227 28.562 1 98.06 99 ILE B CA 1
ATOM 2699 C C . ILE B 1 99 ? -3.693 14.516 27.219 1 98.06 99 ILE B C 1
ATOM 2701 O O . ILE B 1 99 ? -2.762 13.719 27.062 1 98.06 99 ILE B O 1
ATOM 2705 N N . VAL B 1 100 ? -4.566 14.859 26.25 1 96.88 100 VAL B N 1
ATOM 2706 C CA . VAL B 1 100 ? -4.504 14.258 24.922 1 96.88 100 VAL B CA 1
ATOM 2707 C C . VAL B 1 100 ? -3.16 14.586 24.266 1 96.88 100 VAL B C 1
ATOM 2709 O O . VAL B 1 100 ? -2.508 13.711 23.703 1 96.88 100 VAL B O 1
ATOM 2712 N N . SER B 1 101 ? -2.738 15.82 24.422 1 98.44 101 SER B N 1
ATOM 2713 C CA . SER B 1 101 ? -1.471 16.25 23.844 1 98.44 101 SER B CA 1
ATOM 2714 C C . SER B 1 101 ? -0.296 15.5 24.453 1 98.44 101 SER B C 1
ATOM 2716 O O . SER B 1 101 ? 0.608 15.062 23.734 1 98.44 101 SER B O 1
ATOM 2718 N N . PHE B 1 102 ? -0.358 15.336 25.766 1 98.19 102 PHE B N 1
ATOM 2719 C CA . PHE B 1 102 ? 0.709 14.641 26.484 1 98.19 102 PHE B CA 1
ATOM 2720 C C . PHE B 1 102 ? 0.775 13.18 26.062 1 98.19 102 PHE B C 1
ATOM 2722 O O . PHE B 1 102 ? 1.851 12.664 25.734 1 98.19 102 PHE B O 1
ATOM 2729 N N . VAL B 1 103 ? -0.323 12.516 26.031 1 96.88 103 VAL B N 1
ATOM 2730 C CA . VAL B 1 103 ? -0.401 11.102 25.703 1 96.88 103 VAL B CA 1
ATOM 2731 C C . VAL B 1 103 ? 0.076 10.875 24.266 1 96.88 103 VAL B C 1
ATOM 2733 O O . VAL B 1 103 ? 0.918 10.008 24.016 1 96.88 103 VAL B O 1
ATOM 2736 N N . PHE B 1 104 ? -0.383 11.68 23.344 1 95.88 104 PHE B N 1
ATOM 2737 C CA . PHE B 1 104 ? -0.053 11.453 21.938 1 95.88 104 PHE B CA 1
ATOM 2738 C C . PHE B 1 104 ? 1.393 11.844 21.656 1 95.88 104 PHE B C 1
ATOM 2740 O O . PHE B 1 104 ? 2.049 11.234 20.797 1 95.88 104 PHE B O 1
ATOM 2747 N N . ALA B 1 105 ? 1.875 12.859 22.391 1 97.88 105 ALA B N 1
ATOM 2748 C CA . ALA B 1 105 ? 3.299 13.164 22.25 1 97.88 105 ALA B CA 1
ATOM 2749 C C . ALA B 1 105 ? 4.152 11.945 22.594 1 97.88 105 ALA B C 1
ATOM 2751 O O . ALA B 1 105 ? 5.113 11.633 21.891 1 97.88 105 ALA B O 1
ATOM 2752 N N . ILE B 1 106 ? 3.764 11.227 23.656 1 96.62 106 ILE B N 1
ATOM 2753 C CA . ILE B 1 106 ? 4.488 10.039 24.078 1 96.62 106 ILE B CA 1
ATOM 2754 C C . ILE B 1 106 ? 4.293 8.914 23.062 1 96.62 106 ILE B C 1
ATOM 2756 O O . ILE B 1 106 ? 5.262 8.305 22.594 1 96.62 106 ILE B O 1
ATOM 2760 N N . VAL B 1 107 ? 3.123 8.672 22.656 1 95.25 107 VAL B N 1
ATOM 2761 C CA . VAL B 1 107 ? 2.777 7.574 21.766 1 95.25 107 VAL B CA 1
ATOM 2762 C C . VAL B 1 107 ? 3.461 7.77 20.422 1 95.25 107 VAL B C 1
ATOM 2764 O O . VAL B 1 107 ? 4.094 6.852 19.891 1 95.25 107 VAL B O 1
ATOM 2767 N N . PHE B 1 108 ? 3.371 8.977 19.875 1 96.44 108 PHE B N 1
ATOM 2768 C CA . PHE B 1 108 ? 3.926 9.234 18.547 1 96.44 108 PHE B CA 1
ATOM 2769 C C . PHE B 1 108 ? 5.445 9.148 18.562 1 96.44 108 PHE B C 1
ATOM 2771 O O . PHE B 1 108 ? 6.051 8.508 17.703 1 96.44 108 PHE B O 1
ATOM 2778 N N . ASN B 1 109 ? 6.031 9.781 19.578 1 98 109 ASN B N 1
ATOM 2779 C CA . ASN B 1 109 ? 7.488 9.797 19.594 1 98 109 ASN B CA 1
ATOM 2780 C C . ASN B 1 109 ? 8.062 8.43 19.938 1 98 109 ASN B C 1
ATOM 2782 O O . ASN B 1 109 ? 9.109 8.039 19.422 1 98 109 ASN B O 1
ATOM 2786 N N . ILE B 1 110 ? 7.41 7.621 20.766 1 95.62 110 ILE B N 1
ATOM 2787 C CA . ILE B 1 110 ? 7.84 6.25 21.016 1 95.62 110 ILE B CA 1
ATOM 2788 C C . ILE B 1 110 ? 7.699 5.426 19.734 1 95.62 110 ILE B C 1
ATOM 2790 O O . ILE B 1 110 ? 8.586 4.641 19.391 1 95.62 110 ILE B O 1
ATOM 2794 N N . GLY B 1 111 ? 6.68 5.652 18.984 1 94.31 111 GLY B N 1
ATOM 2795 C CA . GLY B 1 111 ? 6.391 4.883 17.781 1 94.31 111 GLY B CA 1
ATOM 2796 C C . GLY B 1 111 ? 7.27 5.258 16.609 1 94.31 111 GLY B C 1
ATOM 2797 O O . GLY B 1 111 ? 7.629 4.402 15.789 1 94.31 111 GLY B O 1
ATOM 2798 N N . PHE B 1 112 ? 7.695 6.516 16.547 1 96.31 112 PHE B N 1
ATOM 2799 C CA . PHE B 1 112 ? 8.281 6.984 15.305 1 96.31 112 PHE B CA 1
ATOM 2800 C C . PHE B 1 112 ? 9.766 7.262 15.469 1 96.31 112 PHE B C 1
ATOM 2802 O O . PHE B 1 112 ? 10.492 7.387 14.477 1 96.31 112 PHE B O 1
ATOM 2809 N N . SER B 1 113 ? 10.273 7.312 16.672 1 97.94 113 SER B N 1
ATOM 2810 C CA . SER B 1 113 ? 11.641 7.766 16.906 1 97.94 113 SER B CA 1
ATOM 2811 C C . SER B 1 113 ? 12.648 6.758 16.359 1 97.94 113 SER B C 1
ATOM 2813 O O . SER B 1 113 ? 13.469 7.09 15.508 1 97.94 113 SER B O 1
ATOM 2815 N N . PHE B 1 114 ? 12.617 5.562 16.734 1 96.38 114 PHE B N 1
ATOM 2816 C CA . PHE B 1 114 ? 13.672 4.59 16.5 1 96.38 114 PHE B CA 1
ATOM 2817 C C . PHE B 1 114 ? 13.906 4.402 15 1 96.38 114 PHE B C 1
ATOM 2819 O O . PHE B 1 114 ? 15.039 4.535 14.523 1 96.38 114 PHE B O 1
ATOM 2826 N N . PRO B 1 115 ? 12.867 4.227 14.195 1 96.06 115 PRO B N 1
ATOM 2827 C CA . PRO B 1 115 ? 13.102 4 12.766 1 96.06 115 PRO B CA 1
ATOM 2828 C C . PRO B 1 115 ? 13.727 5.211 12.078 1 96.06 115 PRO B C 1
ATOM 2830 O O . PRO B 1 115 ? 14.359 5.07 11.023 1 96.06 115 PRO B O 1
ATOM 2833 N N . THR B 1 116 ? 13.586 6.32 12.609 1 97.88 116 THR B N 1
ATOM 2834 C CA . THR B 1 116 ? 14.047 7.527 11.93 1 97.88 116 THR B CA 1
ATOM 2835 C C . THR B 1 116 ? 15.461 7.891 12.375 1 97.88 116 THR B C 1
ATOM 2837 O O . THR B 1 116 ? 16.094 8.773 11.789 1 97.88 116 THR B O 1
ATOM 2840 N N . LEU B 1 117 ? 15.93 7.227 13.375 1 97.69 117 LEU B N 1
ATOM 2841 C CA . LEU B 1 117 ? 17.25 7.555 13.906 1 97.69 117 LEU B CA 1
ATOM 2842 C C . LEU B 1 117 ? 18.328 7.281 12.867 1 97.69 117 LEU B C 1
ATOM 2844 O O . LEU B 1 117 ? 18.219 6.344 12.07 1 97.69 117 LEU B O 1
ATOM 2848 N N . PRO B 1 118 ? 19.359 8.078 12.844 1 93.88 118 PRO B N 1
ATOM 2849 C CA . PRO B 1 118 ? 20.469 7.844 11.906 1 93.88 118 PRO B CA 1
ATOM 2850 C C . PRO B 1 118 ? 21.344 6.652 12.305 1 93.88 118 PRO B C 1
ATOM 2852 O O . PRO B 1 118 ? 22.141 6.18 11.492 1 93.88 118 PRO B O 1
ATOM 2855 N N . SER B 1 119 ? 21.188 6.18 13.57 1 91.38 119 SER B N 1
ATOM 2856 C CA . SER B 1 119 ? 21.922 5.02 14.047 1 91.38 119 SER B CA 1
ATOM 2857 C C . SER B 1 119 ? 21 3.984 14.672 1 91.38 119 SER B C 1
ATOM 2859 O O . SER B 1 119 ? 19.828 4.262 14.914 1 91.38 119 SER B O 1
ATOM 2861 N N . TRP B 1 120 ? 21.469 2.857 14.914 1 90.25 120 TRP B N 1
ATOM 2862 C CA . TRP B 1 120 ? 20.656 1.777 15.477 1 90.25 120 TRP B CA 1
ATOM 2863 C C . TRP B 1 120 ? 20.562 1.892 16.984 1 90.25 120 TRP B C 1
ATOM 2865 O O . TRP B 1 120 ? 19.922 1.065 17.641 1 90.25 120 TRP B O 1
ATOM 2875 N N . ILE B 1 121 ? 21.188 2.957 17.562 1 92.62 121 ILE B N 1
ATOM 2876 C CA . ILE B 1 121 ? 21.172 3.168 19 1 92.62 121 ILE B CA 1
ATOM 2877 C C . ILE B 1 121 ? 19.922 3.955 19.391 1 92.62 121 ILE B C 1
ATOM 2879 O O . ILE B 1 121 ? 19.719 5.086 18.953 1 92.62 121 ILE B O 1
ATOM 2883 N N . PRO B 1 122 ? 19.203 3.326 20.25 1 92.38 122 PRO B N 1
ATOM 2884 C CA . PRO B 1 122 ? 18 4.055 20.672 1 92.38 122 PRO B CA 1
ATOM 2885 C C . PRO B 1 122 ? 18.344 5.309 21.484 1 92.38 122 PRO B C 1
ATOM 2887 O O . PRO B 1 122 ? 19.391 5.367 22.125 1 92.38 122 PRO B O 1
ATOM 2890 N N . SER B 1 123 ? 17.547 6.305 21.375 1 94.5 123 SER B N 1
ATOM 2891 C CA . SER B 1 123 ? 17.688 7.551 22.125 1 94.5 123 SER B CA 1
ATOM 2892 C C . SER B 1 123 ? 16.594 7.703 23.172 1 94.5 123 SER B C 1
ATOM 2894 O O . SER B 1 123 ? 15.414 7.5 22.875 1 94.5 123 SER B O 1
ATOM 2896 N N . LEU B 1 124 ? 16.906 8.078 24.344 1 94.56 124 LEU B N 1
ATOM 2897 C CA . LEU B 1 124 ? 15.938 8.258 25.422 1 94.56 124 LEU B CA 1
ATOM 2898 C C . LEU B 1 124 ? 15.156 9.555 25.25 1 94.56 124 LEU B C 1
ATOM 2900 O O . LEU B 1 124 ? 14.109 9.734 25.859 1 94.56 124 LEU B O 1
ATOM 2904 N N . LEU B 1 125 ? 15.664 10.469 24.344 1 97.38 125 LEU B N 1
ATOM 2905 C CA . LEU B 1 125 ? 14.961 11.719 24.094 1 97.38 125 LEU B CA 1
ATOM 2906 C C . LEU B 1 125 ? 13.883 11.523 23.031 1 97.38 125 LEU B C 1
ATOM 2908 O O . LEU B 1 125 ? 13.109 12.445 22.734 1 97.38 125 LEU B O 1
ATOM 2912 N N . LEU B 1 126 ? 13.844 10.438 22.375 1 98.06 126 LEU B N 1
ATOM 2913 C CA . LEU B 1 126 ? 12.828 9.984 21.422 1 98.06 126 LEU B CA 1
ATOM 2914 C C . LEU B 1 126 ? 12.664 10.992 20.281 1 98.06 126 LEU B C 1
ATOM 2916 O O . LEU B 1 126 ? 11.547 11.422 19.984 1 98.06 126 LEU B O 1
ATOM 2920 N N . PRO B 1 127 ? 13.797 11.398 19.625 1 98.44 127 PRO B N 1
ATOM 2921 C CA . PRO B 1 127 ? 13.703 12.305 18.484 1 98.44 127 PRO B CA 1
ATOM 2922 C C . PRO B 1 127 ? 13.141 11.625 17.234 1 98.44 127 PRO B C 1
ATOM 2924 O O . PRO B 1 127 ? 13.383 10.445 17.016 1 98.44 127 PRO B O 1
ATOM 2927 N N . VAL B 1 128 ? 12.375 12.328 16.516 1 98.62 128 VAL B N 1
ATOM 2928 C CA . VAL B 1 128 ? 11.906 11.891 15.211 1 98.62 128 VAL B CA 1
ATOM 2929 C C . VAL B 1 128 ? 12.586 12.703 14.117 1 98.62 128 VAL B C 1
ATOM 2931 O O . VAL B 1 128 ? 12.344 13.906 13.984 1 98.62 128 VAL B O 1
ATOM 2934 N N . TYR B 1 129 ? 13.438 12.102 13.367 1 98.62 129 TYR B N 1
ATOM 2935 C CA . TYR B 1 129 ? 14.148 12.773 12.281 1 98.62 129 TYR B CA 1
ATOM 2936 C C . TYR B 1 129 ? 13.289 12.844 11.023 1 98.62 129 TYR B C 1
ATOM 2938 O O . TYR B 1 129 ? 12.984 11.82 10.414 1 98.62 129 TYR B O 1
ATOM 2946 N N . ILE B 1 130 ? 12.945 14.031 10.602 1 98.75 130 ILE B N 1
ATOM 2947 C CA . ILE B 1 130 ? 12.039 14.266 9.477 1 98.75 130 ILE B CA 1
ATOM 2948 C C . ILE B 1 130 ? 12.664 13.727 8.195 1 98.75 130 ILE B C 1
ATOM 2950 O O . ILE B 1 130 ? 11.969 13.164 7.344 1 98.75 130 ILE B O 1
ATOM 2954 N N . LYS B 1 131 ? 13.961 13.844 8.047 1 98.06 131 LYS B N 1
ATOM 2955 C CA . LYS B 1 131 ? 14.672 13.391 6.852 1 98.06 131 LYS B CA 1
ATOM 2956 C C . LYS B 1 131 ? 14.414 11.906 6.594 1 98.06 131 LYS B C 1
ATOM 2958 O O . LYS B 1 131 ? 14.406 11.461 5.441 1 98.06 131 LYS B O 1
ATOM 2963 N N . ASN B 1 132 ? 14.164 11.109 7.672 1 98.12 132 ASN B N 1
ATOM 2964 C CA . ASN B 1 132 ? 14.016 9.656 7.578 1 98.12 132 ASN B CA 1
ATOM 2965 C C . ASN B 1 132 ? 12.57 9.227 7.844 1 98.12 132 ASN B C 1
ATOM 2967 O O . ASN B 1 132 ? 12.305 8.047 8.086 1 98.12 132 ASN B O 1
ATOM 2971 N N . ILE B 1 133 ? 11.594 10.172 7.746 1 98.69 133 ILE B N 1
ATOM 2972 C CA . ILE B 1 133 ? 10.242 9.906 8.227 1 98.69 133 ILE B CA 1
ATOM 2973 C C . ILE B 1 133 ? 9.57 8.859 7.344 1 98.69 133 ILE B C 1
ATOM 2975 O O . ILE B 1 133 ? 8.609 8.211 7.758 1 98.69 133 ILE B O 1
ATOM 2979 N N . HIS B 1 134 ? 10.07 8.641 6.062 1 98.5 134 HIS B N 1
ATOM 2980 C CA . HIS B 1 134 ? 9.492 7.633 5.184 1 98.5 134 HIS B CA 1
ATOM 2981 C C . HIS B 1 134 ? 9.633 6.234 5.777 1 98.5 134 HIS B C 1
ATOM 2983 O O . HIS B 1 134 ? 8.828 5.348 5.488 1 98.5 134 HIS B O 1
ATOM 2989 N N . ARG B 1 135 ? 10.578 6.031 6.711 1 97.88 135 ARG B N 1
ATOM 2990 C CA . ARG B 1 135 ? 10.812 4.738 7.344 1 97.88 135 ARG B CA 1
ATOM 2991 C C . ARG B 1 135 ? 9.703 4.414 8.344 1 97.88 135 ARG B C 1
ATOM 2993 O O . ARG B 1 135 ? 9.586 3.271 8.797 1 97.88 135 ARG B O 1
ATOM 3000 N N . ASP B 1 136 ? 8.883 5.383 8.656 1 97.81 136 ASP B N 1
ATOM 3001 C CA . ASP B 1 136 ? 7.844 5.211 9.664 1 97.81 136 ASP B CA 1
ATOM 3002 C C . ASP B 1 136 ? 6.504 4.875 9.023 1 97.81 136 ASP B C 1
ATOM 3004 O O . ASP B 1 136 ? 5.488 4.75 9.711 1 97.81 136 ASP B O 1
ATOM 3008 N N . LYS B 1 137 ? 6.508 4.832 7.668 1 98.25 137 LYS B N 1
ATOM 3009 C CA . LYS B 1 137 ? 5.262 4.367 7.062 1 98.25 137 LYS B CA 1
ATOM 3010 C C . LYS B 1 137 ? 4.844 3.016 7.637 1 98.25 137 LYS B C 1
ATOM 3012 O O . LYS B 1 137 ? 5.648 2.082 7.688 1 98.25 137 LYS B O 1
ATOM 3017 N N . HIS B 1 138 ? 3.705 2.92 8.156 1 97.56 138 HIS B N 1
ATOM 3018 C CA . HIS B 1 138 ? 3.176 1.664 8.68 1 97.56 138 HIS B CA 1
ATOM 3019 C C . HIS B 1 138 ? 2.129 1.075 7.738 1 97.56 138 HIS B C 1
ATOM 3021 O O . HIS B 1 138 ? 1.758 1.703 6.746 1 97.56 138 HIS B O 1
ATOM 3027 N N . GLY B 1 139 ? 1.709 -0.172 7.988 1 97.81 139 GLY B N 1
ATOM 3028 C CA . GLY B 1 139 ? 0.73 -0.863 7.164 1 97.81 139 GLY B CA 1
ATOM 3029 C C . GLY B 1 139 ? -0.703 -0.567 7.566 1 97.81 139 GLY B C 1
ATOM 3030 O O . GLY B 1 139 ? -0.948 0.265 8.445 1 97.81 139 GLY B O 1
ATOM 3031 N N . SER B 1 140 ? -1.625 -1.123 6.824 1 98.44 140 SER B N 1
ATOM 3032 C CA . SER B 1 140 ? -3.057 -1.049 7.098 1 98.44 140 SER B CA 1
ATOM 3033 C C . SER B 1 140 ? -3.574 0.379 6.957 1 98.44 140 SER B C 1
ATOM 3035 O O . SER B 1 140 ? -4.543 0.761 7.613 1 98.44 140 SER B O 1
ATOM 3037 N N . ASP B 1 141 ? -2.836 1.225 6.234 1 97.56 141 ASP B N 1
ATOM 3038 C CA . ASP B 1 141 ? -3.252 2.594 5.945 1 97.56 141 ASP B CA 1
ATOM 3039 C C . ASP B 1 141 ? -3.916 2.688 4.574 1 97.56 141 ASP B C 1
ATOM 3041 O O . ASP B 1 141 ? -4.273 1.667 3.98 1 97.56 141 ASP B O 1
ATOM 3045 N N . SER B 1 142 ? -4.18 3.857 4.086 1 98 142 SER B N 1
ATOM 3046 C CA . SER B 1 142 ? -4.84 4.074 2.805 1 98 142 SER B CA 1
ATOM 3047 C C . SER B 1 142 ? -3.854 3.965 1.648 1 98 142 SER B C 1
ATOM 3049 O O . SER B 1 142 ? -4.25 3.986 0.482 1 98 142 SER B O 1
ATOM 3051 N N . SER B 1 143 ? -2.572 3.805 1.896 1 97.94 143 SER B N 1
ATOM 3052 C CA . SER B 1 143 ? -1.499 3.744 0.909 1 97.94 143 SER B CA 1
ATOM 3053 C C . SER B 1 143 ? -1.439 5.023 0.079 1 97.94 143 SER B C 1
ATOM 3055 O O . SER B 1 143 ? -0.974 5.008 -1.062 1 97.94 143 SER B O 1
ATOM 3057 N N . THR B 1 144 ? -1.964 6.102 0.693 1 98.75 144 THR B N 1
ATOM 3058 C CA . THR B 1 144 ? -1.878 7.387 0.011 1 98.75 144 THR B CA 1
ATOM 3059 C C . THR B 1 144 ? -0.438 7.895 -0.009 1 98.75 144 THR B C 1
ATOM 3061 O O . THR B 1 144 ? -0.042 8.617 -0.925 1 98.75 144 THR B O 1
ATOM 3064 N N . TYR B 1 145 ? 0.322 7.496 0.956 1 98.81 145 TYR B N 1
ATOM 3065 C CA . TYR B 1 145 ? 1.771 7.629 0.863 1 98.81 145 TYR B CA 1
ATOM 3066 C C . TYR B 1 145 ? 2.396 6.375 0.26 1 98.81 145 TYR B C 1
ATOM 3068 O O . TYR B 1 145 ? 2.002 5.254 0.594 1 98.81 145 TYR B O 1
ATOM 3076 N N . ASP B 1 146 ? 3.309 6.551 -0.62 1 98.5 146 ASP B N 1
ATOM 3077 C CA . ASP B 1 146 ? 4.113 5.387 -0.971 1 98.5 146 ASP B CA 1
ATOM 3078 C C . ASP B 1 146 ? 5.285 5.215 -0.007 1 98.5 146 ASP B C 1
ATOM 3080 O O . ASP B 1 146 ? 5.383 5.934 0.992 1 98.5 146 ASP B O 1
ATOM 3084 N N . THR B 1 147 ? 6.121 4.293 -0.205 1 98.62 147 THR B N 1
ATOM 3085 C CA . THR B 1 147 ? 7.148 3.928 0.765 1 98.62 147 THR B CA 1
ATOM 3086 C C . THR B 1 147 ? 8.242 4.992 0.825 1 98.62 147 THR B C 1
ATOM 3088 O O . THR B 1 147 ? 9.055 5.004 1.753 1 98.62 147 THR B O 1
ATOM 3091 N N . GLU B 1 148 ? 8.289 5.938 -0.121 1 98.75 148 GLU B N 1
ATOM 3092 C CA . GLU B 1 148 ? 9.258 7.027 -0.149 1 98.75 148 GLU B CA 1
ATOM 3093 C C . GLU B 1 148 ? 8.688 8.289 0.486 1 98.75 148 GLU B C 1
ATOM 3095 O O . GLU B 1 148 ? 9.406 9.273 0.671 1 98.75 148 GLU B O 1
ATOM 3100 N N . GLY B 1 149 ? 7.359 8.242 0.758 1 98.81 149 GLY B N 1
ATOM 3101 C CA . GLY B 1 149 ? 6.723 9.398 1.366 1 98.81 149 GLY B CA 1
ATOM 3102 C C . GLY B 1 149 ? 6.051 10.312 0.356 1 98.81 149 GLY B C 1
ATOM 3103 O O . GLY B 1 149 ? 5.688 11.445 0.679 1 98.81 149 GLY B O 1
ATOM 3104 N N . ARG B 1 150 ? 5.91 9.875 -0.887 1 98.88 150 ARG B N 1
ATOM 3105 C CA . ARG B 1 150 ? 5.203 10.625 -1.92 1 98.88 150 ARG B CA 1
ATOM 3106 C C . ARG B 1 150 ? 3.695 10.414 -1.816 1 98.88 150 ARG B C 1
ATOM 3108 O O . ARG B 1 150 ? 3.236 9.531 -1.087 1 98.88 150 ARG B O 1
ATOM 3115 N N . PHE B 1 151 ? 3.004 11.25 -2.463 1 98.88 151 PHE B N 1
ATOM 3116 C CA . PHE B 1 151 ? 1.545 11.242 -2.469 1 98.88 151 PHE B CA 1
ATOM 3117 C C . PHE B 1 151 ? 1.018 10.492 -3.691 1 98.88 151 PHE B C 1
ATOM 3119 O O . PHE B 1 151 ? 1.371 10.82 -4.824 1 98.88 151 PHE B O 1
ATOM 3126 N N . MET B 1 152 ? 0.197 9.484 -3.469 1 98.81 152 MET B N 1
ATOM 3127 C CA . MET B 1 152 ? -0.431 8.734 -4.555 1 98.81 152 MET B CA 1
ATOM 3128 C C . MET B 1 152 ? -1.854 9.227 -4.801 1 98.81 152 MET B C 1
ATOM 3130 O O . MET B 1 152 ? -2.777 8.844 -4.078 1 98.81 152 MET B O 1
ATOM 3134 N N . PRO B 1 153 ? -2.064 10 -5.906 1 98.62 153 PRO B N 1
ATOM 3135 C CA . PRO B 1 153 ? -3.396 10.562 -6.148 1 98.62 153 PRO B CA 1
ATOM 3136 C C . PRO B 1 153 ? -4.473 9.484 -6.297 1 98.62 153 PRO B C 1
ATOM 3138 O O . PRO B 1 153 ? -5.578 9.641 -5.777 1 98.62 153 PRO B O 1
ATOM 3141 N N . VAL B 1 154 ? -4.164 8.406 -6.926 1 98.75 154 VAL B N 1
ATOM 3142 C CA . VAL B 1 154 ? -5.148 7.359 -7.176 1 98.75 154 VAL B CA 1
ATOM 3143 C C . VAL B 1 154 ? -5.609 6.758 -5.848 1 98.75 154 VAL B C 1
ATOM 3145 O O . VAL B 1 154 ? -6.797 6.473 -5.668 1 98.75 154 VAL B O 1
ATOM 3148 N N . ASN B 1 155 ? -4.695 6.551 -4.957 1 98.81 155 ASN B N 1
ATOM 3149 C CA . ASN B 1 155 ? -5.051 5.969 -3.666 1 98.81 155 ASN B CA 1
ATOM 3150 C C . ASN B 1 155 ? -5.871 6.941 -2.822 1 98.81 155 ASN B C 1
ATOM 3152 O O . ASN B 1 155 ? -6.785 6.527 -2.104 1 98.81 155 ASN B O 1
ATOM 3156 N N . PHE B 1 156 ? -5.516 8.219 -2.91 1 98.88 156 PHE B N 1
ATOM 3157 C CA . PHE B 1 156 ? -6.34 9.219 -2.246 1 98.88 156 PHE B CA 1
ATOM 3158 C C . PHE B 1 156 ? -7.773 9.172 -2.76 1 98.88 156 PHE B C 1
ATOM 3160 O O . PHE B 1 156 ? -8.719 9.148 -1.97 1 98.88 156 PHE B O 1
ATOM 3167 N N . GLU B 1 157 ? -7.953 9.172 -4.109 1 98.62 157 GLU B N 1
ATOM 3168 C CA . GLU B 1 157 ? -9.273 9.125 -4.723 1 98.62 157 GLU B CA 1
ATOM 3169 C C . GLU B 1 157 ? -10.023 7.852 -4.328 1 98.62 157 GLU B C 1
ATOM 3171 O O . GLU B 1 157 ? -11.242 7.871 -4.152 1 98.62 157 GLU B O 1
ATOM 3176 N N . SER B 1 158 ? -9.297 6.801 -4.113 1 98.38 158 SER B N 1
ATOM 3177 C CA . SER B 1 158 ? -9.906 5.52 -3.773 1 98.38 158 SER B CA 1
ATOM 3178 C C . SER B 1 158 ? -10.492 5.535 -2.365 1 98.38 158 SER B C 1
ATOM 3180 O O . SER B 1 158 ? -11.414 4.781 -2.061 1 98.38 158 SER B O 1
ATOM 3182 N N . ILE B 1 159 ? -9.953 6.41 -1.479 1 98.75 159 ILE B N 1
ATOM 3183 C CA . ILE B 1 159 ? -10.539 6.559 -0.151 1 98.75 159 ILE B CA 1
ATOM 3184 C C . ILE B 1 159 ? -12.031 6.875 -0.274 1 98.75 159 ILE B C 1
ATOM 3186 O O . ILE B 1 159 ? -12.867 6.23 0.363 1 98.75 159 ILE B O 1
ATOM 3190 N N . PHE B 1 160 ? -12.344 7.77 -1.111 1 98.5 160 PHE B N 1
ATOM 3191 C CA . PHE B 1 160 ? -13.719 8.258 -1.202 1 98.5 160 PHE B CA 1
ATOM 3192 C C . PHE B 1 160 ? -14.562 7.336 -2.076 1 98.5 160 PHE B C 1
ATOM 3194 O O . PHE B 1 160 ? -15.727 7.082 -1.771 1 98.5 160 PHE B O 1
ATOM 3201 N N . SER B 1 161 ? -13.969 6.801 -3.164 1 97.81 161 SER B N 1
ATOM 3202 C CA . SER B 1 161 ? -14.75 5.918 -4.023 1 97.81 161 SER B CA 1
ATOM 3203 C C . SER B 1 161 ? -15.102 4.617 -3.312 1 97.81 161 SER B C 1
ATOM 3205 O O . SER B 1 161 ? -16.203 4.082 -3.492 1 97.81 161 SER B O 1
ATOM 3207 N N . LYS B 1 162 ? -14.25 4.133 -2.488 1 98.38 162 LYS B N 1
ATOM 3208 C CA . LYS B 1 162 ? -14.461 2.854 -1.813 1 98.38 162 LYS B CA 1
ATOM 3209 C C . LYS B 1 162 ? -15.328 3.021 -0.571 1 98.38 162 LYS B C 1
ATOM 3211 O O . LYS B 1 162 ? -16.141 2.146 -0.247 1 98.38 162 LYS B O 1
ATOM 3216 N N . TYR B 1 163 ? -15.188 4.215 0.142 1 98.38 163 TYR B N 1
ATOM 3217 C CA . TYR B 1 163 ? -15.656 4.145 1.521 1 98.38 163 TYR B CA 1
ATOM 3218 C C . TYR B 1 163 ? -16.594 5.297 1.839 1 98.38 163 TYR B C 1
ATOM 3220 O O . TYR B 1 163 ? -17.297 5.277 2.855 1 98.38 163 TYR B O 1
ATOM 3228 N N . ALA B 1 164 ? -16.578 6.367 0.979 1 97.94 164 ALA B N 1
ATOM 3229 C CA . ALA B 1 164 ? -17.516 7.449 1.224 1 97.94 164 ALA B CA 1
ATOM 3230 C C . ALA B 1 164 ? -18.938 7.043 0.822 1 97.94 164 ALA B C 1
ATOM 3232 O O . ALA B 1 164 ? -19.438 7.453 -0.23 1 97.94 164 ALA B O 1
ATOM 3233 N N . ARG B 1 165 ? -19.672 6.34 1.663 1 93.75 165 ARG B N 1
ATOM 3234 C CA . ARG B 1 165 ? -20.953 5.746 1.347 1 93.75 165 ARG B CA 1
ATOM 3235 C C . ARG B 1 165 ? -22.094 6.668 1.755 1 93.75 165 ARG B C 1
ATOM 3237 O O . ARG B 1 165 ? -23.188 6.625 1.165 1 93.75 165 ARG B O 1
ATOM 3244 N N . THR B 1 166 ? -21.859 7.48 2.723 1 95.06 166 THR B N 1
ATOM 3245 C CA . THR B 1 166 ? -22.906 8.344 3.252 1 95.06 166 THR B CA 1
ATOM 3246 C C . THR B 1 166 ? -23.094 9.578 2.367 1 95.06 166 THR B C 1
ATOM 3248 O O . THR B 1 166 ? -24.234 9.992 2.102 1 95.06 166 THR B O 1
ATOM 3251 N N . ALA B 1 167 ? -22.031 10.258 1.984 1 93.75 167 ALA B N 1
ATOM 3252 C CA . ALA B 1 167 ? -21.984 11.391 1.068 1 93.75 167 ALA B CA 1
ATOM 3253 C C . ALA B 1 167 ? -20.703 11.383 0.237 1 93.75 167 ALA B C 1
ATOM 3255 O O . ALA B 1 167 ? -19.641 11.008 0.729 1 93.75 167 ALA B O 1
ATOM 3256 N N . PRO B 1 168 ? -21.031 11.898 -1.003 1 91.12 168 PRO B N 1
ATOM 3257 C CA . PRO B 1 168 ? -19.828 11.922 -1.848 1 91.12 168 PRO B CA 1
ATOM 3258 C C . PRO B 1 168 ? -18.781 12.922 -1.358 1 91.12 168 PRO B C 1
ATOM 3260 O O . PRO B 1 168 ? -19.141 13.969 -0.812 1 91.12 168 PRO B O 1
ATOM 3263 N N . ASP B 1 169 ? -17.531 12.703 -1.256 1 94 169 ASP B N 1
ATOM 3264 C CA . ASP B 1 169 ? -16.391 13.578 -1.031 1 94 169 ASP B CA 1
ATOM 3265 C C . ASP B 1 169 ? -16.266 13.945 0.444 1 94 169 ASP B C 1
ATOM 3267 O O . ASP B 1 169 ? -15.688 14.984 0.781 1 94 169 ASP B O 1
ATOM 3271 N N . LYS B 1 170 ? -16.906 13.344 1.279 1 98 170 LYS B N 1
ATOM 3272 C CA . LYS B 1 170 ? -16.719 13.477 2.721 1 98 170 LYS B CA 1
ATOM 3273 C C . LYS B 1 170 ? -16.906 12.133 3.426 1 98 170 LYS B C 1
ATOM 3275 O O . LYS B 1 170 ? -17.5 11.211 2.875 1 98 170 LYS B O 1
ATOM 3280 N N . LEU B 1 171 ? -16.391 12.023 4.641 1 98.81 171 LEU B N 1
ATOM 3281 C CA . LEU B 1 171 ? -16.406 10.766 5.367 1 98.81 171 LEU B CA 1
ATOM 3282 C C . LEU B 1 171 ? -17.094 10.922 6.719 1 98.81 171 LEU B C 1
ATOM 3284 O O . LEU B 1 171 ? -16.734 11.805 7.504 1 98.81 171 LEU B O 1
ATOM 3288 N N . SER B 1 172 ? -18.094 10.141 6.938 1 98.69 172 SER B N 1
ATOM 3289 C CA . SER B 1 172 ? -18.641 10.008 8.289 1 98.69 172 SER B CA 1
ATOM 3290 C C . SER B 1 172 ? -17.719 9.156 9.164 1 98.69 172 SER B C 1
ATOM 3292 O O . SER B 1 172 ? -16.781 8.531 8.664 1 98.69 172 SER B O 1
ATOM 3294 N N . PHE B 1 173 ? -18.016 9.164 10.422 1 98.56 173 PHE B N 1
ATOM 3295 C CA . PHE B 1 173 ? -17.234 8.312 11.312 1 98.56 173 PHE B CA 1
ATOM 3296 C C . PHE B 1 173 ? -17.359 6.844 10.914 1 98.56 173 PHE B C 1
ATOM 3298 O O . PHE B 1 173 ? -16.391 6.09 10.961 1 98.56 173 PHE B O 1
ATOM 3305 N N . GLY B 1 174 ? -18.609 6.457 10.562 1 98.56 174 GLY B N 1
ATOM 3306 C CA . GLY B 1 174 ? -18.844 5.102 10.086 1 98.56 174 GLY B CA 1
ATOM 3307 C C . GLY B 1 174 ? -18.016 4.762 8.852 1 98.56 174 GLY B C 1
ATOM 3308 O O . GLY B 1 174 ? -17.516 3.645 8.727 1 98.56 174 GLY B O 1
ATOM 3309 N N . ASP B 1 175 ? -17.875 5.703 7.93 1 98.75 175 ASP B N 1
ATOM 3310 C CA . ASP B 1 175 ? -17.078 5.512 6.73 1 98.75 175 ASP B CA 1
ATOM 3311 C C . ASP B 1 175 ? -15.602 5.316 7.09 1 98.75 175 ASP B C 1
ATOM 3313 O O . ASP B 1 175 ? -14.93 4.445 6.531 1 98.75 175 ASP B O 1
ATOM 3317 N N . ILE B 1 176 ? -15.125 6.102 8.039 1 98.75 176 ILE B N 1
ATOM 3318 C CA . ILE B 1 176 ? -13.742 6.016 8.492 1 98.75 176 ILE B CA 1
ATOM 3319 C C . ILE B 1 176 ? -13.492 4.656 9.141 1 98.75 176 ILE B C 1
ATOM 3321 O O . ILE B 1 176 ? -12.469 4.016 8.883 1 98.75 176 ILE B O 1
ATOM 3325 N N . TRP B 1 177 ? -14.484 4.234 9.922 1 98.56 177 TRP B N 1
ATOM 3326 C CA . TRP B 1 177 ? -14.367 2.934 10.578 1 98.56 177 TRP B CA 1
ATOM 3327 C C . TRP B 1 177 ? -14.312 1.812 9.547 1 98.56 177 TRP B C 1
ATOM 3329 O O . TRP B 1 177 ? -13.477 0.908 9.648 1 98.56 177 TRP B O 1
ATOM 3339 N N . ARG B 1 178 ? -15.133 1.861 8.547 1 98.12 178 ARG B N 1
ATOM 3340 C CA . ARG B 1 178 ? -15.156 0.873 7.473 1 98.12 178 ARG B CA 1
ATOM 3341 C C . ARG B 1 178 ? -13.844 0.879 6.691 1 98.12 178 ARG B C 1
ATOM 3343 O O . ARG B 1 178 ? -13.328 -0.179 6.336 1 98.12 178 ARG B O 1
ATOM 3350 N N . MET B 1 179 ? -13.367 2.062 6.449 1 98.69 179 MET B N 1
ATOM 3351 C CA . MET B 1 179 ? -12.117 2.186 5.707 1 98.69 179 MET B CA 1
ATOM 3352 C C . MET B 1 179 ? -10.961 1.541 6.469 1 98.69 179 MET B C 1
ATOM 3354 O O . MET B 1 179 ? -10.188 0.775 5.898 1 98.69 179 MET B O 1
ATOM 3358 N N . THR B 1 180 ? -10.883 1.873 7.797 1 98.69 180 THR B N 1
ATOM 3359 C CA . THR B 1 180 ? -9.773 1.35 8.586 1 98.69 180 THR B CA 1
ATOM 3360 C C . THR B 1 180 ? -9.898 -0.16 8.766 1 98.69 180 THR B C 1
ATOM 3362 O O . THR B 1 180 ? -8.891 -0.867 8.859 1 98.69 180 THR B O 1
ATOM 3365 N N . GLU B 1 181 ? -11.125 -0.682 8.719 1 98 181 GLU B N 1
ATOM 3366 C CA . GLU B 1 181 ? -11.336 -2.127 8.727 1 98 181 GLU B CA 1
ATOM 3367 C C . GLU B 1 181 ? -10.953 -2.744 7.383 1 98 181 GLU B C 1
ATOM 3369 O O . GLU B 1 181 ? -10.273 -3.775 7.34 1 98 181 GLU B O 1
ATOM 3374 N N . GLY B 1 182 ? -11.367 -2.113 6.348 1 97.81 182 GLY B N 1
ATOM 3375 C CA . GLY B 1 182 ? -11.133 -2.627 5.008 1 97.81 182 GLY B CA 1
ATOM 3376 C C . GLY B 1 182 ? -9.664 -2.615 4.613 1 97.81 182 GLY B C 1
ATOM 3377 O O . GLY B 1 182 ? -9.242 -3.377 3.74 1 97.81 182 GLY B O 1
ATOM 3378 N N . ASN B 1 183 ? -8.844 -1.77 5.27 1 98.44 183 ASN B N 1
ATOM 3379 C CA . ASN B 1 183 ? -7.438 -1.615 4.934 1 98.44 183 ASN B CA 1
ATOM 3380 C C . ASN B 1 183 ? -6.547 -2.484 5.82 1 98.44 183 ASN B C 1
ATOM 3382 O O . ASN B 1 183 ? -5.324 -2.477 5.68 1 98.44 183 ASN B O 1
ATOM 3386 N N . ARG B 1 184 ? -7.121 -3.262 6.754 1 97.94 184 ARG B N 1
ATOM 3387 C CA . ARG B 1 184 ? -6.32 -4.102 7.641 1 97.94 184 ARG B CA 1
ATOM 3388 C C . ARG B 1 184 ? -5.512 -5.121 6.84 1 97.94 184 ARG B C 1
ATOM 3390 O O . ARG B 1 184 ? -6.059 -5.824 5.988 1 97.94 184 ARG B O 1
ATOM 3397 N N . LEU B 1 185 ? -4.262 -5.152 7.109 1 98.19 185 LEU B N 1
ATOM 3398 C CA . LEU B 1 185 ? -3.381 -6.164 6.535 1 98.19 185 LEU B CA 1
ATOM 3399 C C . LEU B 1 185 ? -3.178 -7.324 7.504 1 98.19 185 LEU B C 1
ATOM 3401 O O . LEU B 1 185 ? -3.15 -7.121 8.719 1 98.19 185 LEU B O 1
ATOM 3405 N N . ASN B 1 186 ? -3.041 -8.453 6.922 1 96 186 ASN B N 1
ATOM 3406 C CA . ASN B 1 186 ? -2.889 -9.664 7.715 1 96 186 ASN B CA 1
ATOM 3407 C C . ASN B 1 186 ? -1.678 -9.578 8.641 1 96 186 ASN B C 1
ATOM 3409 O O . ASN B 1 186 ? -0.583 -9.211 8.211 1 96 186 ASN B O 1
ATOM 3413 N N . PHE B 1 187 ? -1.843 -9.82 9.953 1 95 187 PHE B N 1
ATOM 3414 C CA . PHE B 1 187 ? -0.853 -9.898 11.023 1 95 187 PHE B CA 1
ATOM 3415 C C . PHE B 1 187 ? -0.17 -8.547 11.227 1 95 187 PHE B C 1
ATOM 3417 O O . PHE B 1 187 ? 0.967 -8.484 11.703 1 95 187 PHE B O 1
ATOM 3424 N N . ASP B 1 188 ? -0.751 -7.492 10.797 1 97.5 188 ASP B N 1
ATOM 3425 C CA . ASP B 1 188 ? -0.24 -6.141 10.984 1 97.5 188 ASP B CA 1
ATOM 3426 C C . ASP B 1 188 ? -0.928 -5.453 12.164 1 97.5 188 ASP B C 1
ATOM 3428 O O . ASP B 1 188 ? -1.462 -4.352 12.016 1 97.5 188 ASP B O 1
ATOM 3432 N N . PHE B 1 189 ? -0.841 -5.945 13.43 1 96.44 189 PHE B N 1
ATOM 3433 C CA . PHE B 1 189 ? -1.614 -5.516 14.586 1 96.44 189 PHE B CA 1
ATOM 3434 C C . PHE B 1 189 ? -1.276 -4.074 14.953 1 96.44 189 PHE B C 1
ATOM 3436 O O . PHE B 1 189 ? -2.166 -3.287 15.281 1 96.44 189 PHE B O 1
ATOM 3443 N N . ILE B 1 190 ? -0.053 -3.729 14.859 1 96.19 190 ILE B N 1
ATOM 3444 C CA . ILE B 1 190 ? 0.335 -2.361 15.195 1 96.19 190 ILE B CA 1
ATOM 3445 C C . ILE B 1 190 ? -0.185 -1.401 14.125 1 96.19 190 ILE B C 1
ATOM 3447 O O . ILE B 1 190 ? -0.72 -0.338 14.445 1 96.19 190 ILE B O 1
ATOM 3451 N N . GLY B 1 191 ? -0.078 -1.802 12.828 1 97.31 191 GLY B N 1
ATOM 3452 C CA . GLY B 1 191 ? -0.625 -0.993 11.75 1 97.31 191 GLY B CA 1
ATOM 3453 C C . GLY B 1 191 ? -2.121 -0.774 11.867 1 97.31 191 GLY B C 1
ATOM 3454 O O . GLY B 1 191 ? -2.621 0.311 11.562 1 97.31 191 GLY B O 1
ATOM 3455 N N . TRP B 1 192 ? -2.896 -1.788 12.406 1 98 192 TRP B N 1
ATOM 3456 C CA . TRP B 1 192 ? -4.332 -1.657 12.641 1 98 192 TRP B CA 1
ATOM 3457 C C . TRP B 1 192 ? -4.617 -0.532 13.633 1 98 192 TRP B C 1
ATOM 3459 O O . TRP B 1 192 ? -5.457 0.333 13.375 1 98 192 TRP B O 1
ATOM 3469 N N . ILE B 1 193 ? -3.832 -0.568 14.672 1 96.56 193 ILE B N 1
ATOM 3470 C CA . ILE B 1 193 ? -4.062 0.34 15.789 1 96.56 193 ILE B CA 1
ATOM 3471 C C . ILE B 1 193 ? -3.646 1.757 15.398 1 96.56 193 ILE B C 1
ATOM 3473 O O . ILE B 1 193 ? -4.383 2.717 15.641 1 96.56 193 ILE B O 1
ATOM 3477 N N . VAL B 1 194 ? -2.518 1.901 14.773 1 96.5 194 VAL B N 1
ATOM 3478 C CA . VAL B 1 194 ? -1.989 3.215 14.422 1 96.5 194 VAL B CA 1
ATOM 3479 C C . VAL B 1 194 ? -2.895 3.871 13.375 1 96.5 194 VAL B C 1
ATOM 3481 O O . VAL B 1 194 ? -3.25 5.043 13.508 1 96.5 194 VAL B O 1
ATOM 3484 N N . SER B 1 195 ? -3.289 3.102 12.391 1 97.62 195 SER B N 1
ATOM 3485 C CA . SER B 1 195 ? -4.164 3.631 11.352 1 97.62 195 SER B CA 1
ATOM 3486 C C . SER B 1 195 ? -5.484 4.121 11.945 1 97.62 195 SER B C 1
ATOM 3488 O O . SER B 1 195 ? -5.918 5.242 11.664 1 97.62 195 SER B O 1
ATOM 3490 N N . LYS B 1 196 ? -6.137 3.305 12.758 1 97.62 196 LYS B N 1
ATOM 3491 C CA . LYS B 1 196 ? -7.406 3.678 13.375 1 97.62 196 LYS B CA 1
ATOM 3492 C C . LYS B 1 196 ? -7.242 4.898 14.281 1 97.62 196 LYS B C 1
ATOM 3494 O O . LYS B 1 196 ? -8.055 5.82 14.242 1 97.62 196 LYS B O 1
ATOM 3499 N N . GLY B 1 197 ? -6.195 4.914 15.062 1 96.44 197 GLY B N 1
ATOM 3500 C CA . GLY B 1 197 ? -5.938 6.039 15.953 1 96.44 197 GLY B CA 1
ATOM 3501 C C . GLY B 1 197 ? -5.711 7.344 15.211 1 96.44 197 GLY B C 1
ATOM 3502 O O . GLY B 1 197 ? -6.254 8.383 15.594 1 96.44 197 GLY B O 1
ATOM 3503 N N . GLU B 1 198 ? -4.914 7.301 14.109 1 97 198 GLU B N 1
ATOM 3504 C CA . GLU B 1 198 ? -4.621 8.5 13.328 1 97 198 GLU B CA 1
ATOM 3505 C C . GLU B 1 198 ? -5.883 9.062 12.68 1 97 198 GLU B C 1
ATOM 3507 O O . GLU B 1 198 ? -6.094 10.273 12.672 1 97 198 GLU B O 1
ATOM 3512 N N . TRP B 1 199 ? -6.734 8.188 12.156 1 98.44 199 TRP B N 1
ATOM 3513 C CA . TRP B 1 199 ? -7.949 8.656 11.492 1 98.44 199 TRP B CA 1
ATOM 3514 C C . TRP B 1 199 ? -8.945 9.203 12.508 1 98.44 199 TRP B C 1
ATOM 3516 O O . TRP B 1 199 ? -9.648 10.18 12.234 1 98.44 199 TRP B O 1
ATOM 3526 N N . ILE B 1 200 ? -8.992 8.602 13.703 1 97.88 200 ILE B N 1
ATOM 3527 C CA . ILE B 1 200 ? -9.852 9.117 14.766 1 97.88 200 ILE B CA 1
ATOM 3528 C C . ILE B 1 200 ? -9.367 10.492 15.203 1 97.88 200 ILE B C 1
ATOM 3530 O O . ILE B 1 200 ? -10.172 11.414 15.383 1 97.88 200 ILE B O 1
ATOM 3534 N N . LEU B 1 201 ? -8.086 10.648 15.359 1 97.75 201 LEU B N 1
ATOM 3535 C CA . LEU B 1 201 ? -7.52 11.938 15.742 1 97.75 201 LEU B CA 1
ATOM 3536 C C . LEU B 1 201 ? -7.84 13 14.695 1 97.75 201 LEU B C 1
ATOM 3538 O O . LEU B 1 201 ? -8.203 14.125 15.039 1 97.75 201 LEU B O 1
ATOM 3542 N N . LEU B 1 202 ? -7.707 12.672 13.398 1 98.5 202 LEU B N 1
ATOM 3543 C CA . LEU B 1 202 ? -8.039 13.602 12.32 1 98.5 202 LEU B CA 1
ATOM 3544 C C . LEU B 1 202 ? -9.516 13.969 12.352 1 98.5 202 LEU B C 1
ATOM 3546 O O . LEU B 1 202 ? -9.875 15.133 12.164 1 98.5 202 LEU B O 1
ATOM 3550 N N . TYR B 1 203 ? -10.344 12.938 12.594 1 98.69 203 TYR B N 1
ATOM 3551 C CA . TYR B 1 203 ? -11.781 13.156 12.672 1 98.69 203 TYR B CA 1
ATOM 3552 C C . TYR B 1 203 ? -12.117 14.148 13.781 1 98.69 203 TYR B C 1
ATOM 3554 O O . TYR B 1 203 ? -12.891 15.086 13.562 1 98.69 203 TYR B O 1
ATOM 3562 N N . VAL B 1 204 ? -11.547 13.992 14.938 1 97.94 204 VAL B N 1
ATOM 3563 C CA . VAL B 1 204 ? -11.789 14.875 16.078 1 97.94 204 VAL B CA 1
ATOM 3564 C C . VAL B 1 204 ? -11.273 16.281 15.758 1 97.94 204 VAL B C 1
ATOM 3566 O O . VAL B 1 204 ? -11.914 17.281 16.094 1 97.94 204 VAL B O 1
ATOM 3569 N N . LEU B 1 205 ? -10.227 16.344 15.086 1 98.06 205 LEU B N 1
ATOM 3570 C CA . LEU B 1 205 ? -9.57 17.609 14.781 1 98.06 205 LEU B CA 1
ATOM 3571 C C . LEU B 1 205 ? -10.375 18.406 13.766 1 98.06 205 LEU B C 1
ATOM 3573 O O . LEU B 1 205 ? -10.477 19.625 13.875 1 98.06 205 LEU B O 1
ATOM 3577 N N . ALA B 1 206 ? -11.016 17.703 12.773 1 98.44 206 ALA B N 1
ATOM 3578 C CA . ALA B 1 206 ? -11.422 18.484 11.609 1 98.44 206 ALA B CA 1
ATOM 3579 C C . ALA B 1 206 ? -12.852 18.156 11.188 1 98.44 206 ALA B C 1
ATOM 3581 O O . ALA B 1 206 ? -13.312 18.609 10.141 1 98.44 206 ALA B O 1
ATOM 3582 N N . LYS B 1 207 ? -13.555 17.281 11.922 1 98.06 207 LYS B N 1
ATOM 3583 C CA . LYS B 1 207 ? -14.953 17.031 11.57 1 98.06 207 LYS B CA 1
ATOM 3584 C C . LYS B 1 207 ? -15.75 18.328 11.578 1 98.06 207 LYS B C 1
ATOM 3586 O O . LYS B 1 207 ? -15.492 19.219 12.391 1 98.06 207 LYS B O 1
ATOM 3591 N N . ASP B 1 208 ? -16.594 18.438 10.672 1 97.25 208 ASP B N 1
ATOM 3592 C CA . ASP B 1 208 ? -17.438 19.625 10.617 1 97.25 208 ASP B CA 1
ATOM 3593 C C . ASP B 1 208 ? -18.656 19.469 11.523 1 97.25 208 ASP B C 1
ATOM 3595 O O . ASP B 1 208 ? -18.766 18.5 12.266 1 97.25 208 ASP B O 1
ATOM 3599 N N . GLU B 1 209 ? -19.531 20.469 11.516 1 97.19 209 GLU B N 1
ATOM 3600 C CA . GLU B 1 209 ? -20.672 20.531 12.422 1 97.19 209 GLU B CA 1
ATOM 3601 C C . GLU B 1 209 ? -21.656 19.391 12.141 1 97.19 209 GLU B C 1
ATOM 3603 O O . GLU B 1 209 ? -22.391 18.969 13.031 1 97.19 209 GLU B O 1
ATOM 3608 N N . GLU B 1 210 ? -21.625 18.891 10.906 1 97.19 210 GLU B N 1
ATOM 3609 C CA . GLU B 1 210 ? -22.547 17.828 10.523 1 97.19 210 GLU B CA 1
ATOM 3610 C C . GLU B 1 210 ? -21.938 16.453 10.805 1 97.19 210 GLU B C 1
ATOM 3612 O O . GLU B 1 210 ? -22.578 15.422 10.562 1 97.19 210 GLU B O 1
ATOM 3617 N N . GLY B 1 211 ? -20.703 16.422 11.297 1 97.5 211 GLY B N 1
ATOM 3618 C CA . GLY B 1 211 ? -20.078 15.172 11.672 1 97.5 211 GLY B CA 1
ATOM 3619 C C . GLY B 1 211 ? -19.328 14.523 10.523 1 97.5 211 GLY B C 1
ATOM 3620 O O . GLY B 1 211 ? -19.109 13.312 10.523 1 97.5 211 GLY B O 1
ATOM 3621 N N . PHE B 1 212 ? -18.984 15.289 9.492 1 98.56 212 PHE B N 1
ATOM 3622 C CA . PHE B 1 212 ? -18.266 14.75 8.344 1 98.56 212 PHE B CA 1
ATOM 3623 C C . PHE B 1 212 ? -16.844 15.312 8.289 1 98.56 212 PHE B C 1
ATOM 3625 O O . PHE B 1 212 ? -16.625 16.469 8.664 1 98.56 212 PHE B O 1
ATOM 3632 N N . LEU B 1 213 ? -15.977 14.484 7.945 1 98.69 213 LEU B N 1
ATOM 3633 C CA . LEU B 1 213 ? -14.633 14.898 7.551 1 98.69 213 LEU B CA 1
ATOM 3634 C C . LEU B 1 213 ? -14.57 15.18 6.055 1 98.69 213 LEU B C 1
ATOM 3636 O O . LEU B 1 213 ? -14.719 14.273 5.238 1 98.69 213 LEU B O 1
ATOM 3640 N N . SER B 1 214 ? -14.336 16.406 5.711 1 98.25 214 SER B N 1
ATOM 3641 C CA . SER B 1 214 ? -14.383 16.797 4.305 1 98.25 214 SER B CA 1
ATOM 3642 C C . SER B 1 214 ? -13.172 16.266 3.541 1 98.25 214 SER B C 1
ATOM 3644 O O . SER B 1 214 ? -12.102 16.094 4.117 1 98.25 214 SER B O 1
ATOM 3646 N N . ARG B 1 215 ? -13.352 16.094 2.309 1 97.94 215 ARG B N 1
ATOM 3647 C CA . ARG B 1 215 ? -12.297 15.703 1.384 1 97.94 215 ARG B CA 1
ATOM 3648 C C . ARG B 1 215 ? -11.125 16.672 1.446 1 97.94 215 ARG B C 1
ATOM 3650 O O . ARG B 1 215 ? -9.961 16.25 1.431 1 97.94 215 ARG B O 1
ATOM 3657 N N . GLU B 1 216 ? -11.406 17.922 1.494 1 98 216 GLU B N 1
ATOM 3658 C CA . GLU B 1 216 ? -10.367 18.953 1.56 1 98 216 GLU B CA 1
ATOM 3659 C C . GLU B 1 216 ? -9.555 18.844 2.848 1 98 216 GLU B C 1
ATOM 3661 O O . GLU B 1 216 ? -8.328 18.984 2.83 1 98 216 GLU B O 1
ATOM 3666 N N . ALA B 1 217 ? -10.188 18.594 3.939 1 98.5 217 ALA B N 1
ATOM 3667 C CA . ALA B 1 217 ? -9.484 18.422 5.203 1 98.5 217 ALA B CA 1
ATOM 3668 C C . ALA B 1 217 ? -8.547 17.219 5.141 1 98.5 217 ALA B C 1
ATOM 3670 O O . ALA B 1 217 ? -7.398 17.281 5.586 1 98.5 217 ALA B O 1
ATOM 3671 N N . VAL B 1 218 ? -9.062 16.125 4.578 1 98.81 218 VAL B N 1
ATOM 3672 C CA . VAL B 1 218 ? -8.25 14.93 4.441 1 98.81 218 VAL B CA 1
ATOM 3673 C C . VAL B 1 218 ? -7.055 15.211 3.535 1 98.81 218 VAL B C 1
ATOM 3675 O O . VAL B 1 218 ? -5.918 14.883 3.877 1 98.81 218 VAL B O 1
ATOM 3678 N N . ARG B 1 219 ? -7.324 15.812 2.414 1 98.81 219 ARG B N 1
ATOM 3679 C CA . ARG B 1 219 ? -6.285 16.141 1.446 1 98.81 219 ARG B CA 1
ATOM 3680 C C . ARG B 1 219 ? -5.195 17 2.086 1 98.81 219 ARG B C 1
ATOM 3682 O O . ARG B 1 219 ? -4.008 16.688 1.964 1 98.81 219 ARG B O 1
ATOM 3689 N N . ARG B 1 220 ? -5.562 17.984 2.852 1 98.81 220 ARG B N 1
ATOM 3690 C CA . ARG B 1 220 ? -4.621 18.938 3.422 1 98.81 220 ARG B CA 1
ATOM 3691 C C . ARG B 1 220 ? -3.922 18.344 4.645 1 98.81 220 ARG B C 1
ATOM 3693 O O . ARG B 1 220 ? -2.9 18.875 5.094 1 98.81 220 ARG B O 1
ATOM 3700 N N . CYS B 1 221 ? -4.516 17.328 5.215 1 98.75 221 CYS B N 1
ATOM 3701 C CA . CYS B 1 221 ? -3.824 16.625 6.289 1 98.75 221 CYS B CA 1
ATOM 3702 C C . CYS B 1 221 ? -2.557 15.953 5.773 1 98.75 221 CYS B C 1
ATOM 3704 O O . CYS B 1 221 ? -1.537 15.922 6.465 1 98.75 221 CYS B O 1
ATOM 3706 N N . PHE B 1 222 ? -2.555 15.477 4.551 1 98.81 222 PHE B N 1
ATOM 3707 C CA . PHE B 1 222 ? -1.463 14.664 4.027 1 98.81 222 PHE B CA 1
ATOM 3708 C C . PHE B 1 222 ? -0.2 15.5 3.854 1 98.81 222 PHE B C 1
ATOM 3710 O O . PHE B 1 222 ? 0.912 14.992 4.02 1 98.81 222 PHE B O 1
ATOM 3717 N N . ASP B 1 223 ? -0.313 16.781 3.547 1 98.5 223 ASP B N 1
ATOM 3718 C CA . ASP B 1 223 ? 0.911 17.562 3.445 1 98.5 223 ASP B CA 1
ATOM 3719 C C . ASP B 1 223 ? 1.062 18.5 4.641 1 98.5 223 ASP B C 1
ATOM 3721 O O . ASP B 1 223 ? 1.938 19.375 4.652 1 98.5 223 ASP B O 1
ATOM 3725 N N . GLY B 1 224 ? 0.153 18.438 5.617 1 98.69 224 GLY B N 1
ATOM 3726 C CA . GLY B 1 224 ? 0.288 19.188 6.859 1 98.69 224 GLY B CA 1
ATOM 3727 C C . GLY B 1 224 ? -0.273 20.594 6.773 1 98.69 224 GLY B C 1
ATOM 3728 O O . GLY B 1 224 ? -0.322 21.297 7.777 1 98.69 224 GLY B O 1
ATOM 3729 N N . SER B 1 225 ? -0.736 21.016 5.605 1 98.75 225 SER B N 1
ATOM 3730 C CA . SER B 1 225 ? -1.281 22.375 5.465 1 98.75 225 SER B CA 1
ATOM 3731 C C . SER B 1 225 ? -2.543 22.547 6.305 1 98.75 225 SER B C 1
ATOM 3733 O O . SER B 1 225 ? -2.859 23.656 6.734 1 98.75 225 SER B O 1
ATOM 3735 N N . LEU B 1 226 ? -3.25 21.453 6.574 1 98.75 226 LEU B N 1
ATOM 3736 C CA . LEU B 1 226 ? -4.402 21.5 7.465 1 98.75 226 LEU B CA 1
ATOM 3737 C C . LEU B 1 226 ? -3.996 22 8.852 1 98.75 226 LEU B C 1
ATOM 3739 O O . LEU B 1 226 ? -4.695 22.812 9.453 1 98.75 226 LEU B O 1
ATOM 3743 N N . PHE B 1 227 ? -2.893 21.484 9.344 1 98.75 227 PHE B N 1
ATOM 3744 C CA . PHE B 1 227 ? -2.418 21.844 10.672 1 98.75 227 PHE B CA 1
ATOM 3745 C C . PHE B 1 227 ? -2.07 23.328 10.75 1 98.75 227 PHE B C 1
ATOM 3747 O O . PHE B 1 227 ? -2.449 24 11.703 1 98.75 227 PHE B O 1
ATOM 3754 N N . GLU B 1 228 ? -1.365 23.766 9.719 1 98.25 228 GLU B N 1
ATOM 3755 C CA . GLU B 1 228 ? -1.025 25.188 9.648 1 98.25 228 GLU B CA 1
ATOM 3756 C C . GLU B 1 228 ? -2.279 26.047 9.664 1 98.25 228 GLU B C 1
ATOM 3758 O O . GLU B 1 228 ? -2.336 27.062 10.375 1 98.25 228 GLU B O 1
ATOM 3763 N N . PHE B 1 229 ? -3.195 25.656 8.898 1 98.12 229 PHE B N 1
ATOM 3764 C CA . PHE B 1 229 ? -4.445 26.391 8.773 1 98.12 229 PHE B CA 1
ATOM 3765 C C . PHE B 1 229 ? -5.164 26.469 10.117 1 98.12 229 PHE B C 1
ATOM 3767 O O . PHE B 1 229 ? -5.562 27.562 10.547 1 98.12 229 PHE B O 1
ATOM 3774 N N . ILE B 1 230 ? -5.324 25.391 10.781 1 98.25 230 ILE B N 1
ATOM 3775 C CA . ILE B 1 230 ? -6.051 25.312 12.039 1 98.25 230 ILE B CA 1
ATOM 3776 C C . ILE B 1 230 ? -5.316 26.141 13.102 1 98.25 230 ILE B C 1
ATOM 3778 O O . ILE B 1 230 ? -5.934 26.906 13.836 1 98.25 230 ILE B O 1
ATOM 3782 N N . ALA B 1 231 ? -4.035 25.953 13.18 1 98.19 231 ALA B N 1
ATOM 3783 C CA . ALA B 1 231 ? -3.24 26.688 14.164 1 98.19 231 ALA B CA 1
ATOM 3784 C C . ALA B 1 231 ? -3.346 28.188 13.945 1 98.19 231 ALA B C 1
ATOM 3786 O O . ALA B 1 231 ? -3.457 28.969 14.906 1 98.19 231 ALA B O 1
ATOM 3787 N N . GLN B 1 232 ? -3.264 28.562 12.695 1 97.12 232 GLN B N 1
ATOM 3788 C CA . GLN B 1 232 ? -3.383 29.984 12.367 1 97.12 232 GLN B CA 1
ATOM 3789 C C . GLN B 1 232 ? -4.75 30.531 12.758 1 97.12 232 GLN B C 1
ATOM 3791 O O . GLN B 1 232 ? -4.855 31.625 13.312 1 97.12 232 GLN B O 1
ATOM 3796 N N . GLN B 1 233 ? -5.758 29.781 12.461 1 96.56 233 GLN B N 1
ATOM 3797 C CA . GLN B 1 233 ? -7.105 30.188 12.82 1 96.56 233 GLN B CA 1
ATOM 3798 C C . GLN B 1 233 ? -7.242 30.359 14.336 1 96.56 233 GLN B C 1
ATOM 3800 O O . GLN B 1 233 ? -7.875 31.312 14.805 1 96.56 233 GLN B O 1
ATOM 3805 N N . ARG B 1 234 ? -6.688 29.484 15.023 1 96.31 234 ARG B N 1
ATOM 3806 C CA . ARG B 1 234 ? -6.77 29.531 16.484 1 96.31 234 ARG B CA 1
ATOM 3807 C C . ARG B 1 234 ? -5.984 30.703 17.047 1 96.31 234 ARG B C 1
ATOM 3809 O O . ARG B 1 234 ? -6.426 31.359 18 1 96.31 234 ARG B O 1
ATOM 3816 N N . ARG B 1 235 ? -4.844 30.984 16.469 1 95.5 235 ARG B N 1
ATOM 3817 C CA . ARG B 1 235 ? -4.059 32.156 16.891 1 95.5 235 ARG B CA 1
ATOM 3818 C C . ARG B 1 235 ? -4.82 33.438 16.641 1 95.5 235 ARG B C 1
ATOM 3820 O O . ARG B 1 235 ? -4.836 34.344 17.5 1 95.5 235 ARG B O 1
ATOM 3827 N N . GLU B 1 236 ? -5.426 33.5 15.516 1 95.19 236 GLU B N 1
ATOM 3828 C CA . GLU B 1 236 ? -6.188 34.688 15.172 1 95.19 236 GLU B CA 1
ATOM 3829 C C . GLU B 1 236 ? -7.402 34.844 16.078 1 95.19 236 GLU B C 1
ATOM 3831 O O . GLU B 1 236 ? -7.742 35.969 16.469 1 95.19 236 GLU B O 1
ATOM 3836 N N . ALA B 1 237 ? -8.008 33.781 16.391 1 92.94 237 ALA B N 1
ATOM 3837 C CA . ALA B 1 237 ? -9.156 33.812 17.281 1 92.94 237 ALA B CA 1
ATOM 3838 C C . ALA B 1 237 ? -8.742 34.281 18.688 1 92.94 237 ALA B C 1
ATOM 3840 O O . ALA B 1 237 ? -9.469 35.031 19.344 1 92.94 237 ALA B O 1
ATOM 3841 N N . HIS B 1 238 ? -7.68 33.812 19.141 1 91 238 HIS B N 1
ATOM 3842 C CA . HIS B 1 238 ? -7.16 34.219 20.453 1 91 238 HIS B CA 1
ATOM 3843 C C . HIS B 1 238 ? -6.793 35.688 20.484 1 91 238 HIS B C 1
ATOM 3845 O O . HIS B 1 238 ? -7.012 36.344 21.5 1 91 238 HIS B O 1
ATOM 3851 N N . GLU B 1 239 ? -6.25 36.188 19.406 1 91.44 239 GLU B N 1
ATOM 3852 C CA . GLU B 1 239 ? -5.852 37.594 19.328 1 91.44 239 GLU B CA 1
ATOM 3853 C C . GLU B 1 239 ? -7.07 38.5 19.297 1 91.44 239 GLU B C 1
ATOM 3855 O O . GLU B 1 239 ? -7.02 39.625 19.781 1 91.44 239 GLU B O 1
ATOM 3860 N N . LYS B 1 240 ? -8.094 38.062 18.719 1 89.94 240 LYS B N 1
ATOM 3861 C CA . LYS B 1 240 ? -9.32 38.875 18.656 1 89.94 240 LYS B CA 1
ATOM 3862 C C . LYS B 1 240 ? -10.008 38.938 20.016 1 89.94 240 LYS B C 1
ATOM 3864 O O . LYS B 1 240 ? -10.727 39.875 20.312 1 89.94 240 LYS B O 1
ATOM 3869 N N . LEU B 1 241 ? -9.906 37.875 20.734 1 83.56 241 LEU B N 1
ATOM 3870 C CA . LEU B 1 241 ? -10.555 37.812 22.031 1 83.56 241 LEU B CA 1
ATOM 3871 C C . LEU B 1 241 ? -9.758 38.625 23.062 1 83.56 241 LEU B C 1
ATOM 3873 O O . LEU B 1 241 ? -10.289 38.969 24.125 1 83.56 241 LEU B O 1
ATOM 3877 N N . HIS B 1 242 ? -8.539 38.969 22.844 1 76.06 242 HIS B N 1
ATOM 3878 C CA . HIS B 1 242 ? -7.707 39.781 23.75 1 76.06 242 HIS B CA 1
ATOM 3879 C C . HIS B 1 242 ? -7.227 41.062 23.078 1 76.06 242 HIS B C 1
ATOM 3881 O O . HIS B 1 242 ? -7.031 42.062 23.75 1 76.06 242 HIS B O 1
#

Foldseek 3Di:
DDPDDPPVCVVPDQDDPVDCLSVLQDADPCQVVQEPPLQDFAFFAQDESVRNVRDDPPDGRVSGGLQLLLCQLLVPPRPQKHFLVSQLVLCVLLPDDNVVSNVVSVVVLVLAQQQQDPDNDDDPRSIHGSVRSLSSDAFLALCLQPSNRTGRHRSLRSLQSGQVPPDGQKAAPNSLVVSSVVRDDPPRVVSSVVRSVVSVVLQVSAQDPVRIGGNVSVSCSSNNVNSVVSSVVVVVVVVVVD/DPPDDPVVCVVQDQDDPVDCLSVLQDADPCQVVQEPPLQDFAFFAQDESVRNVRDDPPDGRVSGGLQLLLCQLLVPVRPQKHFLVSQLVLCVLLPDDNVVSNVVSVVVLVLAQCQQDPDNDDDPRSIHGSCRSLSSDAFLALCLQPSNRTGRHRSLRSLQSGQVPPDGQKAAPNSLVVSSVVRDDPPRVVSSVVRSVVVVVLQVSAQDPVRIGGNVSVSCSSNNVNSVVSSVVVVVVVVVVD

Organism: Triticum aestivum (NCBI:txid4565)